Protein AF-A0A7F8RLK7-F1 (afdb_monomer)

Radius of gyration: 28.62 Å; Cα contacts (8 Å, |Δi|>4): 784; chains: 1; bounding box: 62×70×110 Å

pLDDT: mean 72.94, std 29.17, range [18.48, 97.62]

Foldseek 3Di:
DDDDDDDDDDDDDDDDDDDDDPPDDDFPAAQKAKWKKDDDDDDDPDDDDDDDDDDDDDDDDDDDDDDDDDDDDPPDDPDDDDDDPPDDDDDPDDDDDDDDPVVVLVVVPDDDDDDDDDDPPDPLQQFFCDPPHVCVVCVQWPPGKIKIWMKGWFWDCVVVVVVVDFTATAIAKGFIWTKTKGWPPWDDDPPQKIKTWIWIATHTDPVRMPDDQQDKGKDFPLLLQLVVVVCPPPDPVVVVVSVVVCVVQVHDRIDIGGNNCQAQFDFGVVLVVCCVPPPPLDPDPGTDHPCNQRHRGTLFMWMAGRCPVPLVRHQWTCDGNNDQFADLWQDRLFRGATAHQPFFHRFQDDQPDWHWHDDSSLPGIFIWHWDDWDDDPNATWTKTWGDLLRQAFCVVPVSCPRQDPGDWGFKGARCSSVSNRSYIDGFHLSASTDVVSNVSYHHRDHDCVQGIWMWIAHNGHRHTDITTD

Nearest PDB structures (foldseek):
  4f7b-assembly3_D  TM=9.558E-01  e=1.594E-36  Homo sapiens
  4f7b-assembly3_C  TM=9.543E-01  e=9.094E-35  Homo sapiens
  4f7b-assembly4_F  TM=9.527E-01  e=1.340E-34  Homo sapiens
  4tw0-assembly2_B  TM=9.479E-01  e=1.074E-34  Homo sapiens
  5lgd-assembly1_A  TM=9.330E-01  e=7.235E-33  Homo sapiens

Mean predicted aligned error: 14.51 Å

InterPro domains:
  IPR002159 CD36 family [PF01130] (125-461)
  IPR002159 CD36 family [PR01609] (141-162)
  IPR002159 CD36 family [PR01609] (166-178)
  IPR002159 CD36 family [PR01609] (193-212)
  IPR002159 CD36 family [PR01609] (334-358)
  IPR002159 CD36 family [PR01609] (406-430)
  IPR002159 CD36 family [PR01609] (453-469)
  IPR002159 CD36 family [PTHR11923] (125-461)

Secondary structure (DSSP, 8-state):
----------------------------B--EEEEEEPPPPP----------------------------------------------PPP---------HHHHGGGS--------TT---SGGGTTSS-TTSSHHHHHHB-SSPEEEEEEEEEES-HHHHHTTPPPBEEEEEEEEEEEEEEEEEEEEETTTEEEEEEEEEEEE-TTT-SS-TT-EEEEE-HHHHHHHHHHTTS-HHHHHHHHHHHHHHT--SEEEEEHHHHHH-EE-HHHHHHHHHSTTSSS-SSEE-TTTTTTTEEEEEEEEE-SSS-GGGTTBEEEETTBSB-SSSSSTTTTB--SBSSSB--SS--TT-EEEEEETTTTEEEEEEEEEEEEETTEEEEEEE--TTTT--TTTSGGGGGG-S--STT-EE-GGGTTT---EE-SGGGTTS-HHHHHTSBT----HHHH--EEEE-TTSSBEEEEE-

Sequence (469 aa):
MGCEQAPPCILSCVLAATGRPCRHQFPVCFWSKFRVCSQRPSRVLGDGRVLRGNLGHREPLGVLTALKALSPPQASCPSFPICQVRCCERPHGRGLASLTFRELSHLWSSGPAAWEAGQAPGDCKNVRIDPSSLSFNMWKEIPVPFYLSIYFFDIVNPDAILLGEKPQVQERGPYVYREFRHKSNITFNDNDTVSFLEYRSFQFQPDKSHGLESDYIVMPNILVLAAAMMMENKPMSLKLIMTLAFSTLGERAFMNRTVGEIMWGYEDPLIHLINKYLPNMFPFKGKFGLFAELNNSDSGLFTVFTGVKDFSRIHLVNKWNGLSKVKFWHSDQCNMINGTSGQMWAPFMTPETSLEFYSPEACRSMTLIYKESGTFEGIPTYRFVAPSTLFANGSVYPPNQGFCPCLESGIQNISTCRFNAPLFLSHPHFYNADPVLAEAVLGLHPNQEEHSLFLDVHPVSPCLLTCGG

Structure (mmCIF, N/CA/C/O backbone):
data_AF-A0A7F8RLK7-F1
#
_entry.id   AF-A0A7F8RLK7-F1
#
loop_
_atom_site.group_PDB
_atom_site.id
_atom_site.type_symbol
_atom_site.label_atom_id
_atom_site.label_alt_id
_atom_site.label_comp_id
_atom_site.label_asym_id
_atom_site.label_entity_id
_atom_site.label_seq_id
_atom_site.pdbx_PDB_ins_code
_atom_site.Cartn_x
_atom_site.Cartn_y
_atom_site.Cartn_z
_atom_site.occupancy
_atom_site.B_iso_or_equiv
_atom_site.auth_seq_id
_atom_site.auth_comp_id
_atom_site.auth_asym_id
_atom_site.auth_atom_id
_atom_site.pdbx_PDB_model_num
ATOM 1 N N . MET A 1 1 ? -30.187 -25.529 50.438 1.00 32.50 1 MET A N 1
ATOM 2 C CA . MET A 1 1 ? -29.965 -24.168 50.973 1.00 32.50 1 MET A CA 1
ATOM 3 C C . MET A 1 1 ? -29.224 -23.405 49.885 1.00 32.50 1 MET A C 1
ATOM 5 O O . MET A 1 1 ? -28.201 -23.916 49.461 1.00 32.50 1 MET A O 1
ATOM 9 N N . GLY A 1 2 ? -29.675 -22.287 49.327 1.00 23.70 2 GLY A N 1
ATOM 10 C CA . GLY A 1 2 ? -30.921 -21.522 49.460 1.00 23.70 2 GLY A CA 1
ATOM 11 C C . GLY A 1 2 ? -30.763 -20.266 48.583 1.00 23.70 2 GLY A C 1
ATOM 12 O O . GLY A 1 2 ? -29.660 -19.734 48.520 1.00 23.70 2 GLY A O 1
ATOM 13 N N . CYS A 1 3 ? -31.793 -19.850 47.846 1.00 19.17 3 CYS A N 1
ATOM 14 C CA . CYS A 1 3 ? -31.725 -18.680 46.957 1.00 19.17 3 CYS A CA 1
ATOM 15 C C . CYS A 1 3 ? -32.055 -17.378 47.701 1.00 19.17 3 CYS A C 1
ATOM 17 O O . CYS A 1 3 ? -32.898 -17.430 48.584 1.00 19.17 3 CYS A O 1
ATOM 19 N N . GLU A 1 4 ? -31.494 -16.246 47.253 1.00 22.25 4 GLU A N 1
ATOM 20 C CA . GLU A 1 4 ? -32.121 -14.904 47.132 1.00 22.25 4 GLU A CA 1
ATOM 21 C C . GLU A 1 4 ? -31.095 -13.969 46.439 1.00 22.25 4 GLU A C 1
ATOM 23 O O . GLU A 1 4 ? -29.925 -13.977 46.803 1.00 22.25 4 GLU A O 1
ATOM 28 N N . GLN A 1 5 ? -31.346 -13.449 45.228 1.00 22.84 5 GLN A N 1
ATOM 29 C CA . GLN A 1 5 ? -32.155 -12.274 44.822 1.00 22.84 5 GLN A CA 1
ATOM 30 C C . GLN A 1 5 ? -31.437 -10.904 44.974 1.00 22.84 5 GLN A C 1
ATOM 32 O O . GLN A 1 5 ? -30.605 -10.708 45.850 1.00 22.84 5 GLN A O 1
ATOM 37 N N . ALA A 1 6 ? -31.712 -9.985 44.037 1.00 20.48 6 ALA A N 1
ATOM 38 C CA . ALA A 1 6 ? -31.019 -8.701 43.783 1.00 20.48 6 ALA A CA 1
ATOM 39 C C . ALA A 1 6 ? -32.050 -7.535 43.740 1.00 20.48 6 ALA A C 1
ATOM 41 O O . ALA A 1 6 ? -33.183 -7.765 44.160 1.00 20.48 6 ALA A O 1
ATOM 42 N N . PRO A 1 7 ? -31.820 -6.389 43.051 1.00 32.03 7 PRO A N 1
ATOM 43 C CA . PRO A 1 7 ? -30.733 -5.385 43.071 1.00 32.03 7 PRO A CA 1
ATOM 44 C C . PRO A 1 7 ? -31.263 -4.112 43.823 1.00 32.03 7 PRO A C 1
ATOM 46 O O . PRO A 1 7 ? -31.965 -4.315 44.811 1.00 32.03 7 PRO A O 1
ATOM 49 N N . PRO A 1 8 ? -31.114 -2.822 43.404 1.00 30.27 8 PRO A N 1
ATOM 50 C CA . PRO A 1 8 ? -30.054 -2.062 42.699 1.00 30.27 8 PRO A CA 1
ATOM 51 C C . PRO A 1 8 ? -29.597 -0.777 43.464 1.00 30.27 8 PRO A C 1
ATOM 53 O O . PRO A 1 8 ? -30.192 -0.430 44.478 1.00 30.27 8 PRO A O 1
ATOM 56 N N . CYS A 1 9 ? -28.629 -0.002 42.929 1.00 19.64 9 CYS A N 1
ATOM 57 C CA . CYS A 1 9 ? -28.726 1.476 42.789 1.00 19.64 9 CYS A CA 1
ATOM 58 C C . CYS A 1 9 ? -27.518 2.154 42.097 1.00 19.64 9 CYS A C 1
ATOM 60 O O . CYS A 1 9 ? -26.362 1.784 42.265 1.00 19.64 9 CYS A O 1
ATOM 62 N N . ILE A 1 10 ? -27.855 3.197 41.343 1.00 20.38 10 ILE A N 1
ATOM 63 C CA . ILE A 1 10 ? -27.045 4.176 40.596 1.00 20.38 10 ILE A CA 1
ATOM 64 C C . ILE A 1 10 ? -26.122 5.019 41.515 1.00 20.38 10 ILE A C 1
ATOM 66 O O . ILE A 1 10 ? -26.608 5.470 42.547 1.00 20.38 10 ILE A O 1
ATOM 70 N N . LEU A 1 11 ? -24.866 5.325 41.118 1.00 19.91 11 LEU A N 1
ATOM 71 C CA . LEU A 1 11 ? -24.355 6.689 40.784 1.00 19.91 11 LEU A CA 1
ATOM 72 C C . LEU A 1 11 ? -22.809 6.756 40.601 1.00 19.91 11 LEU A C 1
ATOM 74 O O . LEU A 1 11 ? -22.039 6.001 41.180 1.00 19.91 11 LEU A O 1
ATOM 78 N N . SER A 1 12 ? -22.402 7.711 39.767 1.00 18.48 12 SER A N 1
ATOM 79 C CA . SER A 1 12 ? -21.086 8.169 39.297 1.00 18.48 12 SER A CA 1
ATOM 80 C C . SER A 1 12 ? -19.863 8.289 40.242 1.00 18.48 12 SER A C 1
ATOM 82 O O . SER A 1 12 ? -19.967 8.720 41.383 1.00 18.48 12 SER A O 1
ATOM 84 N N . CYS A 1 13 ? -18.689 8.203 39.590 1.00 18.78 13 CYS A N 1
ATOM 85 C CA . CYS A 1 13 ? -17.477 9.037 39.765 1.00 18.78 13 CYS A CA 1
ATOM 86 C C . CYS A 1 13 ? -16.408 8.768 40.863 1.00 18.78 13 CYS A C 1
ATOM 88 O O . CYS A 1 13 ? -16.568 9.133 42.019 1.00 18.78 13 CYS A O 1
ATOM 90 N N . VAL A 1 14 ? -15.198 8.463 40.348 1.00 20.30 14 VAL A N 1
ATOM 91 C CA . VAL A 1 14 ? -13.908 9.169 40.599 1.00 20.30 14 VAL A CA 1
ATOM 92 C C . VAL A 1 14 ? -12.961 8.685 41.728 1.00 20.30 14 VAL A C 1
ATOM 94 O O . VAL A 1 14 ? -13.313 8.639 42.897 1.00 20.30 14 VAL A O 1
ATOM 97 N N . LEU A 1 15 ? -11.689 8.500 41.306 1.00 21.03 15 LEU A N 1
ATOM 98 C CA . LEU A 1 15 ? -10.418 8.162 42.001 1.00 21.03 15 LEU A CA 1
ATOM 99 C C . LEU A 1 15 ? -10.110 6.650 42.114 1.00 21.03 15 LEU A C 1
ATOM 101 O O . LEU A 1 15 ? -10.823 5.923 42.785 1.00 21.03 15 LEU A O 1
ATOM 105 N N . ALA A 1 16 ? -9.155 6.064 41.374 1.00 21.86 16 ALA A N 1
ATOM 106 C CA . ALA A 1 16 ? -7.710 6.332 41.177 1.00 21.86 16 ALA A CA 1
ATOM 107 C C . ALA A 1 16 ? -6.809 5.461 42.084 1.00 21.86 16 ALA A C 1
ATOM 109 O O . ALA A 1 16 ? -7.244 4.956 43.108 1.00 21.86 16 ALA A O 1
ATOM 110 N N . ALA A 1 17 ? -5.538 5.317 41.683 1.00 22.84 17 ALA A N 1
ATOM 111 C CA . ALA A 1 17 ? -4.466 4.589 42.377 1.00 22.84 17 ALA A CA 1
ATOM 112 C C . ALA A 1 17 ? -4.529 3.041 42.393 1.00 22.84 17 ALA A C 1
ATOM 114 O O . ALA A 1 17 ? -4.592 2.411 43.443 1.00 22.84 17 ALA A O 1
ATOM 115 N N . THR A 1 18 ? -4.261 2.416 41.239 1.00 22.33 18 THR A N 1
ATOM 116 C CA . THR A 1 18 ? -3.278 1.311 41.216 1.00 22.33 18 THR A CA 1
ATOM 117 C C . THR A 1 18 ? -2.192 1.605 40.181 1.00 22.33 18 THR A C 1
ATOM 119 O O . THR A 1 18 ? -2.406 1.561 38.974 1.00 22.33 18 THR A O 1
ATOM 122 N N . GLY A 1 19 ? -1.001 1.973 40.659 1.00 23.19 19 GLY A N 1
ATOM 123 C CA . GLY A 1 19 ? 0.140 2.301 39.806 1.00 23.19 19 GLY A CA 1
ATOM 124 C C . GLY A 1 19 ? 0.827 1.050 39.265 1.00 23.19 19 GLY A C 1
ATOM 125 O O . GLY A 1 19 ? 1.808 0.593 39.847 1.00 23.19 19 GLY A O 1
ATOM 126 N N . ARG A 1 20 ? 0.338 0.503 38.148 1.00 20.48 20 ARG A N 1
ATOM 127 C CA . ARG A 1 20 ? 1.068 -0.483 37.334 1.00 20.48 20 ARG A CA 1
ATOM 128 C C . ARG A 1 20 ? 1.033 -0.065 35.861 1.00 20.48 20 ARG A C 1
ATOM 130 O O . ARG A 1 20 ? -0.050 0.214 35.355 1.00 20.48 20 ARG A O 1
ATOM 137 N N . PRO A 1 21 ? 2.177 -0.018 35.156 1.00 20.06 21 PRO A N 1
ATOM 138 C CA . PRO A 1 21 ? 2.177 0.246 33.725 1.00 20.06 21 PRO A CA 1
ATOM 139 C C . PRO A 1 21 ? 1.663 -0.990 32.977 1.00 20.06 21 PRO A C 1
ATOM 141 O O . PRO A 1 21 ? 2.331 -2.025 32.956 1.00 20.06 21 PRO A O 1
ATOM 144 N N . CYS A 1 22 ? 0.500 -0.883 32.329 1.00 20.98 22 CYS A N 1
ATOM 145 C CA . CYS A 1 22 ? 0.052 -1.870 31.346 1.00 20.98 22 CYS A CA 1
ATOM 146 C C . CYS A 1 22 ? 0.960 -1.791 30.112 1.00 20.98 22 CYS A C 1
ATOM 148 O O . CYS A 1 22 ? 0.716 -1.033 29.179 1.00 20.98 22 CYS A O 1
ATOM 150 N N . ARG A 1 23 ? 2.059 -2.551 30.136 1.00 21.06 23 ARG A N 1
ATOM 151 C CA . ARG A 1 23 ? 3.127 -2.520 29.126 1.00 21.06 23 ARG A CA 1
ATOM 152 C C . ARG A 1 23 ? 2.844 -3.467 27.950 1.00 21.06 23 ARG A C 1
ATOM 154 O O . ARG A 1 23 ? 3.720 -4.226 27.545 1.00 21.06 23 ARG A O 1
ATOM 161 N N . HIS A 1 24 ? 1.618 -3.439 27.432 1.00 22.53 24 HIS A N 1
ATOM 162 C CA . HIS A 1 24 ? 1.183 -4.193 26.251 1.00 22.53 24 HIS A CA 1
ATOM 163 C C . HIS A 1 24 ? 0.496 -3.230 25.273 1.00 22.53 24 HIS A C 1
ATOM 165 O O . HIS A 1 24 ? -0.725 -3.089 25.264 1.00 22.53 24 HIS A O 1
ATOM 171 N N . GLN A 1 25 ? 1.304 -2.527 24.476 1.00 22.81 25 GLN A N 1
ATOM 172 C CA . GLN A 1 25 ? 0.820 -1.792 23.309 1.00 22.81 25 GLN A CA 1
ATOM 173 C C . GLN A 1 25 ? 0.626 -2.799 22.170 1.00 22.81 25 GLN A C 1
ATOM 175 O O . GLN A 1 25 ? 1.603 -3.268 21.591 1.00 22.81 25 GLN A O 1
ATOM 180 N N . PHE A 1 26 ? -0.624 -3.130 21.849 1.00 23.19 26 PHE A N 1
ATOM 181 C CA . PHE A 1 26 ? -0.939 -3.864 20.625 1.00 23.19 26 PHE A CA 1
ATOM 182 C C . PHE A 1 26 ? -0.918 -2.884 19.441 1.00 23.19 26 PHE A C 1
ATOM 184 O O . PHE A 1 26 ? -1.699 -1.927 19.448 1.00 23.19 26 PHE A O 1
ATOM 191 N N . PRO A 1 27 ? -0.054 -3.073 18.425 1.00 21.36 27 PRO A N 1
ATOM 192 C CA . PRO A 1 27 ? -0.120 -2.275 17.211 1.00 21.36 27 PRO A CA 1
ATOM 193 C C . PRO A 1 27 ? -1.385 -2.658 16.442 1.00 21.36 27 PRO A C 1
ATOM 195 O O . PRO A 1 27 ? -1.609 -3.834 16.147 1.00 21.36 27 PRO A O 1
ATOM 198 N N . VAL A 1 28 ? -2.206 -1.673 16.074 1.00 25.94 28 VAL A N 1
ATOM 199 C CA . VAL A 1 28 ? -3.332 -1.932 15.172 1.00 25.94 28 VAL A CA 1
ATOM 200 C C . VAL A 1 28 ? -2.790 -2.084 13.762 1.00 25.94 28 VAL A C 1
ATOM 202 O O . VAL A 1 28 ? -2.635 -1.129 13.002 1.00 25.94 28 VAL A O 1
ATOM 205 N N . CYS A 1 29 ? -2.461 -3.326 13.435 1.00 23.25 29 CYS A N 1
ATOM 206 C CA . CYS A 1 29 ? -2.100 -3.710 12.088 1.00 23.25 29 CYS A CA 1
ATOM 207 C C . CYS A 1 29 ? -3.299 -3.528 11.163 1.00 23.25 29 CYS A C 1
ATOM 209 O O . CYS A 1 29 ? -4.452 -3.649 11.581 1.00 23.25 29 CYS A O 1
ATOM 211 N N . PHE A 1 30 ? -3.034 -3.190 9.904 1.00 25.84 30 PHE A N 1
ATOM 212 C CA . PHE A 1 30 ? -4.113 -2.978 8.954 1.00 25.84 30 PHE A CA 1
ATOM 213 C C . PHE A 1 30 ? -4.600 -4.319 8.415 1.00 25.84 30 PHE A C 1
ATOM 215 O O . PHE A 1 30 ? -3.938 -4.974 7.611 1.00 25.84 30 PHE A O 1
ATOM 222 N N . TRP A 1 31 ? -5.760 -4.737 8.912 1.00 30.17 31 TRP A N 1
ATOM 223 C CA . TRP A 1 31 ? -6.370 -6.028 8.628 1.00 30.17 31 TRP A CA 1
ATOM 224 C C . TRP A 1 31 ? -7.085 -6.025 7.272 1.00 30.17 31 TRP A C 1
ATOM 226 O O . TRP A 1 31 ? -8.312 -6.076 7.183 1.00 30.17 31 TRP A O 1
ATOM 236 N N . SER A 1 32 ? -6.296 -5.943 6.205 1.00 24.47 32 SER A N 1
ATOM 237 C CA . SER A 1 32 ? -6.774 -5.969 4.824 1.00 24.47 32 SER A CA 1
ATOM 238 C C . SER A 1 32 ? -5.756 -6.667 3.920 1.00 24.47 32 SER A C 1
ATOM 240 O O . SER A 1 32 ? -4.641 -6.180 3.737 1.00 24.47 32 SER A O 1
ATOM 242 N N . LYS A 1 33 ? -6.143 -7.817 3.362 1.00 27.86 33 LYS A N 1
ATOM 243 C CA . LYS A 1 33 ? -5.339 -8.637 2.436 1.00 27.86 33 LYS A CA 1
ATOM 244 C C . LYS A 1 33 ? -5.490 -8.083 1.021 1.00 27.86 33 LYS A C 1
ATOM 246 O O . LYS A 1 33 ? -6.618 -7.953 0.547 1.00 27.86 33 LYS A O 1
ATOM 251 N N . PHE A 1 34 ? -4.376 -7.766 0.360 1.00 27.33 34 PHE A N 1
ATOM 252 C CA . PHE A 1 34 ? -4.351 -7.170 -0.980 1.00 27.33 34 PHE A CA 1
ATOM 253 C C . PHE A 1 34 ? -3.722 -8.114 -1.994 1.00 27.33 34 PHE A C 1
ATOM 255 O O . PHE A 1 34 ? -2.528 -8.051 -2.280 1.00 27.33 34 PHE A O 1
ATOM 262 N N . ARG A 1 35 ? -4.560 -8.961 -2.585 1.00 26.47 35 ARG A N 1
ATOM 263 C CA . ARG A 1 35 ? -4.136 -9.902 -3.612 1.00 26.47 35 ARG A CA 1
ATOM 264 C C . ARG A 1 35 ? -4.330 -9.279 -4.991 1.00 26.47 35 ARG A C 1
ATOM 266 O O . ARG A 1 35 ? -5.447 -9.258 -5.506 1.00 26.47 35 ARG A O 1
ATOM 273 N N . VAL A 1 36 ? -3.255 -8.794 -5.609 1.00 26.05 36 VAL A N 1
ATOM 274 C CA . VAL A 1 36 ? -3.267 -8.474 -7.046 1.00 26.05 36 VAL A CA 1
ATOM 275 C C . VAL A 1 36 ? -2.999 -9.765 -7.818 1.00 26.05 36 VAL A C 1
ATOM 277 O O . VAL A 1 36 ? -1.936 -10.352 -7.650 1.00 26.05 36 VAL A O 1
ATOM 280 N N . CYS A 1 37 ? -3.946 -10.216 -8.645 1.00 26.59 37 CYS A N 1
ATOM 281 C CA . CYS A 1 37 ? -3.808 -11.432 -9.454 1.00 26.59 37 CYS A CA 1
ATOM 282 C C . CYS A 1 37 ? -4.321 -11.254 -10.889 1.00 26.59 37 CYS A C 1
ATOM 284 O O . CYS A 1 37 ? -5.334 -10.603 -11.136 1.00 26.59 37 CYS A O 1
ATOM 286 N N . SER A 1 38 ? -3.684 -11.976 -11.813 1.00 25.91 38 SER A N 1
ATOM 287 C CA . SER A 1 38 ? -4.308 -12.483 -13.039 1.00 25.91 38 SER A CA 1
ATOM 288 C C . SER A 1 38 ? -4.619 -13.968 -12.807 1.00 25.91 38 SER A C 1
ATOM 290 O O . SER A 1 38 ? -3.702 -14.747 -12.527 1.00 25.91 38 SER A O 1
ATOM 292 N N . GLN A 1 39 ? -5.899 -14.359 -12.819 1.00 32.16 39 GLN A N 1
ATOM 293 C CA . GLN A 1 39 ? -6.326 -15.701 -12.393 1.00 32.16 39 GLN A CA 1
ATOM 294 C C . GLN A 1 39 ? -6.381 -16.737 -13.526 1.00 32.16 39 GLN A C 1
ATOM 296 O O . GLN A 1 39 ? -6.907 -16.482 -14.608 1.00 32.16 39 GLN A O 1
ATOM 301 N N . ARG A 1 40 ? -5.938 -17.958 -13.196 1.00 24.30 40 ARG A N 1
ATOM 302 C CA . ARG A 1 40 ? -6.255 -19.195 -13.929 1.00 24.30 40 ARG A CA 1
ATOM 303 C C . ARG A 1 40 ? -7.749 -19.5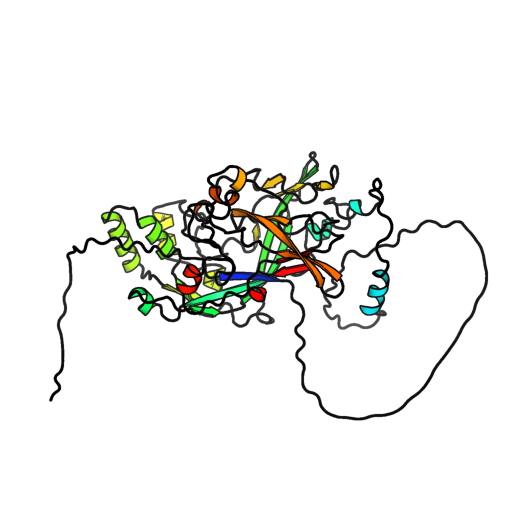39 -13.781 1.00 24.30 40 ARG A C 1
ATOM 305 O O . ARG A 1 40 ? -8.300 -19.327 -12.701 1.00 24.30 40 ARG A O 1
ATOM 312 N N . PRO A 1 41 ? -8.399 -20.150 -14.786 1.00 24.30 41 PRO A N 1
ATOM 313 C CA . PRO A 1 41 ? -9.766 -20.646 -14.651 1.00 24.30 41 PRO A CA 1
ATOM 314 C C . PRO A 1 41 ? -9.823 -21.977 -13.879 1.00 24.30 41 PRO A C 1
ATOM 316 O O . PRO A 1 41 ? -9.299 -23.000 -14.324 1.00 24.30 41 PRO A O 1
ATOM 319 N N . SER A 1 42 ? -10.533 -21.993 -12.750 1.00 23.66 42 SER A N 1
ATOM 320 C CA . SER A 1 42 ? -10.863 -23.220 -12.014 1.00 23.66 42 SER A CA 1
ATOM 321 C C . SER A 1 42 ? -11.788 -24.123 -12.838 1.00 23.66 42 SER A C 1
ATOM 323 O O . SER A 1 42 ? -12.906 -23.736 -13.178 1.00 23.66 42 SER A O 1
ATOM 325 N N . ARG A 1 43 ? -11.362 -25.357 -13.142 1.00 23.09 43 ARG A N 1
ATOM 326 C CA . ARG A 1 43 ? -12.244 -26.360 -13.763 1.00 23.09 43 ARG A CA 1
ATOM 327 C C . ARG A 1 43 ? -13.187 -26.961 -12.726 1.00 23.09 43 ARG A C 1
ATOM 329 O O . ARG A 1 43 ? -12.780 -27.807 -11.936 1.00 23.09 43 ARG A O 1
ATOM 336 N N . VAL A 1 44 ? -14.464 -26.597 -12.807 1.00 23.12 44 VAL A N 1
ATOM 337 C CA . VAL A 1 44 ? -15.546 -27.371 -12.187 1.00 23.12 44 VAL A CA 1
ATOM 338 C C . VAL A 1 44 ? -15.694 -28.685 -12.960 1.00 23.12 44 VAL A C 1
ATOM 340 O O . VAL A 1 44 ? -16.088 -28.690 -14.126 1.00 23.12 44 VAL A O 1
ATOM 343 N N . LEU A 1 45 ? -15.363 -29.805 -12.317 1.00 23.12 45 LEU A N 1
ATOM 344 C CA . LEU A 1 45 ? -15.650 -31.148 -12.823 1.00 23.12 45 LEU A CA 1
ATOM 345 C C . LEU A 1 45 ? -17.130 -31.464 -12.567 1.00 23.12 45 LEU A C 1
ATOM 347 O O . LEU A 1 45 ? -17.499 -31.972 -11.513 1.00 23.12 45 LEU A O 1
ATOM 351 N N . GLY A 1 46 ? -17.979 -31.112 -13.534 1.00 24.97 46 GLY A N 1
ATOM 352 C CA . GLY A 1 46 ? -19.386 -31.509 -13.544 1.00 24.97 46 GLY A CA 1
ATOM 353 C C . GLY A 1 46 ? -19.536 -32.995 -13.875 1.00 24.97 46 GLY A C 1
ATOM 354 O O . GLY A 1 46 ? -19.022 -33.454 -14.896 1.00 24.97 46 GLY A O 1
ATOM 355 N N . ASP A 1 47 ? -20.240 -33.729 -13.013 1.00 25.00 47 ASP A N 1
ATOM 356 C CA . ASP A 1 47 ? -20.592 -35.137 -13.224 1.00 25.00 47 ASP A CA 1
ATOM 357 C C . ASP A 1 47 ? -21.515 -35.287 -14.452 1.00 25.00 47 ASP A C 1
ATOM 359 O O . ASP A 1 47 ? -22.399 -34.462 -14.693 1.00 25.00 47 ASP A O 1
ATOM 363 N N . GLY A 1 48 ? -21.291 -36.324 -15.260 1.00 24.75 48 GLY A N 1
ATOM 364 C CA . GLY A 1 48 ? -21.882 -36.452 -16.595 1.00 24.75 48 GLY A CA 1
ATOM 365 C C . GLY A 1 48 ? -21.809 -37.882 -17.118 1.00 24.75 48 GLY A C 1
ATOM 366 O O . GLY A 1 48 ? -20.826 -38.291 -17.734 1.00 24.75 48 GLY A O 1
ATOM 367 N N . ARG A 1 49 ? -22.863 -38.661 -16.860 1.00 22.00 49 ARG A N 1
ATOM 368 C CA . ARG A 1 49 ? -22.924 -40.103 -17.139 1.00 22.00 49 ARG A CA 1
ATOM 369 C C . ARG A 1 49 ? -23.776 -40.398 -18.391 1.00 22.00 49 ARG A C 1
ATOM 371 O O . ARG A 1 49 ? -24.850 -39.827 -18.529 1.00 22.00 49 ARG A O 1
ATOM 378 N N . VAL A 1 50 ? -23.361 -41.408 -19.181 1.00 23.14 50 VAL A N 1
ATOM 379 C CA . VAL A 1 50 ? -24.090 -42.069 -20.310 1.00 23.14 50 VAL A CA 1
ATOM 380 C C . VAL A 1 50 ? -24.254 -41.160 -21.569 1.00 23.14 50 VAL A C 1
ATOM 382 O O . VAL A 1 50 ? -24.595 -39.997 -21.441 1.00 23.14 50 VAL A O 1
ATOM 385 N N . LEU A 1 51 ? -23.960 -41.544 -22.828 1.00 24.05 51 LEU A N 1
ATOM 386 C CA . LEU A 1 51 ? -24.283 -42.766 -23.599 1.00 24.05 51 LEU A CA 1
ATOM 387 C C . LEU A 1 51 ? -23.217 -43.185 -24.644 1.00 24.05 51 LEU A C 1
ATOM 389 O O . LEU A 1 51 ? -22.365 -42.404 -25.054 1.00 24.05 51 LEU A O 1
ATOM 393 N N . ARG A 1 52 ? -23.308 -44.450 -25.093 1.00 22.17 52 ARG A N 1
ATOM 394 C CA . ARG A 1 52 ? -22.480 -45.079 -26.149 1.00 22.17 52 ARG A CA 1
ATOM 395 C C . ARG A 1 52 ? -22.915 -44.671 -27.569 1.00 22.17 52 ARG A C 1
ATOM 397 O O . ARG A 1 52 ? -24.109 -44.576 -27.829 1.00 22.17 52 ARG A O 1
ATOM 404 N N . GLY A 1 53 ? -21.962 -44.636 -28.506 1.00 23.84 53 GLY A N 1
ATOM 405 C CA . GLY A 1 53 ? -22.184 -44.649 -29.963 1.00 23.84 53 GLY A CA 1
ATOM 406 C C . GLY A 1 53 ? -20.897 -45.044 -30.709 1.00 23.84 53 GLY A C 1
ATOM 407 O O . GLY A 1 53 ? -19.827 -44.569 -30.347 1.00 23.84 53 GLY A O 1
ATOM 408 N N . ASN A 1 54 ? -20.984 -45.951 -31.690 1.00 21.80 54 ASN A N 1
ATOM 409 C CA . ASN A 1 54 ? -19.845 -46.577 -32.395 1.00 21.80 54 ASN A CA 1
ATOM 410 C C . ASN A 1 54 ? -19.701 -46.081 -33.857 1.00 21.80 54 ASN A C 1
ATOM 412 O O . ASN A 1 54 ? -20.661 -45.541 -34.398 1.00 21.80 54 ASN A O 1
ATOM 416 N N . LEU A 1 55 ? -18.569 -46.441 -34.502 1.00 26.78 55 LEU A N 1
ATOM 417 C CA . LEU A 1 55 ? -18.216 -46.314 -35.946 1.00 26.78 55 LEU A CA 1
ATOM 418 C C . LEU A 1 55 ? -17.740 -44.905 -36.399 1.00 26.78 55 LEU A C 1
ATOM 420 O O . LEU A 1 55 ? -18.293 -43.907 -35.964 1.00 26.78 55 LEU A O 1
ATOM 424 N N . GLY A 1 56 ? -16.744 -44.733 -37.290 1.00 22.91 56 GLY A N 1
ATOM 425 C CA . GLY A 1 56 ? -15.782 -45.691 -37.869 1.00 22.91 56 GLY A CA 1
ATOM 426 C C . GLY A 1 56 ? -14.956 -45.139 -39.067 1.00 22.91 56 GLY A C 1
ATOM 427 O O . GLY A 1 56 ? -15.523 -44.526 -39.956 1.00 22.91 56 GLY A O 1
ATOM 428 N N . HIS A 1 57 ? -13.643 -45.439 -39.092 1.00 23.59 57 HIS A N 1
ATOM 429 C CA . HIS A 1 57 ? -12.682 -45.537 -40.232 1.00 23.59 57 HIS A CA 1
ATOM 430 C C . HIS A 1 57 ? -12.320 -44.388 -41.234 1.00 23.59 57 HIS A C 1
ATOM 432 O O . HIS A 1 57 ? -13.166 -43.910 -41.973 1.00 23.59 57 HIS A O 1
ATOM 438 N N . ARG A 1 58 ? -10.979 -44.191 -41.379 1.00 22.73 58 ARG A N 1
ATOM 439 C CA . ARG A 1 58 ? -10.108 -44.039 -42.602 1.00 22.73 58 ARG A CA 1
ATOM 440 C C . ARG A 1 58 ? -10.337 -42.853 -43.581 1.00 22.73 58 ARG A C 1
ATOM 442 O O . ARG A 1 58 ? -11.440 -42.674 -44.063 1.00 22.73 58 ARG A O 1
ATOM 449 N N . GLU A 1 59 ? -9.367 -41.943 -43.819 1.00 22.39 59 GLU A N 1
ATOM 450 C CA . GLU A 1 59 ? -8.092 -42.029 -44.616 1.00 22.39 59 GLU A CA 1
ATOM 451 C C . GLU A 1 59 ? -8.279 -41.924 -46.165 1.00 22.39 59 GLU A C 1
ATOM 453 O O . GLU A 1 59 ? -9.336 -42.325 -46.639 1.00 22.39 59 GLU A O 1
ATOM 458 N N . PRO A 1 60 ? -7.263 -41.561 -47.002 1.00 38.44 60 PRO A N 1
ATOM 459 C CA . PRO A 1 60 ? -6.226 -40.505 -46.883 1.00 38.44 60 PRO A CA 1
ATOM 460 C C . PRO A 1 60 ? -5.812 -39.835 -48.251 1.00 38.44 60 PRO A C 1
ATOM 462 O O . PRO A 1 60 ? -6.374 -40.128 -49.299 1.00 38.44 60 PRO A O 1
ATOM 465 N N . LEU A 1 61 ? -4.706 -39.059 -48.233 1.00 23.77 61 LEU A N 1
ATOM 466 C CA . LEU A 1 61 ? -3.701 -38.838 -49.315 1.00 23.77 61 LEU A CA 1
ATOM 467 C C . LEU A 1 61 ? -3.956 -37.889 -50.520 1.00 23.77 61 LEU A C 1
ATOM 469 O O . LEU A 1 61 ? -5.008 -37.869 -51.145 1.00 23.77 61 LEU A O 1
ATOM 473 N N . GLY A 1 62 ? -2.886 -37.169 -50.905 1.00 23.14 62 GLY A N 1
ATOM 474 C CA . GLY A 1 62 ? -2.782 -36.352 -52.127 1.00 23.14 62 GLY A CA 1
ATOM 475 C C . GLY A 1 62 ? -1.463 -35.560 -52.211 1.00 23.14 62 GLY A C 1
ATOM 476 O O . GLY A 1 62 ? -1.381 -34.445 -51.707 1.00 23.14 62 GLY A O 1
ATOM 477 N N . VAL A 1 63 ? -0.423 -36.137 -52.825 1.00 21.52 63 VAL A N 1
ATOM 478 C CA . VAL A 1 63 ? 0.920 -35.532 -53.000 1.00 21.52 63 VAL A CA 1
ATOM 479 C C . VAL A 1 63 ? 1.084 -34.989 -54.421 1.00 21.52 63 VAL A C 1
ATOM 481 O O . VAL A 1 63 ? 0.687 -35.666 -55.368 1.00 21.52 63 VAL A O 1
ATOM 484 N N . LEU A 1 64 ? 1.758 -33.845 -54.597 1.00 23.62 64 LEU A N 1
ATOM 485 C CA . LEU A 1 64 ? 2.385 -33.509 -55.881 1.00 23.62 64 LEU A CA 1
ATOM 486 C C . LEU A 1 64 ? 3.625 -32.617 -55.711 1.00 23.62 64 LEU A C 1
ATOM 488 O O . LEU A 1 64 ? 3.623 -31.673 -54.925 1.00 23.62 64 LEU A O 1
ATOM 492 N N . THR A 1 65 ? 4.680 -32.930 -56.465 1.00 21.77 65 THR A N 1
ATOM 493 C CA . THR A 1 65 ? 6.019 -32.329 -56.350 1.00 21.77 65 THR A CA 1
ATOM 494 C C . THR A 1 65 ? 6.465 -31.795 -57.708 1.00 21.77 65 THR A C 1
ATOM 496 O O . THR A 1 65 ? 6.438 -32.548 -58.680 1.00 21.77 65 THR A O 1
ATOM 499 N N . ALA A 1 66 ? 6.954 -30.551 -57.784 1.00 24.00 66 ALA A N 1
ATOM 500 C CA . ALA A 1 66 ? 7.688 -30.059 -58.954 1.00 24.00 66 ALA A CA 1
ATOM 501 C C . ALA A 1 66 ? 8.756 -28.999 -58.602 1.00 24.00 66 ALA A C 1
ATOM 503 O O . ALA A 1 66 ? 8.487 -27.969 -57.994 1.00 24.00 66 ALA A O 1
ATOM 504 N N . LEU A 1 67 ? 9.980 -29.316 -59.023 1.00 21.86 67 LEU A N 1
ATOM 505 C CA . LEU A 1 67 ? 11.227 -28.533 -59.097 1.00 21.86 67 LEU A CA 1
ATOM 506 C C . LEU A 1 67 ? 11.068 -27.239 -59.947 1.00 21.86 67 LEU A C 1
ATOM 508 O O . LEU A 1 67 ? 10.169 -27.193 -60.776 1.00 21.86 67 LEU A O 1
ATOM 512 N N . LYS A 1 68 ? 11.930 -26.201 -59.944 1.00 22.64 68 LYS A N 1
ATOM 513 C CA . LYS A 1 68 ? 13.103 -25.775 -59.133 1.00 22.64 68 LYS A CA 1
ATOM 514 C C . LYS A 1 68 ? 13.638 -24.452 -59.726 1.00 22.64 68 LYS A C 1
ATOM 516 O O . LYS A 1 68 ? 13.864 -24.405 -60.930 1.00 22.64 68 LYS A O 1
ATOM 521 N N . ALA A 1 69 ? 13.948 -23.439 -58.915 1.00 22.77 69 ALA A N 1
ATOM 522 C CA . ALA A 1 69 ? 14.837 -22.327 -59.293 1.00 22.77 69 ALA A CA 1
ATOM 523 C C . ALA A 1 69 ? 15.451 -21.697 -58.029 1.00 22.77 69 ALA A C 1
ATOM 525 O O . ALA A 1 69 ? 14.756 -21.537 -57.031 1.00 22.77 69 ALA A O 1
ATOM 526 N N . LEU A 1 70 ? 16.752 -21.391 -58.055 1.00 24.50 70 LEU A N 1
ATOM 527 C CA . LEU A 1 70 ? 17.512 -20.887 -56.904 1.00 24.50 70 LEU A CA 1
ATOM 528 C C . LEU A 1 70 ? 17.827 -19.395 -57.058 1.00 24.50 70 LEU A C 1
ATOM 530 O O . LEU A 1 70 ? 18.383 -18.978 -58.071 1.00 24.50 70 LEU A O 1
ATOM 534 N N . SER A 1 71 ? 17.561 -18.631 -56.005 1.00 22.78 71 SER A N 1
ATOM 535 C CA . SER A 1 71 ? 18.077 -17.282 -55.753 1.00 22.78 71 SER A CA 1
ATOM 536 C C . SER A 1 71 ? 18.430 -17.173 -54.256 1.00 22.78 71 SER A C 1
ATOM 538 O O . SER A 1 71 ? 17.893 -17.943 -53.453 1.00 22.78 71 SER A O 1
ATOM 540 N N . PRO A 1 72 ? 19.406 -16.330 -53.862 1.00 24.77 72 PRO A N 1
ATOM 541 C CA . PRO A 1 72 ? 20.007 -16.397 -52.528 1.00 24.77 72 PRO A CA 1
ATOM 542 C C . PRO A 1 72 ? 19.025 -15.980 -51.420 1.00 24.77 72 PRO A C 1
ATOM 544 O O . PRO A 1 72 ? 18.164 -15.129 -51.658 1.00 24.77 72 PRO A O 1
ATOM 547 N N . PRO A 1 73 ? 19.151 -16.541 -50.202 1.00 24.42 73 PRO A N 1
ATOM 548 C CA . PRO A 1 73 ? 18.204 -16.280 -49.130 1.00 24.42 73 PRO A CA 1
ATOM 549 C C . PRO A 1 73 ? 18.326 -14.836 -48.637 1.00 24.42 73 PRO A C 1
ATOM 551 O O . PRO A 1 73 ? 19.297 -14.463 -47.978 1.00 24.42 73 PRO A O 1
ATOM 554 N N . GLN A 1 74 ? 17.290 -14.037 -48.888 1.00 23.56 74 GLN A N 1
ATOM 555 C CA . GLN A 1 74 ? 16.975 -12.931 -47.993 1.00 23.56 74 GLN A CA 1
ATOM 556 C C . GLN A 1 74 ? 16.672 -13.542 -46.623 1.00 23.56 74 GLN A C 1
ATOM 558 O O . GLN A 1 74 ? 15.723 -14.314 -46.485 1.00 23.56 74 GLN A O 1
ATOM 563 N N . ALA A 1 75 ? 17.488 -13.223 -45.619 1.00 23.03 75 ALA A N 1
ATOM 564 C CA . ALA A 1 75 ? 17.239 -13.631 -44.244 1.00 23.03 75 ALA A CA 1
ATOM 565 C C . ALA A 1 75 ? 16.032 -12.855 -43.694 1.00 23.03 75 ALA A C 1
ATOM 567 O O . ALA A 1 75 ? 16.170 -11.804 -43.071 1.00 23.03 75 ALA A O 1
ATOM 568 N N . SER A 1 76 ? 14.831 -13.366 -43.956 1.00 22.84 76 SER A N 1
ATOM 569 C CA . SER A 1 76 ? 13.615 -12.941 -43.276 1.00 22.84 76 SER A CA 1
ATOM 570 C C . SER A 1 76 ? 13.713 -13.351 -41.807 1.00 22.84 76 SER A C 1
ATOM 572 O O . SER A 1 76 ? 13.598 -14.539 -41.495 1.00 22.84 76 SER A O 1
ATOM 574 N N . CYS A 1 77 ? 13.923 -12.392 -40.904 1.00 22.14 77 CYS A N 1
ATOM 575 C CA . CYS A 1 77 ? 13.803 -12.658 -39.474 1.00 22.14 77 CYS A CA 1
ATOM 576 C C . CYS A 1 77 ? 12.390 -13.194 -39.181 1.00 22.14 77 CYS A C 1
ATOM 578 O O . CYS A 1 77 ? 11.419 -12.541 -39.581 1.00 22.14 77 CYS A O 1
ATOM 580 N N . PRO A 1 78 ? 12.237 -14.342 -38.496 1.00 23.02 78 PRO A N 1
ATOM 581 C CA . PRO A 1 78 ? 10.929 -14.774 -38.036 1.00 23.02 78 PRO A CA 1
ATOM 582 C C . PRO A 1 78 ? 10.405 -13.750 -37.026 1.00 23.02 78 PRO A C 1
ATOM 584 O O . PRO A 1 78 ? 11.072 -13.411 -36.048 1.00 23.02 78 PRO A O 1
ATOM 587 N N . SER A 1 79 ? 9.205 -13.235 -37.271 1.00 25.30 79 SER A N 1
ATOM 588 C CA . SER A 1 79 ? 8.516 -12.340 -36.350 1.00 25.30 79 SER A CA 1
ATOM 589 C C . SER A 1 79 ? 8.039 -13.129 -35.131 1.00 25.30 79 SER A C 1
ATOM 591 O O . SER A 1 79 ? 6.993 -13.774 -35.167 1.00 25.30 79 SER A O 1
ATOM 593 N N . PHE A 1 80 ? 8.801 -13.071 -34.037 1.00 27.11 80 PHE A N 1
ATOM 594 C CA . PHE A 1 80 ? 8.371 -13.617 -32.752 1.00 27.11 80 PHE A CA 1
ATOM 595 C C . PHE A 1 80 ? 7.212 -12.780 -32.183 1.00 27.11 80 PHE A C 1
ATOM 597 O O . PHE A 1 80 ? 7.383 -11.579 -31.949 1.00 27.11 80 PHE A O 1
ATOM 604 N N . PRO A 1 81 ? 6.025 -13.368 -31.945 1.00 25.00 81 PRO A N 1
ATOM 605 C CA . PRO A 1 81 ? 4.924 -12.645 -31.331 1.00 25.00 81 PRO A CA 1
ATOM 606 C C . PRO A 1 81 ? 5.193 -12.463 -29.833 1.00 25.00 81 PRO A C 1
ATOM 608 O O . PRO A 1 81 ? 5.096 -13.411 -29.055 1.00 25.00 81 PRO A O 1
ATOM 611 N N . ILE A 1 82 ? 5.475 -11.225 -29.413 1.00 31.81 82 ILE A N 1
ATOM 612 C CA . ILE A 1 82 ? 5.358 -10.838 -27.999 1.00 31.81 82 ILE A CA 1
ATOM 613 C C . ILE A 1 82 ? 3.913 -11.117 -27.558 1.00 31.81 82 ILE A C 1
ATOM 615 O O . ILE A 1 82 ? 2.979 -10.800 -28.295 1.00 31.81 82 ILE A O 1
ATOM 619 N N . CYS A 1 83 ? 3.744 -11.737 -26.384 1.00 25.98 83 CYS A N 1
ATOM 620 C CA . CYS A 1 83 ? 2.501 -12.336 -25.888 1.00 25.98 83 CYS A CA 1
ATOM 621 C C . CYS A 1 83 ? 1.221 -11.518 -26.161 1.00 25.98 83 CYS A C 1
ATOM 623 O O . CYS A 1 83 ? 0.799 -10.703 -25.339 1.00 25.98 83 CYS A O 1
ATOM 625 N N . GLN A 1 84 ? 0.533 -11.812 -27.270 1.00 22.73 84 GLN A N 1
ATOM 626 C CA . GLN A 1 84 ? -0.851 -11.391 -27.472 1.00 22.73 84 GLN A CA 1
ATOM 627 C C . GLN A 1 84 ? -1.784 -12.309 -26.683 1.00 22.73 84 GLN A C 1
ATOM 629 O O . GLN A 1 84 ? -2.282 -13.310 -27.201 1.00 22.73 84 GLN A O 1
ATOM 634 N N . VAL A 1 85 ? -2.093 -11.930 -25.443 1.00 24.00 85 VAL A N 1
ATOM 635 C CA . VAL A 1 85 ? -3.281 -12.453 -24.759 1.00 24.00 85 VAL A CA 1
ATOM 636 C C . VAL A 1 85 ? -4.508 -11.788 -25.389 1.00 24.00 85 VAL A C 1
ATOM 638 O O . VAL A 1 85 ? -5.004 -10.770 -24.914 1.00 24.00 85 VAL A O 1
ATOM 641 N N . ARG A 1 86 ? -4.996 -12.344 -26.505 1.00 20.83 86 ARG A N 1
ATOM 642 C CA . ARG A 1 86 ? -6.306 -11.969 -27.055 1.00 20.83 86 ARG A CA 1
ATOM 643 C C . ARG A 1 86 ? -7.390 -12.408 -26.072 1.00 20.83 86 ARG A C 1
ATOM 645 O O . ARG A 1 86 ? -7.746 -13.584 -26.030 1.00 20.83 86 ARG A O 1
ATOM 652 N N . CYS A 1 87 ? -7.963 -11.464 -25.331 1.00 21.56 87 CYS A N 1
ATOM 653 C CA . CYS A 1 87 ? -9.248 -11.690 -24.679 1.00 21.56 87 CYS A CA 1
ATOM 654 C C . CYS A 1 87 ? -10.308 -11.973 -25.755 1.00 21.56 87 CYS A C 1
ATOM 656 O O . CYS A 1 87 ? -10.578 -11.133 -26.613 1.00 21.56 87 CYS A O 1
ATOM 658 N N . CYS A 1 88 ? -10.903 -13.165 -25.723 1.00 21.55 88 CYS A N 1
ATOM 659 C CA . CYS A 1 88 ? -12.014 -13.518 -26.599 1.00 21.55 88 CYS A CA 1
ATOM 660 C C . CYS A 1 88 ? -13.317 -12.866 -26.116 1.00 21.55 88 CYS A C 1
ATOM 662 O O . CYS A 1 88 ? -14.115 -13.503 -25.429 1.00 21.55 88 CYS A O 1
ATOM 664 N N . GLU A 1 89 ? -13.578 -11.631 -26.536 1.00 23.41 89 GLU A N 1
ATOM 665 C CA . GLU A 1 89 ? -14.965 -11.187 -26.692 1.00 23.41 89 GLU A CA 1
ATOM 666 C C . GLU A 1 89 ? -15.592 -11.941 -27.873 1.00 23.41 89 GLU A C 1
ATOM 668 O O . GLU A 1 89 ? -14.944 -12.143 -28.901 1.00 23.41 89 GLU A O 1
ATOM 673 N N . ARG A 1 90 ? -16.840 -12.407 -27.727 1.00 21.59 90 ARG A N 1
ATOM 674 C CA . ARG A 1 90 ? -17.562 -13.125 -28.790 1.00 21.59 90 ARG A CA 1
ATOM 675 C C . ARG A 1 90 ? -18.148 -12.130 -29.801 1.00 21.59 90 ARG A C 1
ATOM 677 O O . ARG A 1 90 ? -19.089 -11.427 -29.435 1.00 21.59 90 ARG A O 1
ATOM 684 N N . PRO A 1 91 ? -17.751 -12.142 -31.085 1.00 22.97 91 PRO A N 1
ATOM 685 C CA . PRO A 1 91 ? -18.528 -11.501 -32.133 1.00 22.97 91 PRO A CA 1
ATOM 686 C C . PRO A 1 91 ? -19.579 -12.498 -32.638 1.00 22.97 91 PRO A C 1
ATOM 688 O O . PRO A 1 91 ? -19.245 -13.581 -33.125 1.00 22.97 91 PRO A O 1
ATOM 691 N N . HIS A 1 92 ? -20.859 -12.133 -32.585 1.00 28.22 92 HIS A N 1
ATOM 692 C CA . HIS A 1 92 ? -21.870 -12.803 -33.404 1.00 28.22 92 HIS A CA 1
ATOM 693 C C . HIS A 1 92 ? -21.644 -12.422 -34.880 1.00 28.22 92 HIS A C 1
ATOM 695 O O . HIS A 1 92 ? -22.140 -11.399 -35.340 1.00 28.22 92 HIS A O 1
ATOM 701 N N . GLY A 1 93 ? -20.893 -13.228 -35.636 1.00 23.48 93 GLY A N 1
ATOM 702 C CA . GLY A 1 93 ? -20.644 -12.972 -37.060 1.00 23.48 93 GLY A CA 1
ATOM 703 C C . GLY A 1 93 ? -19.713 -14.003 -37.698 1.00 23.48 93 GLY A C 1
ATOM 704 O O . GLY A 1 93 ? -18.700 -14.375 -37.117 1.00 23.48 93 GLY A O 1
ATOM 705 N N . ARG A 1 94 ? -20.076 -14.516 -38.879 1.00 25.88 94 ARG A N 1
ATOM 706 C CA . ARG A 1 94 ? -19.390 -15.646 -39.534 1.00 25.88 94 ARG A CA 1
ATOM 707 C C . ARG A 1 94 ? -18.066 -15.233 -40.192 1.00 25.88 94 ARG A C 1
ATOM 709 O O . ARG A 1 94 ? -18.044 -14.261 -40.934 1.00 25.88 94 ARG A O 1
ATOM 716 N N . GLY A 1 95 ? -17.069 -16.116 -40.099 1.00 28.41 95 GLY A N 1
ATOM 717 C CA . GLY A 1 95 ? -16.218 -16.452 -41.249 1.00 28.41 95 GLY A CA 1
ATOM 718 C C . GLY A 1 95 ? -14.822 -15.829 -41.315 1.00 28.41 95 GLY A C 1
ATOM 719 O O . GLY A 1 95 ? -14.607 -14.899 -42.079 1.00 28.41 95 GLY A O 1
ATOM 720 N N . LEU A 1 96 ? -13.855 -16.443 -40.626 1.00 23.55 96 LEU A N 1
ATOM 721 C CA . LEU A 1 96 ? -12.437 -16.517 -41.015 1.00 23.55 96 LEU A CA 1
ATOM 722 C C . LEU A 1 96 ? -11.787 -17.679 -40.240 1.00 23.55 96 LEU A C 1
ATOM 724 O O . LEU A 1 96 ? -12.179 -17.955 -39.107 1.00 23.55 96 LEU A O 1
ATOM 728 N N . ALA A 1 97 ? -10.862 -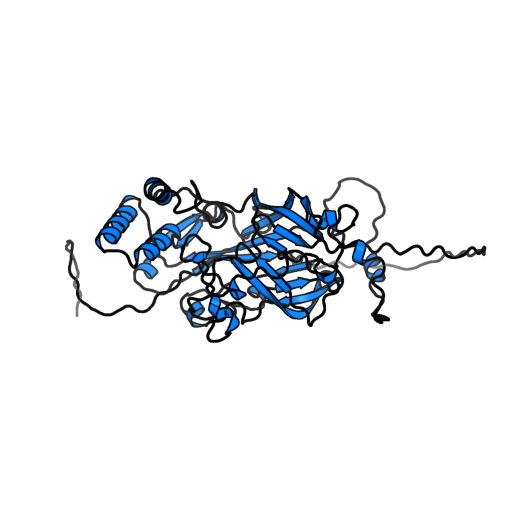18.411 -40.867 1.00 25.56 97 ALA A N 1
ATOM 729 C CA . ALA A 1 97 ? -10.346 -19.668 -40.321 1.00 25.56 97 ALA A CA 1
ATOM 730 C C . ALA A 1 97 ? -9.513 -19.458 -39.042 1.00 25.56 97 ALA A C 1
ATOM 732 O O . ALA A 1 97 ? -8.579 -18.657 -39.017 1.00 25.56 97 ALA A O 1
ATOM 733 N N . SER A 1 98 ? -9.844 -20.200 -37.984 1.00 24.33 98 SER A N 1
ATOM 734 C CA . SER A 1 98 ? -9.161 -20.158 -36.690 1.00 24.33 98 SER A CA 1
ATOM 735 C C . SER A 1 98 ? -8.057 -21.213 -36.599 1.00 24.33 98 SER A C 1
ATOM 737 O O . SER A 1 98 ? -8.362 -22.405 -36.556 1.00 24.33 98 SER A O 1
ATOM 739 N N . LEU A 1 99 ? -6.802 -20.779 -36.476 1.00 24.52 99 LEU A N 1
ATOM 740 C CA . LEU A 1 99 ? -5.738 -21.615 -35.909 1.00 24.52 99 LEU A CA 1
ATOM 741 C C . LEU A 1 99 ? -5.938 -21.728 -34.393 1.00 24.52 99 LEU A C 1
ATOM 743 O O . LEU A 1 99 ? -6.385 -20.781 -33.739 1.00 24.52 99 LEU A O 1
ATOM 747 N N . THR A 1 100 ? -5.634 -22.892 -33.832 1.00 27.66 100 THR A N 1
ATOM 748 C CA . THR A 1 100 ? -5.865 -23.200 -32.418 1.00 27.66 100 THR A CA 1
ATOM 749 C C . THR A 1 100 ? -4.623 -22.942 -31.564 1.00 27.66 100 THR A C 1
ATOM 751 O O . THR A 1 100 ? -3.488 -23.016 -32.029 1.00 27.66 100 THR A O 1
ATOM 754 N N . PHE A 1 101 ? -4.825 -22.698 -30.264 1.00 32.78 101 PHE A N 1
ATOM 755 C CA . PHE A 1 101 ? -3.753 -22.439 -29.284 1.00 32.78 101 PHE A CA 1
ATOM 756 C C . PHE A 1 101 ? -2.672 -23.545 -29.241 1.00 32.78 101 PHE A C 1
ATOM 758 O O . PHE A 1 101 ? -1.540 -23.304 -28.834 1.00 32.78 101 PHE A O 1
ATOM 765 N N . ARG A 1 102 ? -3.010 -24.755 -29.707 1.00 29.44 102 ARG A N 1
ATOM 766 C CA . ARG A 1 102 ? -2.137 -25.937 -29.757 1.00 29.44 102 ARG A CA 1
ATOM 767 C C . ARG A 1 102 ? -1.147 -25.940 -30.929 1.00 29.44 102 ARG A C 1
ATOM 769 O O . ARG A 1 102 ? -0.184 -26.697 -30.902 1.00 29.44 102 ARG A O 1
ATOM 776 N N . GLU A 1 103 ? -1.377 -25.122 -31.953 1.00 27.62 103 GLU A N 1
ATOM 777 C CA . GLU A 1 103 ? -0.502 -25.036 -33.132 1.00 27.62 103 GLU A CA 1
ATOM 778 C C . GLU A 1 103 ? 0.632 -24.016 -32.922 1.00 27.62 103 GLU A C 1
ATOM 780 O O . GLU A 1 103 ? 1.719 -24.179 -33.469 1.00 27.62 103 GLU A O 1
ATOM 785 N N . LEU A 1 104 ? 0.433 -23.021 -32.047 1.00 32.44 104 LEU A N 1
ATOM 786 C CA . LEU A 1 104 ? 1.457 -22.029 -31.690 1.00 32.44 104 LEU A CA 1
ATOM 787 C C . LEU A 1 104 ? 2.533 -22.571 -30.731 1.00 32.44 104 LEU A C 1
ATOM 789 O O . LEU A 1 104 ? 3.666 -22.090 -30.757 1.00 32.44 104 LEU A O 1
ATOM 793 N N . SER A 1 105 ? 2.233 -23.595 -29.924 1.00 30.22 105 SER A N 1
ATOM 794 C CA . SER A 1 105 ? 3.198 -24.169 -28.968 1.00 30.22 105 SER A CA 1
ATOM 795 C C . SER A 1 105 ? 4.381 -24.889 -29.629 1.00 30.22 105 SER A C 1
ATOM 797 O O . SER A 1 105 ? 5.431 -25.032 -29.008 1.00 30.22 105 SER A O 1
ATOM 799 N N . HIS A 1 106 ? 4.259 -25.308 -30.893 1.00 28.12 106 HIS A N 1
ATOM 800 C CA . HIS A 1 106 ? 5.350 -25.967 -31.623 1.00 28.12 106 HIS A CA 1
ATOM 801 C C . HIS A 1 106 ? 6.477 -25.015 -32.068 1.00 28.12 106 HIS A C 1
ATOM 803 O O . HIS A 1 106 ? 7.545 -25.485 -32.447 1.00 28.12 106 HIS A O 1
ATOM 809 N N . LEU A 1 107 ? 6.284 -23.693 -31.979 1.00 29.69 107 LEU A N 1
ATOM 810 C CA . LEU A 1 107 ? 7.328 -22.693 -32.255 1.00 29.69 107 LEU A CA 1
ATOM 811 C C . LEU A 1 107 ? 8.240 -22.397 -31.048 1.00 29.69 107 LEU A C 1
ATOM 813 O O . LEU A 1 107 ? 9.204 -21.654 -31.190 1.00 29.69 107 LEU A O 1
ATOM 817 N N . TRP A 1 108 ? 7.955 -22.972 -29.874 1.00 30.39 108 TRP A N 1
ATOM 818 C CA . TRP A 1 108 ? 8.660 -22.687 -28.614 1.00 30.39 108 TRP A CA 1
ATOM 819 C C . TRP A 1 108 ? 9.612 -23.813 -28.160 1.00 30.39 108 TRP A C 1
ATOM 821 O O . TRP A 1 108 ? 10.189 -23.733 -27.080 1.00 30.39 108 TRP A O 1
ATOM 831 N N . SER A 1 109 ? 9.784 -24.878 -28.953 1.00 23.27 109 SER A N 1
ATOM 832 C CA . SER A 1 109 ? 10.484 -26.106 -28.529 1.00 23.27 109 SER A CA 1
ATOM 833 C C . SER A 1 109 ? 11.964 -26.219 -28.936 1.00 23.27 109 SER A C 1
ATOM 835 O O . SER A 1 109 ? 12.546 -27.293 -28.792 1.00 23.27 109 SER A O 1
ATOM 837 N N . SER A 1 110 ? 12.596 -25.161 -29.453 1.00 26.36 110 SER A N 1
ATOM 838 C CA . SER A 1 110 ? 14.047 -25.143 -29.706 1.00 26.36 110 SER A CA 1
ATOM 839 C C . SER A 1 110 ? 14.809 -24.751 -28.435 1.00 26.36 110 SER A C 1
ATOM 841 O O . SER A 1 110 ? 14.765 -23.596 -28.017 1.00 26.36 110 SER A O 1
ATOM 843 N N . GLY A 1 111 ? 15.481 -25.728 -27.817 1.00 27.45 111 GLY A N 1
ATOM 844 C CA . GLY A 1 111 ? 16.221 -25.565 -26.561 1.00 27.45 111 GLY A CA 1
ATOM 845 C C . GLY A 1 111 ? 17.516 -24.733 -26.657 1.00 27.45 111 GLY A C 1
ATOM 846 O O . GLY A 1 111 ? 17.888 -24.271 -27.735 1.00 27.45 111 GLY A O 1
ATOM 847 N N . PRO A 1 112 ? 18.215 -24.544 -25.521 1.00 33.09 112 PRO A N 1
ATOM 848 C CA . PRO A 1 112 ? 19.311 -23.588 -25.397 1.00 33.09 112 PRO A CA 1
ATOM 849 C C . PRO A 1 112 ? 20.615 -24.105 -26.020 1.00 33.09 112 PRO A C 1
ATOM 851 O O . PRO A 1 112 ? 21.226 -25.049 -25.521 1.00 33.09 112 PRO A O 1
ATOM 854 N N . ALA A 1 113 ? 21.079 -23.437 -27.074 1.00 27.69 113 ALA A N 1
ATOM 855 C CA . ALA A 1 113 ? 22.428 -23.592 -27.607 1.00 27.69 113 ALA A CA 1
ATOM 856 C C . ALA A 1 113 ? 22.937 -22.253 -28.167 1.00 27.69 113 ALA A C 1
ATOM 858 O O . ALA A 1 113 ? 22.214 -21.575 -28.890 1.00 27.69 113 ALA A O 1
ATOM 859 N N . ALA A 1 114 ? 24.201 -21.940 -27.859 1.00 25.50 114 ALA A N 1
ATOM 860 C CA . ALA A 1 114 ? 24.969 -20.757 -28.269 1.00 25.50 114 ALA A CA 1
ATOM 861 C C . ALA A 1 114 ? 24.560 -19.394 -27.659 1.00 25.50 114 ALA A C 1
ATOM 863 O O . ALA A 1 114 ? 23.836 -18.609 -28.264 1.00 25.50 114 ALA A O 1
ATOM 864 N N . TRP A 1 115 ? 25.193 -19.056 -26.527 1.00 33.09 115 TRP A N 1
ATOM 865 C CA . TRP A 1 115 ? 25.447 -17.669 -26.112 1.00 33.09 115 TRP A CA 1
ATOM 866 C C . TRP A 1 115 ? 26.904 -17.518 -25.653 1.00 33.09 115 TRP A C 1
ATOM 868 O O . TRP A 1 115 ? 27.204 -17.568 -24.462 1.00 33.09 115 TRP A O 1
ATOM 878 N N . GLU A 1 116 ? 27.823 -17.345 -26.605 1.00 24.12 116 GLU A N 1
ATOM 879 C CA . GLU A 1 116 ? 29.128 -16.744 -26.306 1.00 24.12 116 GLU A CA 1
ATOM 880 C C . GLU A 1 116 ? 28.996 -15.214 -26.251 1.00 24.12 116 GLU A C 1
ATOM 882 O O . GLU A 1 116 ? 28.142 -14.611 -26.908 1.00 24.12 116 GLU A O 1
ATOM 887 N N . ALA A 1 117 ? 29.830 -14.575 -25.432 1.00 30.36 117 ALA A N 1
ATOM 888 C CA . ALA A 1 117 ? 29.745 -13.144 -25.171 1.00 30.36 117 ALA A CA 1
ATOM 889 C C . ALA A 1 117 ? 30.088 -12.297 -26.413 1.00 30.36 117 ALA A C 1
ATOM 891 O O . ALA A 1 117 ? 31.127 -12.498 -27.037 1.00 30.36 117 ALA A O 1
ATOM 892 N N . GLY A 1 118 ? 29.269 -11.278 -26.711 1.00 31.25 118 GLY A N 1
ATOM 893 C CA . GLY A 1 118 ? 29.671 -10.187 -27.614 1.00 31.25 118 GLY A CA 1
ATOM 894 C C . GLY A 1 118 ? 28.635 -9.669 -28.614 1.00 31.25 118 GLY A C 1
ATOM 895 O O . GLY A 1 118 ? 28.916 -8.683 -29.291 1.00 31.25 118 GLY A O 1
ATOM 896 N N . GLN A 1 119 ? 27.446 -10.270 -28.724 1.00 31.11 119 GLN A N 1
ATOM 897 C CA . GLN A 1 119 ? 26.402 -9.803 -29.648 1.00 31.11 119 GLN A CA 1
ATOM 898 C C . GLN A 1 119 ? 25.080 -9.554 -28.916 1.00 31.11 119 GLN A C 1
ATOM 900 O O . GLN A 1 119 ? 24.507 -10.468 -28.337 1.00 31.11 119 GLN A O 1
ATOM 905 N N . ALA A 1 120 ? 24.583 -8.315 -28.981 1.00 41.97 120 ALA A N 1
ATOM 906 C CA . ALA A 1 120 ? 23.214 -7.942 -28.620 1.00 41.97 120 ALA A CA 1
ATOM 907 C C . ALA A 1 120 ? 22.428 -7.684 -29.926 1.00 41.97 120 ALA A C 1
ATOM 909 O O . ALA A 1 120 ? 22.477 -6.566 -30.452 1.00 41.97 120 ALA A O 1
ATOM 910 N N . PRO A 1 121 ? 21.766 -8.697 -30.519 1.00 39.50 121 PRO A N 1
ATOM 911 C CA . PRO A 1 121 ? 21.339 -8.643 -31.910 1.00 39.50 121 PRO A CA 1
ATOM 912 C C . PRO A 1 121 ? 19.828 -8.407 -32.016 1.00 39.50 121 PRO A C 1
ATOM 914 O O . PRO A 1 121 ? 19.032 -9.303 -31.774 1.00 39.50 121 PRO A O 1
ATOM 917 N N . GLY A 1 122 ? 19.420 -7.200 -32.418 1.00 43.06 122 GLY A N 1
ATOM 918 C CA . GLY A 1 122 ? 18.037 -6.900 -32.828 1.00 43.06 122 GLY A CA 1
ATOM 919 C C . GLY A 1 122 ? 17.001 -6.796 -31.699 1.00 43.06 122 GLY A C 1
ATOM 920 O O . GLY A 1 122 ? 16.422 -5.724 -31.516 1.00 43.06 122 GLY A O 1
ATOM 921 N N . ASP A 1 123 ? 16.782 -7.867 -30.935 1.00 52.19 123 ASP A N 1
ATOM 922 C CA . ASP A 1 123 ? 15.632 -8.035 -30.030 1.00 52.19 123 ASP A CA 1
ATOM 923 C C . ASP A 1 123 ? 15.554 -6.978 -28.923 1.00 52.19 123 ASP A C 1
ATOM 925 O O . ASP A 1 123 ? 14.477 -6.458 -28.618 1.00 52.19 123 ASP A O 1
ATOM 929 N N . CYS A 1 124 ? 16.705 -6.549 -28.395 1.00 59.66 124 CYS A N 1
ATOM 930 C CA . CYS A 1 124 ? 16.783 -5.499 -27.379 1.00 59.66 124 CYS A CA 1
ATOM 931 C C . CYS A 1 124 ? 16.251 -4.133 -27.853 1.00 59.66 124 CYS A C 1
ATOM 933 O O . CYS A 1 124 ? 16.091 -3.238 -27.027 1.00 59.66 124 CYS A O 1
ATOM 935 N N . LYS A 1 125 ? 15.986 -3.918 -29.152 1.00 66.81 125 LYS A N 1
ATOM 936 C CA . LYS A 1 125 ? 15.314 -2.696 -29.634 1.00 66.81 125 LYS A CA 1
ATOM 937 C C . LYS A 1 125 ? 13.805 -2.724 -29.393 1.00 66.81 125 LYS A C 1
ATOM 939 O O . LYS A 1 125 ? 13.232 -1.688 -29.074 1.00 66.81 125 LYS A O 1
ATOM 944 N N . ASN A 1 126 ? 13.179 -3.896 -29.492 1.00 77.81 126 ASN A N 1
ATOM 945 C CA . ASN A 1 126 ? 11.722 -4.048 -29.438 1.00 77.81 126 ASN A CA 1
ATOM 946 C C . ASN A 1 126 ? 11.139 -3.890 -28.029 1.00 77.81 126 ASN A C 1
ATOM 948 O O . ASN A 1 126 ? 9.936 -3.683 -27.902 1.00 77.81 126 ASN A O 1
ATOM 952 N N . VAL A 1 127 ? 11.983 -3.988 -26.995 1.00 80.69 127 VAL A N 1
ATOM 953 C CA . VAL A 1 127 ? 11.589 -3.931 -25.577 1.00 80.69 127 VAL A CA 1
ATOM 954 C C . VAL A 1 127 ? 11.885 -2.589 -24.891 1.00 80.69 127 VAL A C 1
ATOM 956 O O . VAL A 1 127 ? 11.349 -2.346 -23.814 1.00 80.69 127 VAL A O 1
ATOM 959 N N . ARG A 1 128 ? 12.670 -1.698 -25.519 1.00 87.19 128 ARG A N 1
ATOM 960 C CA . ARG A 1 128 ? 12.982 -0.340 -25.019 1.00 87.19 128 ARG A CA 1
ATOM 961 C C . ARG A 1 128 ? 11.729 0.503 -24.825 1.00 87.19 128 ARG A C 1
ATOM 963 O O . ARG A 1 128 ? 10.774 0.370 -25.588 1.00 87.19 128 ARG A O 1
ATOM 970 N N . ILE A 1 129 ? 11.780 1.454 -23.894 1.00 88.75 129 ILE A N 1
ATOM 971 C CA . ILE A 1 129 ? 10.759 2.503 -23.815 1.00 88.75 129 ILE A CA 1
ATOM 972 C C . ILE A 1 129 ? 11.094 3.574 -24.862 1.00 88.75 129 ILE A C 1
ATOM 974 O O . ILE A 1 129 ? 11.767 4.556 -24.566 1.00 88.75 129 ILE A O 1
ATOM 978 N N . ASP A 1 130 ? 10.656 3.356 -26.100 1.00 88.81 130 ASP A N 1
ATOM 979 C CA . ASP A 1 130 ? 10.850 4.259 -27.239 1.00 88.81 130 ASP A CA 1
ATOM 980 C C . ASP A 1 130 ? 9.580 4.245 -28.110 1.00 88.81 130 ASP A C 1
ATOM 982 O O . ASP A 1 130 ? 9.084 3.155 -28.381 1.00 88.81 130 ASP A O 1
ATOM 986 N N . PRO A 1 131 ? 9.034 5.382 -28.585 1.00 88.50 131 PRO A N 1
ATOM 987 C CA . PRO A 1 131 ? 7.780 5.400 -29.350 1.00 88.50 131 PRO A CA 1
ATOM 988 C C . PRO A 1 131 ? 7.773 4.566 -30.644 1.00 88.50 131 PRO A C 1
ATOM 990 O O . PRO A 1 131 ? 6.699 4.276 -31.165 1.00 88.50 131 PRO A O 1
ATOM 993 N N . SER A 1 132 ? 8.946 4.197 -31.172 1.00 85.81 132 SER A N 1
ATOM 994 C CA . SER A 1 132 ? 9.100 3.306 -32.331 1.00 85.81 132 SER A CA 1
ATOM 995 C C . SER A 1 132 ? 9.205 1.815 -31.973 1.00 85.81 132 SER A C 1
ATOM 997 O O . SER A 1 132 ? 9.190 0.973 -32.873 1.00 85.81 132 SER A O 1
ATOM 999 N N . SER A 1 133 ? 9.310 1.467 -30.685 1.00 84.12 133 SER A N 1
ATOM 1000 C CA . SER A 1 133 ? 9.412 0.082 -30.218 1.00 84.12 133 SER A CA 1
ATOM 1001 C C . SER A 1 133 ? 8.051 -0.616 -30.148 1.00 84.12 133 SER A C 1
ATOM 1003 O O . SER A 1 133 ? 6.997 0.004 -29.991 1.00 84.12 133 SER A O 1
ATOM 1005 N N . LEU A 1 134 ? 8.072 -1.950 -30.213 1.00 78.06 134 LEU A N 1
ATOM 1006 C CA . LEU A 1 134 ? 6.861 -2.763 -30.095 1.00 78.06 134 LEU A CA 1
ATOM 1007 C C . LEU A 1 134 ? 6.291 -2.750 -28.662 1.00 78.06 134 LEU A C 1
ATOM 1009 O O . LEU A 1 134 ? 5.073 -2.769 -28.485 1.00 78.06 134 LEU A O 1
ATOM 1013 N N . SER A 1 135 ? 7.153 -2.694 -27.639 1.00 81.19 135 SER A N 1
ATOM 1014 C CA . SER A 1 135 ? 6.742 -2.707 -26.230 1.00 81.19 135 SER A CA 1
ATOM 1015 C C . SER A 1 135 ? 6.157 -1.386 -25.734 1.00 81.19 135 SER A C 1
ATOM 1017 O O . SER A 1 135 ? 5.427 -1.404 -24.745 1.00 81.19 135 SER A O 1
ATOM 1019 N N . PHE A 1 136 ? 6.427 -0.247 -26.384 1.00 87.94 136 PHE A N 1
ATOM 1020 C CA . PHE A 1 136 ? 6.025 1.067 -25.868 1.00 87.94 136 PHE A CA 1
ATOM 1021 C C . PHE A 1 136 ? 4.517 1.197 -25.635 1.00 87.94 136 PHE A C 1
ATOM 1023 O O . PHE A 1 136 ? 4.101 1.716 -24.600 1.00 87.94 136 PHE A O 1
ATOM 1030 N N . ASN A 1 137 ? 3.694 0.663 -26.542 1.00 86.69 137 ASN A N 1
ATOM 1031 C CA . ASN A 1 137 ? 2.242 0.660 -26.358 1.00 86.69 137 ASN A CA 1
ATOM 1032 C C . ASN A 1 137 ? 1.822 -0.192 -25.150 1.00 86.69 137 ASN A C 1
ATOM 1034 O O . ASN A 1 137 ? 1.001 0.262 -24.363 1.00 86.69 137 ASN A O 1
ATOM 1038 N N . MET A 1 138 ? 2.443 -1.362 -24.946 1.00 83.62 138 MET A N 1
ATOM 1039 C CA . MET A 1 138 ? 2.183 -2.235 -23.787 1.00 83.62 138 MET A CA 1
ATOM 1040 C C . MET A 1 138 ? 2.688 -1.642 -22.462 1.00 83.62 138 MET A C 1
ATOM 1042 O O . MET A 1 138 ? 2.146 -1.933 -21.400 1.00 83.62 138 MET A O 1
ATOM 1046 N N . TRP A 1 139 ? 3.753 -0.839 -22.510 1.00 87.44 139 TRP A N 1
ATOM 1047 C CA . TRP A 1 139 ? 4.282 -0.108 -21.359 1.00 87.44 139 TRP A CA 1
ATOM 1048 C C . TRP A 1 139 ? 3.374 1.067 -20.981 1.00 87.44 139 TRP A C 1
ATOM 1050 O O . TRP A 1 139 ? 3.099 1.283 -19.797 1.00 87.44 139 TRP A O 1
ATOM 1060 N N . LYS A 1 140 ? 2.888 1.803 -21.989 1.00 90.56 140 LYS A N 1
ATOM 1061 C CA . LYS A 1 140 ? 1.968 2.933 -21.836 1.00 90.56 140 LYS A CA 1
ATOM 1062 C C . LYS A 1 140 ? 0.601 2.493 -21.311 1.00 90.56 140 LYS A C 1
ATOM 1064 O O . LYS A 1 140 ? 0.069 3.140 -20.413 1.00 90.56 140 LYS A O 1
ATOM 1069 N N . GLU A 1 141 ? 0.046 1.420 -21.859 1.00 86.50 141 GLU A N 1
ATOM 1070 C CA . GLU A 1 141 ? -1.259 0.871 -21.494 1.00 86.50 141 GLU A CA 1
ATOM 1071 C C . GLU A 1 141 ? -1.161 -0.656 -21.477 1.00 86.50 141 GLU A C 1
ATOM 1073 O O . GLU A 1 141 ? -0.879 -1.291 -22.495 1.00 86.50 141 GLU A O 1
ATOM 1078 N N . ILE A 1 142 ? -1.328 -1.253 -20.297 1.00 80.38 142 ILE A N 1
ATOM 1079 C CA . ILE A 1 142 ? -1.026 -2.674 -20.116 1.00 80.38 142 ILE A CA 1
ATOM 1080 C C . ILE A 1 142 ? -2.195 -3.508 -20.673 1.00 80.38 142 ILE A C 1
ATOM 1082 O O . ILE A 1 142 ? -3.314 -3.378 -20.178 1.00 80.38 142 ILE A O 1
ATOM 1086 N N . PRO A 1 143 ? -1.973 -4.396 -21.665 1.00 73.75 143 PRO A N 1
ATOM 1087 C CA . PRO A 1 143 ? -3.060 -5.082 -22.370 1.00 73.75 143 PRO A CA 1
ATOM 1088 C C . PRO A 1 143 ? -3.693 -6.240 -21.582 1.00 73.75 143 PRO A C 1
ATOM 1090 O O . PRO A 1 143 ? -4.648 -6.850 -22.060 1.00 73.75 143 PRO A O 1
ATOM 1093 N N . VAL A 1 144 ? -3.161 -6.578 -20.402 1.00 77.88 144 VAL A N 1
ATOM 1094 C CA . VAL A 1 144 ? -3.682 -7.647 -19.536 1.00 77.88 144 VAL A CA 1
ATOM 1095 C C . VAL A 1 144 ? -4.469 -7.062 -18.356 1.00 77.88 144 VAL A C 1
ATOM 1097 O O . VAL A 1 144 ? -4.035 -6.072 -17.767 1.00 77.88 144 VAL A O 1
ATOM 1100 N N . PRO A 1 145 ? -5.622 -7.650 -17.982 1.00 82.69 145 PRO A N 1
ATOM 1101 C CA . PRO A 1 145 ? -6.413 -7.162 -16.861 1.00 82.69 145 PRO A CA 1
ATOM 1102 C C . PRO A 1 145 ? -5.744 -7.513 -15.526 1.00 82.69 145 PRO A C 1
ATOM 1104 O O . PRO A 1 145 ? -5.503 -8.685 -15.234 1.00 82.69 145 PRO A O 1
ATOM 1107 N N . PHE A 1 146 ? -5.514 -6.503 -14.690 1.00 87.75 146 PHE A N 1
ATOM 1108 C CA . PHE A 1 146 ? -5.187 -6.703 -13.280 1.00 87.75 146 PHE A CA 1
ATOM 1109 C C . PHE A 1 146 ? -6.476 -6.792 -12.465 1.00 87.75 146 PHE A C 1
ATOM 1111 O O . PHE A 1 146 ? -7.442 -6.079 -12.744 1.00 87.75 146 PHE A O 1
ATOM 1118 N N . TYR A 1 147 ? -6.484 -7.636 -11.434 1.00 91.25 147 TYR A N 1
ATOM 1119 C CA . TYR A 1 147 ? -7.558 -7.674 -10.447 1.00 91.25 147 TYR A CA 1
ATOM 1120 C C . TYR A 1 147 ? -6.985 -7.507 -9.046 1.00 91.25 147 TYR A C 1
ATOM 1122 O O . TYR A 1 147 ? -6.138 -8.295 -8.633 1.00 91.25 147 TYR A O 1
ATOM 1130 N N . LEU A 1 148 ? -7.479 -6.514 -8.313 1.00 92.75 148 LEU A N 1
ATOM 1131 C CA . LEU A 1 148 ? -7.248 -6.337 -6.886 1.00 92.75 148 LEU A CA 1
ATOM 1132 C C . LEU A 1 148 ? -8.359 -7.069 -6.125 1.00 92.75 148 LEU A C 1
ATOM 1134 O O . LEU A 1 148 ? -9.517 -6.663 -6.170 1.00 92.75 148 LEU A O 1
ATOM 1138 N N . SER A 1 149 ? -8.008 -8.157 -5.446 1.00 94.50 149 SER A N 1
ATOM 1139 C CA . SER A 1 149 ? -8.905 -8.927 -4.580 1.00 94.50 149 SER A CA 1
ATOM 1140 C C . SER A 1 149 ? -8.635 -8.560 -3.126 1.00 94.50 149 SER A C 1
ATOM 1142 O O . SER A 1 149 ? -7.501 -8.679 -2.655 1.00 94.50 149 SER A O 1
ATOM 1144 N N . ILE A 1 150 ? -9.672 -8.105 -2.431 1.00 94.94 150 ILE A N 1
ATOM 1145 C CA . ILE A 1 150 ? -9.581 -7.532 -1.088 1.00 94.94 150 ILE A CA 1
ATOM 1146 C C . ILE A 1 150 ? -10.333 -8.417 -0.107 1.00 94.94 150 ILE A C 1
ATOM 1148 O O . ILE A 1 150 ? -11.454 -8.842 -0.384 1.00 94.94 150 ILE A O 1
ATOM 1152 N N . TYR A 1 151 ? -9.720 -8.680 1.043 1.00 95.69 151 TYR A N 1
ATOM 1153 C CA . TYR A 1 151 ? -10.353 -9.405 2.138 1.00 95.69 151 TYR A CA 1
ATOM 1154 C C . TYR A 1 151 ? -10.251 -8.562 3.403 1.00 95.69 151 TYR A C 1
ATOM 1156 O O . TYR A 1 151 ? -9.167 -8.071 3.731 1.00 95.69 151 TYR A O 1
ATOM 1164 N N . PHE A 1 152 ? -11.376 -8.403 4.091 1.00 96.19 152 PHE A N 1
ATOM 1165 C CA . PHE A 1 152 ? -11.484 -7.705 5.367 1.00 96.19 152 PHE A CA 1
ATOM 1166 C C . PHE A 1 152 ? -11.525 -8.708 6.513 1.00 96.19 152 PHE A C 1
ATOM 1168 O O . PHE A 1 152 ? -11.962 -9.842 6.331 1.00 96.19 152 PHE A O 1
ATOM 1175 N N . PHE A 1 153 ? -11.120 -8.278 7.701 1.00 96.69 153 PHE A N 1
ATOM 1176 C CA . PHE A 1 153 ? -11.319 -9.038 8.930 1.00 96.69 153 PHE A CA 1
ATOM 1177 C C . PHE A 1 153 ? -12.449 -8.394 9.731 1.00 96.69 153 PHE A C 1
ATOM 1179 O O . PHE A 1 153 ? -12.265 -7.350 10.355 1.00 96.69 153 PHE A O 1
ATOM 1186 N N . ASP A 1 154 ? -13.622 -9.014 9.656 1.00 96.81 154 ASP A N 1
ATOM 1187 C CA . ASP A 1 154 ? -14.842 -8.596 10.341 1.00 96.81 154 ASP A CA 1
ATOM 1188 C C . ASP A 1 154 ? -14.779 -8.995 11.820 1.00 96.81 154 ASP A C 1
ATOM 1190 O O . ASP A 1 154 ? -14.469 -10.145 12.140 1.00 96.81 154 ASP A O 1
ATOM 1194 N N . ILE A 1 155 ? -15.014 -8.045 12.726 1.00 97.62 155 ILE A N 1
ATOM 1195 C CA . ILE A 1 155 ? -14.867 -8.241 14.172 1.00 97.62 155 ILE A CA 1
ATOM 1196 C C . ILE A 1 155 ? -16.139 -8.849 14.760 1.00 97.62 155 ILE A C 1
ATOM 1198 O O . ILE A 1 155 ? -17.198 -8.226 14.793 1.00 97.62 155 ILE A O 1
ATOM 1202 N N . VAL A 1 156 ? -15.994 -10.053 15.314 1.00 97.62 156 VAL A N 1
ATOM 1203 C CA . VAL A 1 156 ? -17.103 -10.865 15.833 1.00 97.62 156 VAL A CA 1
ATOM 1204 C C . VAL A 1 156 ? -17.504 -10.458 17.257 1.00 97.62 156 VAL A C 1
ATOM 1206 O O . VAL A 1 156 ? -18.672 -10.570 17.623 1.00 97.62 156 VAL A O 1
ATOM 1209 N N . ASN A 1 157 ? -16.556 -9.984 18.075 1.00 97.06 157 ASN A N 1
ATOM 1210 C CA . ASN A 1 157 ? -16.748 -9.745 19.512 1.00 97.06 157 ASN A CA 1
ATOM 1211 C C . ASN A 1 157 ? -16.392 -8.308 19.979 1.00 97.06 157 ASN A C 1
ATOM 1213 O O . ASN A 1 157 ? -15.667 -8.155 20.965 1.00 97.06 157 ASN A O 1
ATOM 1217 N N . PRO A 1 158 ? -16.895 -7.235 19.328 1.00 96.38 158 PRO A N 1
ATOM 1218 C CA . PRO A 1 158 ? -16.457 -5.860 19.598 1.00 96.38 158 PRO A CA 1
ATOM 1219 C C . PRO A 1 158 ? -16.632 -5.439 21.067 1.00 96.38 158 PRO A C 1
ATOM 1221 O O . PRO A 1 158 ? -15.706 -4.884 21.656 1.00 96.38 158 PRO A O 1
ATOM 1224 N N . ASP A 1 159 ? -17.767 -5.757 21.694 1.00 96.62 159 ASP A N 1
ATOM 1225 C CA . ASP A 1 159 ? -18.023 -5.406 23.099 1.00 96.62 159 ASP A CA 1
ATOM 1226 C C . ASP A 1 159 ? -17.090 -6.144 24.073 1.00 96.62 159 ASP A C 1
ATOM 1228 O O . ASP A 1 159 ? -16.633 -5.564 25.056 1.00 96.62 159 ASP A O 1
ATOM 1232 N N . ALA A 1 160 ? -16.740 -7.400 23.777 1.00 96.94 160 ALA A N 1
ATOM 1233 C CA . ALA A 1 160 ? -15.822 -8.193 24.593 1.00 96.94 160 ALA A CA 1
ATOM 1234 C C . ALA A 1 160 ? -14.382 -7.651 24.531 1.00 96.94 160 ALA A C 1
ATOM 1236 O O . ALA A 1 160 ? -13.687 -7.608 25.547 1.00 96.94 160 ALA A O 1
ATOM 1237 N N . ILE A 1 161 ? -13.951 -7.142 23.369 1.00 96.00 161 ILE A N 1
ATOM 1238 C CA . ILE A 1 161 ? -12.647 -6.473 23.225 1.00 96.00 161 ILE A CA 1
ATOM 1239 C C . ILE A 1 161 ? -12.578 -5.219 24.111 1.00 96.00 161 ILE A C 1
ATOM 1241 O O . ILE A 1 161 ? -11.545 -4.959 24.727 1.00 96.00 161 ILE A O 1
ATOM 1245 N N . LEU A 1 162 ? -13.677 -4.462 24.247 1.00 93.94 162 LEU A N 1
ATOM 1246 C CA . LEU A 1 162 ? -13.737 -3.303 25.156 1.00 93.94 162 LEU A CA 1
ATOM 1247 C C . LEU A 1 162 ? -13.635 -3.693 26.640 1.00 93.94 162 LEU A C 1
ATOM 1249 O O . LEU A 1 162 ? -13.222 -2.869 27.456 1.00 93.94 162 LEU A O 1
ATOM 1253 N N . LEU A 1 163 ? -13.976 -4.938 26.984 1.00 96.56 163 LEU A N 1
ATOM 1254 C CA . LEU A 1 163 ? -13.796 -5.520 28.318 1.00 96.56 163 LEU A CA 1
ATOM 1255 C C . LEU A 1 163 ? -12.401 -6.147 28.520 1.00 96.56 163 LEU A C 1
ATOM 1257 O O . LEU A 1 163 ? -12.073 -6.550 29.635 1.00 96.56 163 LEU A O 1
ATOM 1261 N N . GLY A 1 164 ? -11.563 -6.184 27.477 1.00 93.94 164 GLY A N 1
ATOM 1262 C CA . GLY A 1 164 ? -10.194 -6.705 27.515 1.00 93.94 164 GLY A CA 1
ATOM 1263 C C . GLY A 1 164 ? -10.031 -8.154 27.045 1.00 93.94 164 GLY A C 1
ATOM 1264 O O . GLY A 1 164 ? -8.958 -8.727 27.241 1.00 93.94 164 GLY A O 1
ATOM 1265 N N . GLU A 1 165 ? -11.051 -8.762 26.433 1.00 96.56 165 GLU A N 1
ATOM 1266 C CA . GLU A 1 165 ? -10.912 -10.076 25.793 1.00 96.56 165 GLU A CA 1
ATOM 1267 C C . GLU A 1 165 ? -10.105 -10.004 24.484 1.00 96.56 165 GLU A C 1
ATOM 1269 O O . GLU A 1 165 ? -9.940 -8.941 23.877 1.00 96.56 165 GLU A O 1
ATOM 1274 N N . LYS A 1 166 ? -9.595 -11.156 24.021 1.00 95.56 166 LYS A N 1
ATOM 1275 C CA . LYS A 1 166 ? -8.878 -11.233 22.739 1.00 95.56 166 LYS A CA 1
ATOM 1276 C C . LYS A 1 166 ? -9.820 -10.904 21.569 1.00 95.56 166 LYS A C 1
ATOM 1278 O O . LYS A 1 166 ? -10.930 -11.443 21.530 1.00 95.56 166 LYS A O 1
ATOM 1283 N N . PRO A 1 167 ? -9.383 -10.109 20.575 1.00 97.06 167 PRO A N 1
ATOM 1284 C CA . PRO A 1 167 ? -10.139 -9.926 19.345 1.00 97.06 167 PRO A CA 1
ATOM 1285 C C . PRO A 1 167 ? -10.361 -11.246 18.612 1.00 97.06 167 PRO A C 1
ATOM 1287 O O . PRO A 1 167 ? -9.426 -12.027 18.432 1.00 97.06 167 PRO A O 1
ATOM 1290 N N . GLN A 1 168 ? -11.593 -11.468 18.166 1.00 97.56 168 GLN A N 1
ATOM 1291 C CA . GLN A 1 168 ? -11.973 -12.549 17.269 1.00 97.56 168 GLN A CA 1
ATOM 1292 C C . GLN A 1 168 ? -12.455 -11.956 15.947 1.00 97.56 168 GLN A C 1
ATOM 1294 O O . GLN A 1 168 ? -13.328 -11.086 15.927 1.00 97.56 168 GLN A O 1
ATOM 1299 N N . VAL A 1 169 ? -11.895 -12.452 14.845 1.00 97.56 169 VAL A N 1
ATOM 1300 C CA . VAL A 1 169 ? -12.188 -11.980 13.491 1.00 97.56 169 VAL A CA 1
ATOM 1301 C C . VAL A 1 169 ? -12.643 -13.105 12.566 1.00 97.56 169 VAL A C 1
ATOM 1303 O O . VAL A 1 169 ? -12.298 -14.271 12.758 1.00 97.56 169 VAL A O 1
ATOM 1306 N N . GLN A 1 170 ? -13.392 -12.741 11.528 1.00 97.12 170 GLN A N 1
ATOM 1307 C CA . GLN A 1 170 ? -13.728 -13.595 10.391 1.00 97.12 170 GLN A CA 1
ATOM 1308 C C . GLN A 1 170 ? -13.217 -12.948 9.096 1.00 97.12 170 GLN A C 1
ATOM 1310 O O . GLN A 1 170 ? -13.500 -11.779 8.838 1.00 97.12 170 GLN A O 1
ATOM 1315 N N . GLU A 1 171 ? -12.483 -13.692 8.258 1.00 96.06 171 GLU A N 1
ATOM 1316 C CA . GLU A 1 171 ? -12.103 -13.194 6.927 1.00 96.06 171 GLU A CA 1
ATOM 1317 C C . GLU A 1 171 ? -13.356 -13.094 6.033 1.00 96.06 171 GLU A C 1
ATOM 1319 O O . GLU A 1 171 ? -14.129 -14.045 5.894 1.00 96.06 171 GLU A O 1
ATOM 1324 N N . ARG A 1 172 ? -13.563 -11.924 5.425 1.00 96.44 172 ARG A N 1
ATOM 1325 C CA . ARG A 1 172 ? -14.671 -11.592 4.526 1.00 96.44 172 ARG A CA 1
ATOM 1326 C C . ARG A 1 172 ? -14.110 -11.155 3.179 1.00 96.44 172 ARG A C 1
ATOM 1328 O O . ARG A 1 172 ? -13.507 -10.088 3.068 1.00 96.44 172 ARG A O 1
ATOM 1335 N N . GLY A 1 173 ? -14.317 -11.971 2.151 1.00 94.69 173 GLY A N 1
ATOM 1336 C CA . GLY A 1 173 ? -13.879 -11.682 0.789 1.00 94.69 173 GLY A CA 1
ATOM 1337 C C . GLY A 1 173 ? -13.891 -12.923 -0.114 1.00 94.69 173 GLY A C 1
ATOM 1338 O O . GLY A 1 173 ? -14.424 -13.959 0.286 1.00 94.69 173 GLY A O 1
ATOM 1339 N N . PRO A 1 174 ? -13.308 -12.834 -1.322 1.00 96.88 174 PRO A N 1
ATOM 1340 C CA . PRO A 1 174 ? -12.747 -11.615 -1.898 1.00 96.88 174 PRO A CA 1
ATOM 1341 C C . PRO A 1 174 ? -13.835 -10.625 -2.342 1.00 96.88 174 PRO A C 1
ATOM 1343 O O . PRO A 1 174 ? -14.882 -11.022 -2.853 1.00 96.88 174 PRO A O 1
ATOM 1346 N N . TYR A 1 175 ? -13.540 -9.336 -2.213 1.00 97.25 175 TYR A N 1
ATOM 1347 C CA . TYR A 1 175 ? -14.174 -8.251 -2.959 1.00 97.25 175 TYR A CA 1
ATOM 1348 C C . TYR A 1 175 ? -13.205 -7.856 -4.075 1.00 97.25 175 TYR A C 1
ATOM 1350 O O . TYR A 1 175 ? -12.080 -7.435 -3.806 1.00 97.25 175 TYR A O 1
ATOM 1358 N N . VAL A 1 176 ? -13.590 -8.094 -5.328 1.00 97.06 176 VAL A N 1
ATOM 1359 C CA . VAL A 1 176 ? -12.688 -8.040 -6.483 1.00 97.06 176 VAL A CA 1
ATOM 1360 C C . VAL A 1 176 ? -12.951 -6.793 -7.310 1.00 97.06 176 VAL A C 1
ATOM 1362 O O . VAL A 1 176 ? -14.073 -6.536 -7.738 1.00 97.06 176 VAL A O 1
ATOM 1365 N N . TYR A 1 177 ? -11.887 -6.059 -7.610 1.00 95.69 177 TYR A N 1
ATOM 1366 C CA . TYR A 1 177 ? -11.894 -4.897 -8.485 1.00 95.69 177 TYR A CA 1
ATOM 1367 C C . TYR A 1 177 ? -10.979 -5.152 -9.673 1.00 95.69 177 TYR A C 1
ATOM 1369 O O . TYR A 1 177 ? -9.811 -5.493 -9.496 1.00 95.69 177 TYR A O 1
ATOM 1377 N N . ARG A 1 178 ? -11.478 -4.957 -10.893 1.00 94.69 178 ARG A N 1
ATOM 1378 C CA . ARG A 1 178 ? -10.628 -4.845 -12.076 1.00 94.69 178 ARG A CA 1
ATOM 1379 C C . ARG A 1 178 ? -9.904 -3.507 -12.007 1.00 94.69 178 ARG A C 1
ATOM 1381 O O . ARG A 1 178 ? -10.541 -2.466 -11.861 1.00 94.69 178 ARG A O 1
ATOM 1388 N N . GLU A 1 179 ? -8.587 -3.552 -12.111 1.00 91.88 179 GLU A N 1
ATOM 1389 C CA . GLU A 1 179 ? -7.726 -2.381 -12.119 1.00 91.88 179 GLU A CA 1
ATOM 1390 C C . GLU A 1 179 ? -7.310 -2.058 -13.559 1.00 91.88 179 GLU A C 1
ATOM 1392 O O . GLU A 1 179 ? -6.792 -2.913 -14.285 1.00 91.88 179 GLU A O 1
ATOM 1397 N N . PHE A 1 180 ? -7.525 -0.810 -13.966 1.00 90.44 180 PHE A N 1
ATOM 1398 C CA . PHE A 1 180 ? -7.036 -0.255 -15.222 1.00 90.44 180 PHE A CA 1
ATOM 1399 C C . PHE A 1 180 ? -5.845 0.657 -14.928 1.00 90.44 180 PHE A C 1
ATOM 1401 O O . PHE A 1 180 ? -5.900 1.473 -14.007 1.00 90.44 180 PHE A O 1
ATOM 1408 N N . ARG A 1 181 ? -4.772 0.528 -15.716 1.00 89.38 181 ARG A N 1
ATOM 1409 C CA . ARG A 1 181 ? -3.553 1.339 -15.586 1.00 89.38 181 ARG A CA 1
ATOM 1410 C C . ARG A 1 181 ? -3.167 1.935 -16.928 1.00 89.38 181 ARG A C 1
ATOM 1412 O O . ARG A 1 181 ? -3.005 1.196 -17.899 1.00 89.38 181 ARG A O 1
ATOM 1419 N N . HIS A 1 182 ? -2.972 3.248 -16.964 1.00 91.12 182 HIS A N 1
ATOM 1420 C CA . HIS A 1 182 ? -2.480 3.943 -18.149 1.00 91.12 182 HIS A CA 1
ATOM 1421 C C . HIS A 1 182 ? -1.495 5.053 -17.775 1.00 91.12 182 HIS A C 1
ATOM 1423 O O . HIS A 1 182 ? -1.648 5.730 -16.758 1.00 91.12 182 HIS A O 1
ATOM 1429 N N . LYS A 1 183 ? -0.475 5.249 -18.611 1.00 93.94 183 LYS A N 1
ATOM 1430 C CA . LYS A 1 183 ? 0.542 6.289 -18.435 1.00 93.94 183 LYS A CA 1
ATOM 1431 C C . LYS A 1 183 ? 0.203 7.513 -19.280 1.00 93.94 183 LYS A C 1
ATOM 1433 O O . LYS A 1 183 ? -0.051 7.406 -20.483 1.00 93.94 183 LYS A O 1
ATOM 1438 N N . SER A 1 184 ? 0.225 8.683 -18.654 1.00 93.62 184 SER A N 1
ATOM 1439 C CA . SER A 1 184 ? -0.019 9.982 -19.283 1.00 93.62 184 SER A CA 1
ATOM 1440 C C . SER A 1 184 ? 1.103 10.972 -18.939 1.00 93.62 184 SER A C 1
ATOM 1442 O O . SER A 1 184 ? 2.044 10.634 -18.217 1.00 93.62 184 SER A O 1
ATOM 1444 N N . ASN A 1 185 ? 1.055 12.175 -19.524 1.00 95.00 185 ASN A N 1
ATOM 1445 C CA . ASN A 1 185 ? 2.096 13.206 -19.393 1.00 95.00 185 ASN A CA 1
ATOM 1446 C C . ASN A 1 185 ? 3.520 12.664 -19.648 1.00 95.00 185 ASN A C 1
ATOM 1448 O O . ASN A 1 185 ? 4.465 12.975 -18.925 1.00 95.00 185 ASN A O 1
ATOM 1452 N N . ILE A 1 186 ? 3.641 11.813 -20.676 1.00 96.38 186 ILE A N 1
ATOM 1453 C CA . ILE A 1 186 ? 4.876 11.112 -21.039 1.00 96.38 186 ILE A CA 1
ATOM 1454 C C . ILE A 1 186 ? 5.834 12.096 -21.719 1.00 96.38 186 ILE A C 1
ATOM 1456 O O . ILE A 1 186 ? 5.584 12.532 -22.843 1.00 96.38 186 ILE A O 1
ATOM 1460 N N . THR A 1 187 ? 6.950 12.390 -21.056 1.00 96.75 187 THR A N 1
ATOM 1461 C CA . THR A 1 187 ? 7.995 13.306 -21.529 1.00 96.75 187 THR A CA 1
ATOM 1462 C C . THR A 1 187 ? 9.334 12.582 -21.572 1.00 96.75 187 THR A C 1
ATOM 1464 O O . THR A 1 187 ? 9.826 12.114 -20.545 1.00 96.75 187 THR A O 1
ATOM 1467 N N . PHE A 1 188 ? 9.935 12.493 -22.757 1.00 96.25 188 PHE A N 1
ATOM 1468 C CA . PHE A 1 188 ? 11.280 11.947 -22.941 1.00 96.25 188 PHE A CA 1
ATOM 1469 C C . PHE A 1 188 ? 12.339 13.012 -22.648 1.00 96.25 188 PHE A C 1
ATOM 1471 O O . PHE A 1 188 ? 12.182 14.169 -23.032 1.00 96.25 188 PHE A O 1
ATOM 1478 N N . ASN A 1 189 ? 13.419 12.608 -21.982 1.00 95.31 189 ASN A N 1
ATOM 1479 C CA . ASN A 1 189 ? 14.495 13.483 -21.530 1.00 95.31 189 ASN A CA 1
ATOM 1480 C C . ASN A 1 189 ? 15.827 13.080 -22.190 1.00 95.31 189 ASN A C 1
ATOM 1482 O O . ASN A 1 189 ? 16.124 11.891 -22.341 1.00 95.31 189 ASN A O 1
ATOM 1486 N N . ASP A 1 190 ? 16.697 14.054 -22.474 1.00 91.88 190 ASP A N 1
ATOM 1487 C CA . ASP A 1 190 ? 17.986 13.836 -23.160 1.00 91.88 190 ASP A CA 1
ATOM 1488 C C . ASP A 1 190 ? 18.958 12.893 -22.423 1.00 91.88 190 ASP A C 1
ATOM 1490 O O . ASP A 1 190 ? 19.934 12.406 -23.000 1.00 91.88 190 ASP A O 1
ATOM 1494 N N . ASN A 1 191 ? 18.713 12.610 -21.142 1.00 92.50 191 ASN A N 1
ATOM 1495 C CA . ASN A 1 191 ? 19.554 11.799 -20.260 1.00 92.50 191 ASN A CA 1
ATOM 1496 C C . ASN A 1 191 ? 19.185 10.297 -20.218 1.00 92.50 191 ASN A C 1
ATOM 1498 O O . ASN A 1 191 ? 19.502 9.635 -19.232 1.00 92.50 191 ASN A O 1
ATOM 1502 N N . ASP A 1 192 ? 18.567 9.761 -21.279 1.00 93.50 192 ASP A N 1
ATOM 1503 C CA . ASP A 1 192 ? 18.118 8.353 -21.380 1.00 93.50 192 ASP A CA 1
ATOM 1504 C C . ASP A 1 192 ? 16.987 7.989 -20.399 1.00 93.50 192 ASP A C 1
ATOM 1506 O O . ASP A 1 192 ? 16.870 6.847 -19.953 1.00 93.50 192 ASP A O 1
ATOM 1510 N N . THR A 1 193 ? 16.151 8.970 -20.037 1.00 96.19 193 THR A N 1
ATOM 1511 C CA . THR A 1 193 ? 14.996 8.755 -19.154 1.00 96.19 193 THR A CA 1
ATOM 1512 C C . THR A 1 193 ? 13.693 9.253 -19.759 1.00 96.19 193 THR A C 1
ATOM 1514 O O . THR A 1 193 ? 13.677 10.118 -20.632 1.00 96.19 193 THR A O 1
ATOM 1517 N N . VAL A 1 194 ? 12.586 8.718 -19.256 1.00 96.44 194 VAL A N 1
ATOM 1518 C CA . VAL A 1 194 ? 11.226 9.157 -19.555 1.00 96.44 194 VAL A CA 1
ATOM 1519 C C . VAL A 1 194 ? 10.492 9.427 -18.246 1.00 96.44 194 VAL A C 1
ATOM 1521 O O . VAL A 1 194 ? 10.572 8.636 -17.304 1.00 96.44 194 VAL A O 1
ATOM 1524 N N . SER A 1 195 ? 9.806 10.561 -18.182 1.00 97.25 195 SER A N 1
ATOM 1525 C CA . SER A 1 195 ? 8.942 10.958 -17.071 1.00 97.25 195 SER A CA 1
ATOM 1526 C C . SER A 1 195 ? 7.481 10.704 -17.436 1.00 97.25 195 SER A C 1
ATOM 1528 O O . SER A 1 195 ? 7.093 10.992 -18.564 1.00 97.25 195 SER A O 1
ATOM 1530 N N . PHE A 1 196 ? 6.676 10.178 -16.514 1.00 95.88 196 PHE A N 1
ATOM 1531 C CA . PHE A 1 196 ? 5.246 9.924 -16.722 1.00 95.88 196 PHE A CA 1
ATOM 1532 C C . PHE A 1 196 ? 4.468 9.944 -15.400 1.00 95.88 196 PHE A C 1
ATOM 1534 O O . PHE A 1 196 ? 5.024 9.678 -14.331 1.00 95.88 196 PHE A O 1
ATOM 1541 N N . LEU A 1 197 ? 3.168 10.222 -15.493 1.00 95.25 197 LEU A N 1
ATOM 1542 C CA . LEU A 1 197 ? 2.195 9.937 -14.438 1.00 95.25 197 LEU A CA 1
ATOM 1543 C C . LEU A 1 197 ? 1.489 8.627 -14.782 1.00 95.25 197 LEU A C 1
ATOM 1545 O O . LEU A 1 197 ? 1.172 8.383 -15.948 1.00 95.25 197 LEU A O 1
ATOM 1549 N N . GLU A 1 198 ? 1.247 7.780 -13.788 1.00 92.06 198 GLU A N 1
ATOM 1550 C CA . GLU A 1 198 ? 0.488 6.546 -13.971 1.00 92.06 198 GLU A CA 1
ATOM 1551 C C . GLU A 1 198 ? -0.849 6.628 -13.255 1.00 92.06 198 GLU A C 1
ATOM 1553 O O . GLU A 1 198 ? -0.897 6.611 -12.028 1.00 92.06 198 GLU A O 1
ATOM 1558 N N . TYR A 1 199 ? -1.919 6.663 -14.042 1.00 92.25 199 TYR A N 1
ATOM 1559 C CA . TYR A 1 199 ? -3.281 6.731 -13.548 1.00 92.25 199 TYR A CA 1
ATOM 1560 C C . TYR A 1 199 ? -3.863 5.337 -13.351 1.00 92.25 199 TYR A C 1
ATOM 1562 O O . TYR A 1 199 ? -3.768 4.473 -14.231 1.00 92.25 199 TYR A O 1
ATOM 1570 N N . ARG A 1 200 ? -4.492 5.148 -12.192 1.00 91.19 200 ARG A N 1
ATOM 1571 C CA . ARG A 1 200 ? -5.096 3.891 -11.745 1.00 91.19 200 ARG A CA 1
ATOM 1572 C C . ARG A 1 200 ? -6.591 4.105 -11.539 1.00 91.19 200 ARG A C 1
ATOM 1574 O O . ARG A 1 200 ? -7.001 5.089 -10.928 1.00 91.19 200 ARG A O 1
ATOM 1581 N N . SER A 1 201 ? -7.422 3.198 -12.039 1.00 92.69 201 SER A N 1
ATOM 1582 C CA . SER A 1 201 ? -8.858 3.204 -11.745 1.00 92.69 201 SER A CA 1
ATOM 1583 C C . SER A 1 201 ? -9.378 1.802 -11.469 1.00 92.69 201 SER A C 1
ATOM 1585 O O . SER A 1 201 ? -8.856 0.811 -11.985 1.00 92.69 201 SER A O 1
ATOM 1587 N N . PHE A 1 202 ? -10.393 1.724 -10.611 1.00 93.69 202 PHE A N 1
ATOM 1588 C CA . PHE A 1 202 ? -10.896 0.473 -10.056 1.00 93.69 202 PHE A CA 1
ATOM 1589 C C . PHE A 1 202 ? -12.382 0.308 -10.373 1.00 93.69 202 PHE A C 1
ATOM 1591 O O . PHE A 1 202 ? -13.193 1.189 -10.090 1.00 93.69 202 PHE A O 1
ATOM 1598 N N . GLN A 1 203 ? -12.739 -0.840 -10.948 1.00 95.25 203 GLN A N 1
ATOM 1599 C CA . GLN A 1 203 ? -14.110 -1.207 -11.288 1.00 95.25 203 GLN A CA 1
ATOM 1600 C C . GLN A 1 203 ? -14.483 -2.507 -10.576 1.00 95.25 203 GLN A C 1
ATOM 1602 O O . GLN A 1 203 ? -13.889 -3.551 -10.843 1.00 95.25 203 GLN A O 1
ATOM 1607 N N . PHE A 1 204 ? -15.476 -2.463 -9.689 1.00 96.88 204 PHE A N 1
ATOM 1608 C CA . PHE A 1 204 ? -15.937 -3.645 -8.960 1.00 96.88 204 PHE A CA 1
ATOM 1609 C C . PHE A 1 204 ? -16.401 -4.767 -9.908 1.00 96.88 204 PHE A C 1
ATOM 1611 O O . PHE A 1 204 ? -16.963 -4.506 -10.973 1.00 96.88 204 PHE A O 1
ATOM 1618 N N . GLN A 1 205 ? -16.122 -6.020 -9.547 1.00 97.44 205 GLN A N 1
ATOM 1619 C CA . GLN A 1 205 ? -16.416 -7.228 -10.323 1.00 97.44 205 GLN A CA 1
ATOM 1620 C C . GLN A 1 205 ? -17.313 -8.151 -9.480 1.00 97.44 205 GLN A C 1
ATOM 1622 O O . GLN A 1 205 ? -16.806 -9.027 -8.769 1.00 97.44 205 GLN A O 1
ATOM 1627 N N . PRO A 1 206 ? -18.647 -7.963 -9.511 1.00 95.94 206 PRO A N 1
ATOM 1628 C CA . PRO A 1 206 ? -19.566 -8.757 -8.695 1.00 95.94 206 PRO A CA 1
ATOM 1629 C C . PRO A 1 206 ? -19.565 -10.244 -9.083 1.00 95.94 206 PRO A C 1
ATOM 1631 O O . PRO A 1 206 ? -19.797 -11.087 -8.230 1.00 95.94 206 PRO A O 1
ATOM 1634 N N . ASP A 1 207 ? -19.233 -10.590 -10.334 1.00 96.69 207 ASP A N 1
ATOM 1635 C CA . ASP A 1 207 ? -19.099 -11.976 -10.814 1.00 96.69 207 ASP A CA 1
ATOM 1636 C C . ASP A 1 207 ? -17.884 -12.723 -10.232 1.00 96.69 207 ASP A C 1
ATOM 1638 O O . ASP A 1 207 ? -17.813 -13.949 -10.320 1.00 96.69 207 ASP A O 1
ATOM 1642 N N . LYS A 1 208 ? -16.916 -11.989 -9.667 1.00 95.19 208 LYS A N 1
ATOM 1643 C CA . LYS A 1 208 ? -15.671 -12.519 -9.077 1.00 95.19 208 LYS A CA 1
ATOM 1644 C C . LYS A 1 208 ? -15.616 -12.362 -7.562 1.00 95.19 208 LYS A C 1
ATOM 1646 O O . LYS A 1 208 ? -14.684 -12.861 -6.937 1.00 95.19 208 LYS A O 1
ATOM 1651 N N . SER A 1 209 ? -16.580 -11.649 -6.992 1.00 96.88 209 SER A N 1
ATOM 1652 C CA . SER A 1 209 ? -16.630 -11.319 -5.572 1.00 96.88 209 SER A CA 1
ATOM 1653 C C . SER A 1 209 ? -17.542 -12.287 -4.828 1.00 96.88 209 SER A C 1
ATOM 1655 O O . SER A 1 209 ? -18.533 -12.762 -5.375 1.00 96.88 209 SER A O 1
ATOM 1657 N N . HIS A 1 210 ? -17.226 -12.571 -3.566 1.00 96.00 210 HIS A N 1
ATOM 1658 C CA . HIS A 1 210 ? -18.093 -13.388 -2.710 1.00 96.00 210 HIS A CA 1
ATOM 1659 C C . HIS A 1 210 ? -19.283 -12.591 -2.139 1.00 96.00 210 HIS A C 1
ATOM 1661 O O . HIS A 1 210 ? -20.305 -13.172 -1.785 1.00 96.00 210 HIS A O 1
ATOM 1667 N N . GLY A 1 211 ? -19.155 -11.264 -2.070 1.00 94.38 211 GLY A N 1
ATOM 1668 C CA . GLY A 1 211 ? -20.177 -10.339 -1.578 1.00 94.38 211 GLY A CA 1
ATOM 1669 C C . GLY A 1 211 ? -20.275 -9.077 -2.434 1.00 94.38 211 GLY A C 1
ATOM 1670 O O . GLY A 1 211 ? -19.642 -8.992 -3.488 1.00 94.38 211 GLY A O 1
ATOM 1671 N N . LEU A 1 212 ? -21.051 -8.087 -1.987 1.00 96.69 212 LEU A N 1
ATOM 1672 C CA . LEU A 1 212 ? -21.237 -6.801 -2.672 1.00 96.69 212 LEU A CA 1
ATOM 1673 C C . LEU A 1 212 ? -20.539 -5.652 -1.931 1.00 96.69 212 LEU A C 1
ATOM 1675 O O . LEU A 1 212 ? -20.283 -5.736 -0.735 1.00 96.69 212 LEU A O 1
ATOM 1679 N N . GLU A 1 213 ? -20.302 -4.523 -2.607 1.00 96.19 213 GLU A N 1
ATOM 1680 C CA . GLU A 1 213 ? -19.790 -3.307 -1.942 1.00 96.19 213 GLU A CA 1
ATOM 1681 C C . GLU A 1 213 ? -20.744 -2.752 -0.867 1.00 96.19 213 GLU A C 1
ATOM 1683 O O . GLU A 1 213 ? -20.319 -1.979 -0.013 1.00 96.19 213 GLU A O 1
ATOM 1688 N N . SER A 1 214 ? -22.019 -3.154 -0.890 1.00 97.44 214 SER A N 1
ATOM 1689 C CA . SER A 1 214 ? -23.028 -2.845 0.130 1.00 97.44 214 SER A CA 1
ATOM 1690 C C . SER A 1 214 ? -22.952 -3.728 1.381 1.00 97.44 214 SER A C 1
ATOM 1692 O O . SER A 1 214 ? -23.720 -3.506 2.315 1.00 97.44 214 SER A O 1
ATOM 1694 N N . ASP A 1 215 ? -22.094 -4.751 1.403 1.00 97.50 215 ASP A N 1
ATOM 1695 C CA . ASP A 1 215 ? -21.932 -5.619 2.567 1.00 97.50 215 ASP A CA 1
ATOM 1696 C C . ASP A 1 215 ? -21.336 -4.828 3.733 1.00 97.50 215 ASP A C 1
ATOM 1698 O O . ASP A 1 215 ? -20.339 -4.124 3.572 1.00 97.50 215 ASP A O 1
ATOM 1702 N N . TYR A 1 216 ? -21.933 -4.974 4.913 1.00 97.56 216 TYR A N 1
ATOM 1703 C CA . TYR A 1 216 ? -21.454 -4.356 6.144 1.00 97.56 216 TYR A CA 1
ATOM 1704 C C . TYR A 1 216 ? -20.312 -5.162 6.771 1.00 97.56 216 TYR A C 1
ATOM 1706 O O . TYR A 1 216 ? -20.378 -6.390 6.831 1.00 97.56 216 TYR A O 1
ATOM 1714 N N . ILE A 1 217 ? -19.297 -4.448 7.259 1.00 97.44 217 ILE A N 1
ATOM 1715 C CA . ILE A 1 217 ? -18.135 -4.970 7.979 1.00 97.44 217 ILE A CA 1
ATOM 1716 C C . ILE A 1 217 ? -17.959 -4.160 9.269 1.00 97.44 217 ILE A C 1
ATOM 1718 O O . ILE A 1 217 ? -17.951 -2.923 9.251 1.00 97.44 217 ILE A O 1
ATOM 1722 N N . VAL A 1 218 ? -17.777 -4.860 10.387 1.00 97.38 218 VAL A N 1
ATOM 1723 C CA . VAL A 1 218 ? -17.396 -4.295 11.682 1.00 97.38 218 VAL A CA 1
ATOM 1724 C C . VAL A 1 218 ? -15.876 -4.312 11.794 1.00 97.38 218 VAL A C 1
ATOM 1726 O O . VAL A 1 218 ? -15.246 -5.366 11.768 1.00 97.38 218 VAL A O 1
ATOM 1729 N N . MET A 1 219 ? -15.261 -3.144 11.953 1.00 94.44 219 MET A N 1
ATOM 1730 C CA . MET A 1 219 ? -13.806 -3.016 12.090 1.00 94.44 219 MET A CA 1
ATOM 1731 C C . MET A 1 219 ? -13.436 -1.883 13.064 1.00 94.44 219 MET A C 1
ATOM 1733 O O . MET A 1 219 ? -14.309 -1.098 13.446 1.00 94.44 219 MET A O 1
ATOM 1737 N N . PRO A 1 220 ? -12.170 -1.756 13.507 1.00 93.44 220 PRO A N 1
ATOM 1738 C CA . PRO A 1 220 ? -11.761 -0.646 14.364 1.00 93.44 220 PRO A CA 1
ATOM 1739 C C . PRO A 1 220 ? -12.001 0.687 13.650 1.00 93.44 220 PRO A C 1
ATOM 1741 O O . PRO A 1 220 ? -11.704 0.819 12.463 1.00 93.44 220 PRO A O 1
ATOM 1744 N N . ASN A 1 221 ? -12.521 1.686 14.361 1.00 92.19 221 ASN A N 1
ATOM 1745 C CA . ASN A 1 221 ? -12.672 3.032 13.819 1.00 92.19 221 ASN A CA 1
ATOM 1746 C C . ASN A 1 221 ? -11.284 3.675 13.713 1.00 92.19 221 ASN A C 1
ATOM 1748 O O . ASN A 1 221 ? -10.709 4.136 14.703 1.00 92.19 221 ASN A O 1
ATOM 1752 N N . ILE A 1 222 ? -10.733 3.664 12.499 1.00 87.75 222 ILE A N 1
ATOM 1753 C CA . ILE A 1 222 ? -9.347 4.057 12.224 1.00 87.75 222 ILE A CA 1
ATOM 1754 C C . ILE A 1 222 ? -9.103 5.528 12.588 1.00 87.75 222 ILE A C 1
ATOM 1756 O O . ILE A 1 222 ? -8.031 5.852 13.096 1.00 87.75 222 ILE A O 1
ATOM 1760 N N . LEU A 1 223 ? -10.089 6.408 12.382 1.00 86.81 223 LEU A N 1
ATOM 1761 C CA . LEU A 1 223 ? -9.982 7.835 12.700 1.00 86.81 223 LEU A CA 1
ATOM 1762 C C . LEU A 1 223 ? -9.908 8.070 14.213 1.00 86.81 223 LEU A C 1
ATOM 1764 O O . LEU A 1 223 ? -8.990 8.740 14.691 1.00 86.81 223 LEU A O 1
ATOM 1768 N N . VAL A 1 224 ? -10.837 7.477 14.970 1.00 89.44 224 VAL A N 1
ATOM 1769 C CA . VAL A 1 224 ? -10.877 7.567 16.440 1.00 89.44 224 VAL A CA 1
ATOM 1770 C C . VAL A 1 224 ? -9.613 6.983 17.054 1.00 89.44 224 VAL A C 1
ATOM 1772 O O . VAL A 1 224 ? -9.007 7.599 17.929 1.00 89.44 224 VAL A O 1
ATOM 1775 N N . LEU A 1 225 ? -9.179 5.824 16.564 1.00 88.50 225 LEU A N 1
ATOM 1776 C CA . LEU A 1 225 ? -7.958 5.159 16.998 1.00 88.50 225 LEU A CA 1
ATOM 1777 C C . LEU A 1 225 ? -6.705 5.998 16.709 1.00 88.50 225 LEU A C 1
ATOM 1779 O O . LEU A 1 225 ? -5.880 6.188 17.603 1.00 88.50 225 LEU A O 1
ATOM 1783 N N . ALA A 1 226 ? -6.558 6.516 15.485 1.00 84.88 226 ALA A N 1
ATOM 1784 C CA . ALA A 1 226 ? -5.420 7.350 15.113 1.00 84.88 226 ALA A CA 1
ATOM 1785 C C . ALA A 1 226 ? -5.350 8.601 15.996 1.00 84.88 226 ALA A C 1
ATOM 1787 O O . ALA A 1 226 ? -4.307 8.889 16.586 1.00 84.88 226 ALA A O 1
ATOM 1788 N N . ALA A 1 227 ? -6.482 9.287 16.172 1.00 84.50 227 ALA A N 1
ATOM 1789 C CA . ALA A 1 227 ? -6.588 10.433 17.062 1.00 84.50 227 ALA A CA 1
ATOM 1790 C C . ALA A 1 227 ? -6.280 10.063 18.528 1.00 84.50 227 ALA A C 1
ATOM 1792 O O . ALA A 1 227 ? -5.549 10.792 19.198 1.00 84.50 227 ALA A O 1
ATOM 1793 N N . ALA A 1 228 ? -6.757 8.918 19.029 1.00 87.06 228 ALA A N 1
ATOM 1794 C CA . ALA A 1 228 ? -6.463 8.441 20.382 1.00 87.06 228 ALA A CA 1
ATOM 1795 C C . ALA A 1 228 ? -4.964 8.154 20.597 1.00 87.06 228 ALA A C 1
ATOM 1797 O O . ALA A 1 228 ? -4.409 8.552 21.623 1.00 87.06 228 ALA A O 1
ATOM 1798 N N . MET A 1 229 ? -4.281 7.545 19.622 1.00 84.50 229 MET A N 1
ATOM 1799 C CA . MET A 1 229 ? -2.836 7.289 19.694 1.00 84.50 229 MET A CA 1
ATOM 1800 C C . MET A 1 229 ? -2.012 8.583 19.605 1.00 84.50 229 MET A C 1
ATOM 1802 O O . MET A 1 229 ? -1.098 8.785 20.403 1.00 84.50 229 MET A O 1
ATOM 1806 N N . MET A 1 230 ? -2.385 9.536 18.741 1.00 81.00 230 MET A N 1
ATOM 1807 C CA . MET A 1 230 ? -1.768 10.878 18.717 1.00 81.00 230 MET A CA 1
ATOM 1808 C C . MET A 1 230 ? -1.945 11.640 20.047 1.00 81.00 230 MET A C 1
ATOM 1810 O O . MET A 1 230 ? -1.149 12.526 20.384 1.00 81.00 230 MET A O 1
ATOM 1814 N N . MET A 1 231 ? -2.976 11.279 20.815 1.00 84.31 231 MET A N 1
ATOM 1815 C CA . MET A 1 231 ? -3.307 11.834 22.124 1.00 84.31 231 MET A CA 1
ATOM 1816 C C . MET A 1 231 ? -2.637 11.123 23.311 1.00 84.31 231 MET A C 1
ATOM 1818 O O . MET A 1 231 ? -2.628 11.689 24.406 1.00 84.31 231 MET A O 1
ATOM 1822 N N . GLU A 1 232 ? -2.027 9.945 23.126 1.00 85.62 232 GLU A N 1
ATOM 1823 C CA . GLU A 1 232 ? -1.446 9.112 24.198 1.00 85.62 232 GLU A CA 1
ATOM 1824 C C . GLU A 1 232 ? -0.459 9.893 25.083 1.00 85.62 232 GLU A C 1
ATOM 1826 O O . GLU A 1 232 ? -0.542 9.846 26.312 1.00 85.62 232 GLU A O 1
ATOM 1831 N N . ASN A 1 233 ? 0.398 10.711 24.468 1.00 86.19 233 ASN A N 1
ATOM 1832 C CA . ASN A 1 233 ? 1.437 11.497 25.144 1.00 86.19 233 ASN A CA 1
ATOM 1833 C C . ASN A 1 233 ? 1.052 12.974 25.387 1.00 86.19 233 ASN A C 1
ATOM 1835 O O . ASN A 1 233 ? 1.921 13.819 25.605 1.00 86.19 233 ASN A O 1
ATOM 1839 N N . LYS A 1 234 ? -0.241 13.327 25.318 1.00 88.06 234 LYS A N 1
ATOM 1840 C CA . LYS A 1 234 ? -0.733 14.705 25.529 1.00 88.06 234 LYS A CA 1
ATOM 1841 C C . LYS A 1 234 ? -1.256 14.940 26.960 1.00 88.06 234 LYS A C 1
ATOM 1843 O O . LYS A 1 234 ? -1.618 13.976 27.643 1.00 88.06 234 LYS A O 1
ATOM 1848 N N . PRO A 1 235 ? -1.332 16.207 27.427 1.00 94.38 235 PRO A N 1
ATOM 1849 C CA . PRO A 1 235 ? -1.872 16.541 28.747 1.00 94.38 235 PRO A CA 1
ATOM 1850 C C . PRO A 1 235 ? -3.304 16.037 28.960 1.00 94.38 235 PRO A C 1
ATOM 1852 O O . PRO A 1 235 ? -4.114 16.012 28.031 1.00 94.38 235 PRO A O 1
ATOM 1855 N N . MET A 1 236 ? -3.636 15.693 30.208 1.00 92.75 236 MET A N 1
ATOM 1856 C CA . MET A 1 236 ? -4.934 15.104 30.562 1.00 92.75 236 MET A CA 1
ATOM 1857 C C . MET A 1 236 ? -6.131 16.007 30.220 1.00 92.75 236 MET A C 1
ATOM 1859 O O . MET A 1 236 ? -7.187 15.505 29.849 1.00 92.75 236 MET A O 1
ATOM 1863 N N . SER A 1 237 ? -5.965 17.331 30.276 1.00 91.81 237 SER A N 1
ATOM 1864 C CA . SER A 1 237 ? -6.992 18.295 29.859 1.00 91.81 237 SER A CA 1
ATOM 1865 C C . SER A 1 237 ? -7.368 18.146 28.382 1.00 91.81 237 SER A C 1
ATOM 1867 O O . SER A 1 237 ? -8.550 18.093 28.054 1.00 91.81 237 SER A O 1
ATOM 1869 N N . LEU A 1 238 ? -6.381 18.008 27.491 1.00 88.06 238 LEU A N 1
ATOM 1870 C CA . LEU A 1 238 ? -6.632 17.820 26.062 1.00 88.06 238 LEU A CA 1
ATOM 1871 C C . LEU A 1 238 ? -7.204 16.421 25.776 1.00 88.06 238 LEU A C 1
ATOM 1873 O O . LEU A 1 238 ? -8.093 16.291 24.938 1.00 88.06 238 LEU A O 1
ATOM 1877 N N . LYS A 1 239 ? -6.766 15.388 26.517 1.00 91.00 239 LYS A N 1
ATOM 1878 C CA . LYS A 1 239 ? -7.383 14.048 26.468 1.00 91.00 239 LYS A CA 1
ATOM 1879 C C . LYS A 1 239 ? -8.867 14.106 26.833 1.00 91.00 239 LYS A C 1
ATOM 1881 O O . LYS A 1 239 ? -9.683 13.569 26.098 1.00 91.00 239 LYS A O 1
ATOM 1886 N N . LEU A 1 240 ? -9.222 14.804 27.914 1.00 91.69 240 LEU A N 1
ATOM 1887 C CA . LEU A 1 240 ? -10.611 14.964 28.353 1.00 91.69 240 LEU A CA 1
ATOM 1888 C C . LEU A 1 240 ? -11.470 15.696 27.309 1.00 91.69 240 LEU A C 1
ATOM 1890 O O . LEU A 1 240 ? -12.595 15.274 27.055 1.00 91.69 240 LEU A O 1
ATOM 1894 N N . ILE A 1 241 ? -10.932 16.744 26.671 1.00 89.62 241 ILE A N 1
ATOM 1895 C CA . ILE A 1 241 ? -11.605 17.458 25.572 1.00 89.62 241 ILE A CA 1
ATOM 1896 C C . ILE A 1 241 ? -11.867 16.516 24.388 1.00 89.62 241 ILE A C 1
ATOM 1898 O O . ILE A 1 241 ? -12.981 16.498 23.873 1.00 89.62 241 ILE A O 1
ATOM 1902 N N . MET A 1 242 ? -10.886 15.699 23.989 1.00 87.62 242 MET A N 1
ATOM 1903 C CA . MET A 1 242 ? -11.062 14.720 22.907 1.00 87.62 242 MET A CA 1
ATOM 1904 C C . MET A 1 242 ? -12.063 13.615 23.265 1.00 87.62 242 MET A C 1
ATOM 1906 O O . MET A 1 242 ? -12.915 13.286 22.446 1.00 87.62 242 MET A O 1
ATOM 1910 N N . THR A 1 243 ? -12.033 13.090 24.494 1.00 90.25 243 THR A N 1
ATOM 1911 C CA . THR A 1 243 ? -13.025 12.110 24.970 1.00 90.25 243 THR A CA 1
ATOM 1912 C C . THR A 1 243 ? -14.441 12.687 24.968 1.00 90.25 243 THR A C 1
ATOM 1914 O O . THR A 1 243 ? -15.383 12.002 24.564 1.00 90.25 243 THR A O 1
ATOM 1917 N N . LEU A 1 244 ? -14.605 13.951 25.377 1.00 90.50 244 LEU A N 1
ATOM 1918 C CA . LEU A 1 244 ? -15.889 14.643 25.290 1.00 90.50 244 LEU A CA 1
ATOM 1919 C C . LEU A 1 244 ? -16.319 14.814 23.827 1.00 90.50 244 LEU A C 1
ATOM 1921 O O . LEU A 1 244 ? -17.456 14.486 23.507 1.00 90.50 244 LEU A O 1
ATOM 1925 N N . ALA A 1 245 ? -15.412 15.251 22.945 1.00 88.44 245 ALA A N 1
ATOM 1926 C CA . ALA A 1 245 ? -15.685 15.414 21.519 1.00 88.44 245 ALA A CA 1
ATOM 1927 C C . ALA A 1 245 ? -16.177 14.103 20.883 1.00 88.44 245 ALA A C 1
ATOM 1929 O O . ALA A 1 245 ? -17.267 14.090 20.313 1.00 88.44 245 ALA A O 1
ATOM 1930 N N . PHE A 1 246 ? -15.449 12.994 21.066 1.00 91.38 246 PHE A N 1
ATOM 1931 C CA . PHE A 1 246 ? -15.865 11.672 20.586 1.00 91.38 246 PHE A CA 1
ATOM 1932 C C . PHE A 1 246 ? -17.262 11.293 21.096 1.00 91.38 246 PHE A C 1
ATOM 1934 O O . PHE A 1 246 ? -18.138 10.963 20.303 1.00 91.38 246 PHE A O 1
ATOM 1941 N N . SER A 1 247 ? -17.505 11.430 22.405 1.00 89.19 247 SER A N 1
ATOM 1942 C CA . SER A 1 247 ? -18.808 11.130 23.011 1.00 89.19 247 SER A CA 1
ATOM 1943 C C . SER A 1 247 ? -19.943 11.974 22.410 1.00 89.19 247 SER A C 1
ATOM 1945 O O . SER A 1 247 ? -20.991 11.437 22.054 1.00 89.19 247 SER A O 1
ATOM 1947 N N . THR A 1 248 ? -19.728 13.282 22.221 1.00 89.38 248 THR A N 1
ATOM 1948 C CA . THR A 1 248 ? -20.734 14.193 21.640 1.00 89.38 248 THR A CA 1
ATOM 1949 C C . THR A 1 248 ? -20.993 13.974 20.151 1.00 89.38 248 THR A C 1
ATOM 1951 O O . THR A 1 248 ? -22.100 14.241 19.693 1.00 89.38 248 THR A O 1
ATOM 1954 N N . LEU A 1 249 ? -20.000 13.490 19.401 1.00 89.19 249 LEU A N 1
ATOM 1955 C CA . LEU A 1 249 ? -20.132 13.163 17.978 1.00 89.19 249 LEU A CA 1
ATOM 1956 C C . LEU A 1 249 ? -20.690 11.748 17.742 1.00 89.19 249 LEU A C 1
ATOM 1958 O O . LEU A 1 249 ? -21.022 11.408 16.612 1.00 89.19 249 LEU A O 1
ATOM 1962 N N . GLY A 1 250 ? -20.829 10.936 18.796 1.00 89.88 250 GLY A N 1
ATOM 1963 C CA . GLY A 1 250 ? -21.258 9.540 18.694 1.00 89.88 250 GLY A CA 1
ATOM 1964 C C . GLY A 1 250 ? -20.145 8.574 18.279 1.00 89.88 250 GLY A C 1
ATOM 1965 O O . GLY A 1 250 ? -20.433 7.407 18.016 1.00 89.88 250 GLY A O 1
ATOM 1966 N N . GLU A 1 251 ? -18.892 9.030 18.261 1.00 90.88 251 GLU A N 1
ATOM 1967 C CA . GLU A 1 251 ? -17.730 8.244 17.857 1.00 90.88 251 GLU A CA 1
ATOM 1968 C C . GLU A 1 251 ? -17.475 7.058 18.795 1.00 90.88 251 GLU A C 1
ATOM 1970 O O . GLU A 1 251 ? -17.470 7.181 20.025 1.00 90.88 251 GLU A O 1
ATOM 1975 N N . ARG A 1 252 ? -17.229 5.888 18.199 1.00 92.25 252 ARG A N 1
ATOM 1976 C CA . ARG A 1 252 ? -16.987 4.615 18.894 1.00 92.25 252 ARG A CA 1
ATOM 1977 C C . ARG A 1 252 ? -15.662 4.000 18.453 1.00 92.25 252 ARG A C 1
ATOM 1979 O O . ARG A 1 252 ? -15.172 4.283 17.366 1.00 92.25 252 ARG A O 1
ATOM 1986 N N . ALA A 1 253 ? -15.105 3.125 19.292 1.00 92.06 253 ALA A N 1
ATOM 1987 C CA . ALA A 1 253 ? -13.856 2.410 19.012 1.00 92.06 253 ALA A CA 1
ATOM 1988 C C . ALA A 1 253 ? -13.957 1.444 17.815 1.00 92.06 253 ALA A C 1
ATOM 1990 O O . ALA A 1 253 ? -12.959 1.191 17.143 1.00 92.06 253 ALA A O 1
ATOM 1991 N N . PHE A 1 254 ? -15.161 0.943 17.530 1.00 95.00 254 PHE A N 1
ATOM 1992 C CA . PHE A 1 254 ? -15.482 0.141 16.353 1.00 95.00 254 PHE A CA 1
ATOM 1993 C C . PHE A 1 254 ? -16.495 0.882 15.487 1.00 95.00 254 PHE A C 1
ATOM 1995 O O . PHE A 1 254 ? -17.384 1.559 16.006 1.00 95.00 254 PHE A O 1
ATOM 2002 N N . MET A 1 255 ? -16.363 0.735 14.175 1.00 93.88 255 MET A N 1
ATOM 2003 C CA . MET A 1 255 ? -17.307 1.231 13.183 1.00 93.88 255 MET A CA 1
ATOM 2004 C C . MET A 1 255 ? -17.921 0.056 12.426 1.00 93.88 255 MET A C 1
ATOM 2006 O O . MET A 1 255 ? -17.250 -0.943 12.179 1.00 93.88 255 MET A O 1
ATOM 2010 N N . ASN A 1 256 ? -19.190 0.195 12.050 1.00 95.62 256 ASN A N 1
ATOM 2011 C CA . ASN A 1 256 ? -19.887 -0.732 11.170 1.00 95.62 256 ASN A CA 1
ATOM 2012 C C . ASN A 1 256 ? -20.241 0.028 9.886 1.00 95.62 256 ASN A C 1
ATOM 2014 O O . ASN A 1 256 ? -21.021 0.982 9.937 1.00 95.62 256 ASN A O 1
ATOM 2018 N N . ARG A 1 257 ? -19.602 -0.327 8.770 1.00 95.44 257 ARG A N 1
ATOM 2019 C CA . ARG A 1 257 ? -19.673 0.406 7.496 1.00 95.44 257 ARG A CA 1
ATOM 2020 C C . ARG A 1 257 ? -19.703 -0.563 6.327 1.00 95.44 257 ARG A C 1
ATOM 2022 O O . ARG A 1 257 ? -19.260 -1.701 6.449 1.00 95.44 257 ARG A O 1
ATOM 2029 N N . THR A 1 258 ? -20.219 -0.109 5.193 1.00 97.38 258 THR A N 1
ATOM 2030 C CA . THR A 1 258 ? -20.204 -0.902 3.962 1.00 97.38 258 THR A CA 1
ATOM 2031 C C . THR A 1 258 ? -18.789 -1.014 3.385 1.00 97.38 258 THR A C 1
ATOM 2033 O O . THR A 1 258 ? -17.957 -0.122 3.569 1.00 97.38 258 THR A O 1
ATOM 2036 N N . VAL A 1 259 ? -18.500 -2.088 2.646 1.00 96.50 259 VAL A N 1
ATOM 2037 C CA . VAL A 1 259 ? -17.215 -2.270 1.945 1.00 96.50 259 VAL A CA 1
ATOM 2038 C C . VAL A 1 259 ? -16.883 -1.074 1.045 1.00 96.50 259 VAL A C 1
ATOM 2040 O O . VAL A 1 259 ? -15.751 -0.594 1.066 1.00 96.50 259 VAL A O 1
ATOM 2043 N N . GLY A 1 260 ? -17.864 -0.541 0.310 1.00 95.62 260 GLY A N 1
ATOM 2044 C CA . GLY A 1 260 ? -17.686 0.634 -0.548 1.00 95.62 260 GLY A CA 1
ATOM 2045 C C . GLY A 1 260 ? -17.325 1.907 0.229 1.00 95.62 260 GLY A C 1
ATOM 2046 O O . GLY A 1 260 ? -16.453 2.659 -0.207 1.00 95.62 260 GLY A O 1
ATOM 2047 N N . GLU A 1 261 ? -17.932 2.130 1.401 1.00 95.00 261 GLU A N 1
ATOM 2048 C CA . GLU A 1 261 ? -17.563 3.225 2.311 1.00 95.00 261 GLU A CA 1
ATOM 2049 C C . GLU A 1 261 ? -16.137 3.067 2.848 1.00 95.00 261 GLU A C 1
ATOM 2051 O O . GLU A 1 261 ? -15.369 4.026 2.824 1.00 95.00 261 GLU A O 1
ATOM 2056 N N . ILE A 1 262 ? -15.766 1.869 3.311 1.00 94.06 262 ILE A N 1
ATOM 2057 C CA . ILE A 1 262 ? -14.426 1.595 3.851 1.00 94.06 262 ILE A CA 1
ATOM 2058 C C . ILE A 1 262 ? -13.366 1.814 2.762 1.00 94.06 262 ILE A C 1
ATOM 2060 O O . ILE A 1 262 ? -12.347 2.461 3.004 1.00 94.06 262 ILE A O 1
ATOM 2064 N N . MET A 1 263 ? -13.619 1.318 1.550 1.00 92.25 263 MET A N 1
ATOM 2065 C CA . MET A 1 263 ? -12.721 1.421 0.401 1.00 92.25 263 MET A CA 1
ATOM 2066 C C . MET A 1 263 ? -12.575 2.851 -0.126 1.00 92.25 263 MET A C 1
ATOM 2068 O O . MET A 1 263 ? -11.478 3.413 -0.109 1.00 92.25 263 MET A O 1
ATOM 2072 N N . TRP A 1 264 ? -13.673 3.431 -0.612 1.00 92.00 264 TRP A N 1
ATOM 2073 C CA . TRP A 1 264 ? -13.675 4.649 -1.435 1.00 92.00 264 TRP A CA 1
ATOM 2074 C C . TRP A 1 264 ? -14.046 5.908 -0.655 1.00 92.00 264 TRP A C 1
ATOM 2076 O O . TRP A 1 264 ? -13.830 7.024 -1.124 1.00 92.00 264 TRP A O 1
ATOM 2086 N N . GLY A 1 265 ? -14.542 5.722 0.563 1.00 91.50 265 GLY A N 1
ATOM 2087 C CA . GLY A 1 265 ? -14.609 6.737 1.592 1.00 91.50 265 GLY A CA 1
ATOM 2088 C C . GLY A 1 265 ? -16.019 7.130 2.009 1.00 91.50 265 GLY A C 1
ATOM 2089 O O . GLY A 1 265 ? -16.942 7.239 1.197 1.00 91.50 265 GLY A O 1
ATOM 2090 N N . TYR A 1 266 ? -16.148 7.423 3.299 1.00 91.50 266 TYR A N 1
ATOM 2091 C CA . TYR A 1 266 ? -17.352 7.940 3.939 1.00 91.50 266 TYR A CA 1
ATOM 2092 C C . TYR A 1 266 ? -17.106 9.335 4.527 1.00 91.50 266 TYR A C 1
ATOM 2094 O O . TYR A 1 266 ? -15.965 9.755 4.729 1.00 91.50 266 TYR A O 1
ATOM 2102 N N . GLU A 1 267 ? -18.190 10.071 4.765 1.00 88.62 267 GLU A N 1
ATOM 2103 C CA . GLU A 1 267 ? -18.155 11.353 5.475 1.00 88.62 267 GLU A CA 1
ATOM 2104 C C . GLU A 1 267 ? -18.253 11.113 6.982 1.00 88.62 267 GLU A C 1
ATOM 2106 O O . GLU A 1 267 ? -19.028 10.268 7.442 1.00 88.62 267 GLU A O 1
ATOM 2111 N N . ASP A 1 268 ? -17.451 11.856 7.741 1.00 85.94 268 ASP A N 1
ATOM 2112 C CA . ASP A 1 268 ? -17.261 11.639 9.170 1.00 85.94 268 ASP A CA 1
ATOM 2113 C C . ASP A 1 268 ? -17.204 12.990 9.920 1.00 85.94 268 ASP A C 1
ATOM 2115 O O . ASP A 1 268 ? -16.425 13.878 9.536 1.00 85.94 268 ASP A O 1
ATOM 2119 N N . PRO A 1 269 ? -18.014 13.193 10.980 1.00 85.31 269 PRO A N 1
ATOM 2120 C CA . PRO A 1 269 ? -18.047 14.448 11.733 1.00 85.31 269 PRO A CA 1
ATOM 2121 C C . PRO A 1 269 ? -16.695 14.854 12.338 1.00 85.31 269 PRO A C 1
ATOM 2123 O O . PRO A 1 269 ? -16.403 16.051 12.447 1.00 85.31 269 PRO A O 1
ATOM 2126 N N . LEU A 1 270 ? -15.850 13.885 12.704 1.00 81.50 270 LEU A N 1
ATOM 2127 C CA . LEU A 1 270 ? -14.525 14.128 13.264 1.00 81.50 270 LEU A CA 1
ATOM 2128 C C . LEU A 1 270 ? -13.581 14.741 12.220 1.00 81.50 270 LEU A C 1
ATOM 2130 O O . LEU A 1 270 ? -12.805 15.632 12.566 1.00 81.50 270 LEU A O 1
ATOM 2134 N N . ILE A 1 271 ? -13.685 14.359 10.939 1.00 82.00 271 ILE A N 1
ATOM 2135 C CA . ILE A 1 271 ? -12.902 14.977 9.849 1.00 82.00 271 ILE A CA 1
ATOM 2136 C C . ILE A 1 271 ? -13.260 16.457 9.710 1.00 82.00 271 ILE A C 1
ATOM 2138 O O . ILE A 1 271 ? -12.370 17.302 9.607 1.00 82.00 271 ILE A O 1
ATOM 2142 N N . HIS A 1 272 ? -14.552 16.798 9.746 1.00 78.94 272 HIS A N 1
ATOM 2143 C CA . HIS A 1 272 ? -14.996 18.193 9.684 1.00 78.94 272 HIS A CA 1
ATOM 2144 C C . HIS A 1 272 ? -14.500 19.006 10.887 1.00 78.94 272 HIS A C 1
ATOM 2146 O O . HIS A 1 272 ? -14.094 20.160 10.723 1.00 78.94 272 HIS A O 1
ATOM 2152 N N . LEU A 1 273 ? -14.481 18.408 12.083 1.00 78.19 273 LEU A N 1
ATOM 2153 C CA . LEU A 1 273 ? -13.923 19.034 13.280 1.00 78.19 273 LEU A CA 1
ATOM 2154 C C . LEU A 1 273 ? -12.408 19.266 13.133 1.00 78.19 273 LEU A C 1
ATOM 2156 O O . LEU A 1 273 ? -11.935 20.385 13.333 1.00 78.19 273 LEU A O 1
ATOM 2160 N N . ILE A 1 274 ? -11.652 18.242 12.730 1.00 76.00 274 ILE A N 1
ATOM 2161 C CA . ILE A 1 274 ? -10.196 18.327 12.564 1.00 76.00 274 ILE A CA 1
ATOM 2162 C C . ILE A 1 274 ? -9.836 19.345 11.478 1.00 76.00 274 ILE A C 1
ATOM 2164 O O . ILE A 1 274 ? -9.044 20.241 11.742 1.00 76.00 274 ILE A O 1
ATOM 2168 N N . ASN A 1 275 ? -10.472 19.309 10.305 1.00 76.88 275 ASN A N 1
ATOM 2169 C CA . ASN A 1 275 ? -10.195 20.267 9.229 1.00 76.88 275 ASN A CA 1
ATOM 2170 C C . ASN A 1 275 ? -10.541 21.721 9.606 1.00 76.88 275 ASN A C 1
ATOM 2172 O O . ASN A 1 275 ? -9.922 22.649 9.084 1.00 76.88 275 ASN A O 1
ATOM 2176 N N . LYS A 1 276 ? -11.488 21.937 10.531 1.00 78.19 276 LYS A N 1
ATOM 2177 C CA . LYS A 1 276 ? -11.850 23.268 11.045 1.00 78.19 276 LYS A CA 1
ATOM 2178 C C . LYS A 1 276 ? -10.848 23.822 12.064 1.00 78.19 276 LYS A C 1
ATOM 2180 O O . LYS A 1 276 ? -10.593 25.024 12.053 1.00 78.19 276 LYS A O 1
ATOM 2185 N N . TYR A 1 277 ? -10.317 22.984 12.957 1.00 75.19 277 TYR A N 1
ATOM 2186 C CA . TYR A 1 277 ? -9.458 23.424 14.071 1.00 75.19 277 TYR A CA 1
ATOM 2187 C C . TYR A 1 277 ? -7.958 23.163 13.855 1.00 75.19 277 TYR A C 1
ATOM 2189 O O . TYR A 1 277 ? -7.129 23.827 14.473 1.00 75.19 277 TYR A O 1
ATOM 2197 N N . LEU A 1 278 ? -7.604 22.224 12.977 1.00 73.19 278 LEU A N 1
ATOM 2198 C CA . LEU A 1 278 ? -6.244 21.788 12.648 1.00 73.19 278 LEU A CA 1
ATOM 2199 C C . LEU A 1 278 ? -6.080 21.695 11.113 1.00 73.19 278 LEU A C 1
ATOM 2201 O O . LEU A 1 278 ? -5.854 20.608 10.569 1.00 73.19 278 LEU A O 1
ATOM 2205 N N . PRO A 1 279 ? -6.217 22.823 10.385 1.00 66.31 279 PRO A N 1
ATOM 2206 C CA . PRO A 1 279 ? -6.101 22.835 8.931 1.00 66.31 279 PRO A CA 1
ATOM 2207 C C . PRO A 1 279 ? -4.736 22.297 8.480 1.00 66.31 279 PRO A C 1
ATOM 2209 O O . PRO A 1 279 ? -3.698 22.646 9.043 1.00 66.31 279 PRO A O 1
ATOM 2212 N N . ASN A 1 280 ? -4.749 21.476 7.426 1.00 65.81 280 ASN A N 1
ATOM 2213 C CA . ASN A 1 280 ? -3.595 20.759 6.862 1.00 65.81 280 ASN A CA 1
ATOM 2214 C C . ASN A 1 280 ? -3.031 19.601 7.717 1.00 65.81 280 ASN A C 1
ATOM 2216 O O . ASN A 1 280 ? -1.949 19.110 7.405 1.00 65.81 280 ASN A O 1
ATOM 2220 N N . MET A 1 281 ? -3.735 19.124 8.756 1.00 68.00 281 MET A N 1
ATOM 2221 C CA . MET A 1 281 ? -3.352 17.880 9.453 1.00 68.00 281 MET A CA 1
ATOM 2222 C C . MET A 1 281 ? -3.432 16.647 8.537 1.00 68.00 281 MET A C 1
ATOM 2224 O O . MET A 1 281 ? -2.575 15.769 8.608 1.00 68.00 281 MET A O 1
ATOM 2228 N N . PHE A 1 282 ? -4.434 16.609 7.658 1.00 67.19 282 PHE A N 1
ATOM 2229 C CA . PHE A 1 282 ? -4.625 15.577 6.642 1.00 67.19 282 PHE A CA 1
ATOM 2230 C C . PHE A 1 282 ? -4.771 16.227 5.255 1.00 67.19 282 PHE A C 1
ATOM 2232 O O . PHE A 1 282 ? -5.268 17.355 5.173 1.00 67.19 282 PHE A O 1
ATOM 2239 N N . PRO A 1 283 ? -4.359 15.559 4.159 1.00 60.28 283 PRO A N 1
ATOM 2240 C CA . PRO A 1 283 ? -4.548 16.092 2.809 1.00 60.28 283 PRO A CA 1
ATOM 2241 C C . PRO A 1 283 ? -5.998 15.947 2.318 1.00 60.28 283 PRO A C 1
ATOM 2243 O O . PRO A 1 283 ? -6.449 16.761 1.510 1.00 60.28 283 PRO A O 1
ATOM 2246 N N . PHE A 1 284 ? -6.743 14.967 2.844 1.00 66.88 284 PHE A N 1
ATOM 2247 C CA . PHE A 1 284 ? -8.119 14.668 2.446 1.00 66.88 284 PHE A CA 1
ATOM 2248 C C . PHE A 1 284 ? -9.104 15.721 2.984 1.00 66.88 284 PHE A C 1
ATOM 2250 O O . PHE A 1 284 ? -9.267 15.912 4.192 1.00 66.88 284 PHE A O 1
ATOM 2257 N N . LYS A 1 285 ? -9.816 16.396 2.072 1.00 61.72 285 LYS A N 1
ATOM 2258 C CA . LYS A 1 285 ? -10.728 17.520 2.381 1.00 61.72 285 LYS A CA 1
ATOM 2259 C C . LYS A 1 285 ? -12.210 17.142 2.519 1.00 61.72 285 LYS A C 1
ATOM 2261 O O . LYS A 1 285 ? -13.065 18.020 2.436 1.00 61.72 285 LYS A O 1
ATOM 2266 N N . GLY A 1 286 ? -12.534 15.866 2.722 1.00 74.06 286 GLY A N 1
ATOM 2267 C CA . GLY A 1 286 ? -13.928 15.433 2.855 1.00 74.06 286 GLY A CA 1
ATOM 2268 C C . GLY A 1 286 ? -14.074 14.019 3.395 1.00 74.06 286 GLY A C 1
ATOM 2269 O O . GLY A 1 286 ? -14.382 13.841 4.568 1.00 74.06 286 GLY A O 1
ATOM 2270 N N . LYS A 1 287 ? -13.852 13.021 2.536 1.00 83.88 287 LYS A N 1
ATOM 2271 C CA . LYS A 1 287 ? -14.085 11.612 2.865 1.00 83.88 287 LYS A CA 1
ATOM 2272 C C . LYS A 1 287 ? -12.830 10.924 3.390 1.00 83.88 287 LYS A C 1
ATOM 2274 O O . LYS A 1 287 ? -11.733 11.201 2.908 1.00 83.88 287 LYS A O 1
ATOM 2279 N N . PHE A 1 288 ? -13.008 9.991 4.319 1.00 86.44 288 PHE A N 1
ATOM 2280 C CA . PHE A 1 288 ? -11.972 9.046 4.732 1.00 86.44 288 PHE A CA 1
ATOM 2281 C C . PHE A 1 288 ? -12.327 7.646 4.241 1.00 86.44 288 PHE A C 1
ATOM 2283 O O . PHE A 1 288 ? -13.441 7.180 4.455 1.00 86.44 288 PHE A O 1
ATOM 2290 N N . GLY A 1 289 ? -11.366 6.981 3.607 1.00 87.75 289 GLY A N 1
ATOM 2291 C CA . GLY A 1 289 ? -11.436 5.593 3.161 1.00 87.75 289 GLY A CA 1
ATOM 2292 C C . GLY A 1 289 ? -10.034 5.103 2.815 1.00 87.75 289 GLY A C 1
ATOM 2293 O O . GLY A 1 289 ? -9.143 5.914 2.555 1.00 87.75 289 GLY A O 1
ATOM 2294 N N . LEU A 1 290 ? -9.825 3.787 2.811 1.00 86.88 290 LEU A N 1
ATOM 2295 C CA . LEU A 1 290 ? -8.492 3.183 2.673 1.00 86.88 290 LEU A CA 1
ATOM 2296 C C . LEU A 1 290 ? -7.823 3.535 1.333 1.00 86.88 290 LEU A C 1
ATOM 2298 O O . LEU 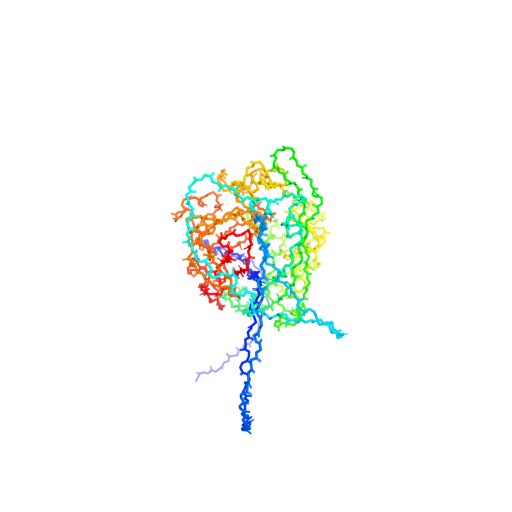A 1 290 ? -6.602 3.663 1.251 1.00 86.88 290 LEU A O 1
ATOM 2302 N N . PHE A 1 291 ? -8.647 3.718 0.300 1.00 87.38 291 PHE A N 1
ATOM 2303 C CA . PHE A 1 291 ? -8.264 3.975 -1.086 1.00 87.38 291 PHE A CA 1
ATOM 2304 C C . PHE A 1 291 ? -9.015 5.166 -1.696 1.00 87.38 291 PHE A C 1
ATOM 2306 O O . PHE A 1 291 ? -9.054 5.307 -2.919 1.00 87.38 291 PHE A O 1
ATOM 2313 N N . ALA A 1 292 ? -9.579 6.043 -0.857 1.00 85.06 292 ALA A N 1
ATOM 2314 C CA . ALA A 1 292 ? -10.377 7.195 -1.286 1.00 85.06 292 ALA A CA 1
ATOM 2315 C C . ALA A 1 292 ? -9.639 8.106 -2.289 1.00 85.06 292 ALA A C 1
ATOM 2317 O O . ALA A 1 292 ? -10.255 8.639 -3.207 1.00 85.06 292 ALA A O 1
ATOM 2318 N N . GLU A 1 293 ? -8.314 8.232 -2.156 1.00 82.56 293 GLU A N 1
ATOM 2319 C CA . GLU A 1 293 ? -7.462 9.023 -3.054 1.00 82.56 293 GLU A CA 1
ATOM 2320 C C . GLU A 1 293 ? -6.736 8.192 -4.133 1.00 82.56 293 GLU A C 1
ATOM 2322 O O . GLU A 1 293 ? -5.907 8.755 -4.839 1.00 82.56 293 GLU A O 1
ATOM 2327 N N . LEU A 1 294 ? -7.008 6.883 -4.294 1.00 85.06 294 LEU A N 1
ATOM 2328 C CA . LEU A 1 294 ? -6.371 6.043 -5.336 1.00 85.06 294 LEU A CA 1
ATOM 2329 C C . LEU A 1 294 ? -7.222 5.820 -6.601 1.00 85.06 294 LEU A C 1
ATOM 2331 O O . LEU A 1 294 ? -6.697 5.324 -7.597 1.00 85.06 294 LEU A O 1
ATOM 2335 N N . ASN A 1 295 ? -8.525 6.118 -6.586 1.00 86.94 295 ASN A N 1
ATOM 2336 C CA . ASN A 1 295 ? -9.384 5.853 -7.745 1.00 86.94 295 ASN A CA 1
ATOM 2337 C C . ASN A 1 295 ? -9.416 7.047 -8.713 1.00 86.94 295 ASN A C 1
ATOM 2339 O O . ASN A 1 295 ? -9.856 8.135 -8.345 1.00 86.94 295 ASN A O 1
ATOM 2343 N N . ASN A 1 296 ? -9.015 6.821 -9.966 1.00 87.56 296 ASN A N 1
ATOM 2344 C CA . ASN A 1 296 ? -8.823 7.839 -11.009 1.00 87.56 296 ASN A CA 1
ATOM 2345 C C . ASN A 1 296 ? -7.747 8.887 -10.662 1.00 87.56 296 ASN A C 1
ATOM 2347 O O . ASN A 1 296 ? -7.833 10.039 -11.086 1.00 87.56 296 ASN A O 1
ATOM 2351 N N . SER A 1 297 ? -6.724 8.479 -9.914 1.00 89.56 297 SER A N 1
ATOM 2352 C CA . SER A 1 297 ? -5.572 9.302 -9.535 1.00 89.56 297 SER A CA 1
ATOM 2353 C C . SER A 1 297 ? -4.257 8.621 -9.920 1.00 89.56 297 SER A C 1
ATOM 2355 O O . SER A 1 297 ? -4.260 7.514 -10.469 1.00 89.56 297 SER A O 1
ATOM 2357 N N . ASP A 1 298 ? -3.137 9.296 -9.655 1.00 91.00 298 ASP A N 1
ATOM 2358 C CA . ASP A 1 298 ? -1.792 8.787 -9.895 1.00 91.00 298 ASP A CA 1
ATOM 2359 C C . ASP A 1 298 ? -0.968 8.639 -8.606 1.00 91.00 298 ASP A C 1
ATOM 2361 O O . ASP A 1 298 ? -1.113 9.407 -7.655 1.00 91.00 298 ASP A O 1
ATOM 2365 N N . SER A 1 299 ? -0.061 7.656 -8.584 1.00 85.62 299 SER A N 1
ATOM 2366 C CA . SER A 1 299 ? 0.879 7.440 -7.470 1.00 85.62 299 SER A CA 1
ATOM 2367 C C . SER A 1 299 ? 2.128 8.348 -7.560 1.00 85.62 299 SER A C 1
ATOM 2369 O O . SER A 1 299 ? 3.185 7.995 -7.029 1.00 85.62 299 SER A O 1
ATOM 2371 N N . GLY A 1 300 ? 2.042 9.508 -8.225 1.00 91.69 300 GLY A N 1
ATOM 2372 C CA . GLY A 1 300 ? 3.125 10.479 -8.405 1.00 91.69 300 GLY A CA 1
ATOM 2373 C C . GLY A 1 300 ? 3.931 10.339 -9.705 1.00 91.69 300 GLY A C 1
ATOM 2374 O O . GLY A 1 300 ? 3.812 9.373 -10.460 1.00 91.69 300 GLY A O 1
ATOM 2375 N N . LEU A 1 301 ? 4.800 11.325 -9.954 1.00 96.12 301 LEU A N 1
ATOM 2376 C CA . LEU A 1 301 ? 5.632 11.419 -11.156 1.00 96.12 301 LEU A CA 1
ATOM 2377 C C . LEU A 1 301 ? 6.836 10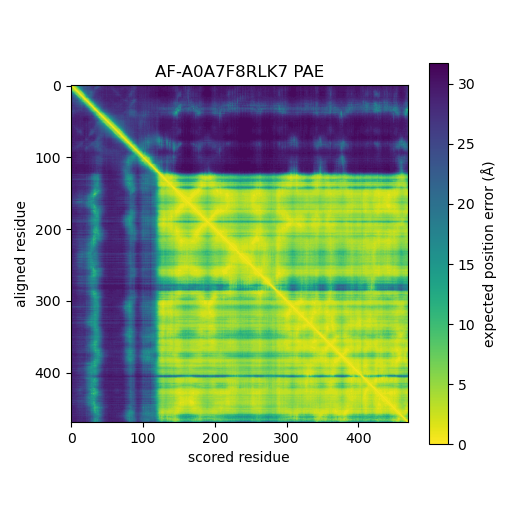.479 -11.077 1.00 96.12 301 LEU A C 1
ATOM 2379 O O . LEU A 1 301 ? 7.796 10.748 -10.350 1.00 96.12 301 LEU A O 1
ATOM 2383 N N . PHE A 1 302 ? 6.826 9.421 -11.882 1.00 97.00 302 PHE A N 1
ATOM 2384 C CA . PHE A 1 302 ? 7.979 8.546 -12.071 1.00 97.00 302 PHE A CA 1
ATOM 2385 C C . PHE A 1 302 ? 8.858 9.055 -13.214 1.00 97.00 302 PHE A C 1
ATOM 2387 O O . PHE A 1 302 ? 8.364 9.384 -14.289 1.00 97.00 302 PHE A O 1
ATOM 2394 N N . THR A 1 303 ? 10.175 9.054 -13.006 1.00 97.12 303 THR A N 1
ATOM 2395 C CA . THR A 1 303 ? 11.186 9.192 -14.061 1.00 97.12 303 THR A CA 1
ATOM 2396 C C . THR A 1 303 ? 12.014 7.911 -14.091 1.00 97.12 303 THR A C 1
ATOM 2398 O O . THR A 1 303 ? 12.730 7.624 -13.130 1.00 97.12 303 THR A O 1
ATOM 2401 N N . VAL A 1 304 ? 11.937 7.147 -15.182 1.00 96.31 304 VAL A N 1
ATOM 2402 C CA . VAL A 1 304 ? 12.610 5.842 -15.347 1.00 96.31 304 VAL A CA 1
ATOM 2403 C C . VAL A 1 304 ? 13.568 5.856 -16.533 1.00 96.31 304 VAL A C 1
ATOM 2405 O O . VAL A 1 304 ? 13.386 6.642 -17.462 1.00 96.31 304 VAL A O 1
ATOM 2408 N N . PHE A 1 305 ? 14.576 4.986 -16.535 1.00 95.69 305 PHE A N 1
ATOM 2409 C CA . PHE A 1 305 ? 15.473 4.822 -17.683 1.00 95.69 305 PHE A CA 1
ATOM 2410 C C . PHE A 1 305 ? 14.792 4.063 -18.834 1.00 95.69 305 PHE A C 1
ATOM 2412 O O . PHE A 1 305 ? 14.109 3.057 -18.625 1.00 95.69 305 PHE A O 1
ATOM 2419 N N . THR A 1 306 ? 14.992 4.538 -20.066 1.00 92.94 306 THR A N 1
ATOM 2420 C CA . THR A 1 306 ? 14.345 3.991 -21.276 1.00 92.94 306 THR A CA 1
ATOM 2421 C C . THR A 1 306 ? 15.036 2.749 -21.837 1.00 92.94 306 THR A C 1
ATOM 2423 O O . THR A 1 306 ? 14.419 1.986 -22.586 1.00 92.94 306 THR A O 1
ATOM 2426 N N . GLY A 1 307 ? 16.314 2.546 -21.497 1.00 90.19 307 GLY A N 1
ATOM 2427 C CA . GLY A 1 307 ? 17.155 1.485 -22.049 1.00 90.19 307 GLY A CA 1
ATOM 2428 C C . GLY A 1 307 ? 17.681 1.765 -23.463 1.00 90.19 307 GLY A C 1
ATOM 2429 O O . GLY A 1 307 ? 18.139 0.836 -24.134 1.00 90.19 307 GLY A O 1
ATOM 2430 N N . VAL A 1 308 ? 17.583 3.007 -23.961 1.00 88.25 308 VAL A N 1
ATOM 2431 C CA . VAL A 1 308 ? 17.965 3.350 -25.342 1.00 88.25 308 VAL A CA 1
ATOM 2432 C C . VAL A 1 308 ? 19.479 3.511 -25.483 1.00 88.25 308 VAL A C 1
ATOM 2434 O O . VAL A 1 308 ? 20.050 2.942 -26.423 1.00 88.25 308 VAL A O 1
ATOM 2437 N N . LYS A 1 309 ? 20.132 4.230 -24.560 1.00 87.62 309 LYS A N 1
ATOM 2438 C CA . LYS A 1 309 ? 21.599 4.348 -24.490 1.00 87.62 309 LYS A CA 1
ATOM 2439 C C . LYS A 1 309 ? 22.210 3.208 -23.684 1.00 87.62 309 LYS A C 1
ATOM 2441 O O . LYS A 1 309 ? 23.196 2.629 -24.128 1.00 87.62 309 LYS A O 1
ATOM 2446 N N . ASP A 1 310 ? 21.624 2.874 -22.536 1.00 85.88 310 ASP A N 1
ATOM 2447 C CA . ASP A 1 310 ? 22.114 1.805 -21.664 1.00 85.88 310 ASP A CA 1
ATOM 2448 C C . ASP A 1 310 ? 20.999 0.831 -21.278 1.00 85.88 310 ASP A C 1
ATOM 2450 O O . ASP A 1 310 ? 20.168 1.088 -20.407 1.00 85.88 310 ASP A O 1
ATOM 2454 N N . PHE A 1 311 ? 21.018 -0.325 -21.935 1.00 85.44 311 PHE A N 1
ATOM 2455 C CA . PHE A 1 311 ? 20.021 -1.371 -21.764 1.00 85.44 311 PHE A CA 1
ATOM 2456 C C . PHE A 1 311 ? 20.024 -1.998 -20.364 1.00 85.44 311 PHE A C 1
ATOM 2458 O O . PHE A 1 311 ? 18.974 -2.440 -19.905 1.00 85.44 311 PHE A O 1
ATOM 2465 N N . SER A 1 312 ? 21.164 -1.998 -19.660 1.00 85.25 312 SER A N 1
ATOM 2466 C CA . SER A 1 312 ? 21.279 -2.613 -18.327 1.00 85.25 312 SER A CA 1
ATOM 2467 C C . SER A 1 312 ? 20.427 -1.915 -17.264 1.00 85.25 312 SER A C 1
ATOM 2469 O O . SER A 1 312 ? 20.095 -2.512 -16.244 1.00 85.25 312 SER A O 1
ATOM 2471 N N . ARG A 1 313 ? 20.036 -0.658 -17.517 1.00 90.25 313 ARG A N 1
ATOM 2472 C CA . ARG A 1 313 ? 19.235 0.162 -16.603 1.00 90.25 313 ARG A CA 1
ATOM 2473 C C . ARG A 1 313 ? 17.761 0.272 -16.989 1.00 90.25 313 ARG A C 1
ATOM 2475 O O . ARG A 1 313 ? 17.036 1.005 -16.325 1.00 90.25 313 ARG A O 1
ATOM 2482 N N . ILE A 1 314 ? 17.297 -0.417 -18.034 1.00 90.94 314 ILE A N 1
ATOM 2483 C CA . ILE A 1 314 ? 15.907 -0.324 -18.509 1.00 90.94 314 ILE A CA 1
ATOM 2484 C C . ILE A 1 314 ? 14.883 -0.527 -17.373 1.00 90.94 314 ILE A C 1
ATOM 2486 O O . ILE A 1 314 ? 15.052 -1.386 -16.511 1.00 90.94 314 ILE A O 1
ATOM 2490 N N . HIS A 1 315 ? 13.822 0.286 -17.365 1.00 91.62 315 HIS A N 1
ATOM 2491 C CA . HIS A 1 315 ? 12.762 0.319 -16.342 1.00 91.62 315 HIS A CA 1
ATOM 2492 C C . HIS A 1 315 ? 13.187 0.734 -14.919 1.00 91.62 315 HIS A C 1
ATOM 2494 O O . HIS A 1 315 ? 12.299 0.959 -14.092 1.00 91.62 315 HIS A O 1
ATOM 2500 N N . LEU A 1 316 ? 14.482 0.888 -14.610 1.00 94.75 316 LEU A N 1
ATOM 2501 C CA . LEU A 1 316 ? 14.918 1.351 -13.289 1.00 94.75 316 LEU A CA 1
ATOM 2502 C C . LEU A 1 316 ? 14.445 2.787 -13.026 1.00 94.75 316 LEU A C 1
ATOM 2504 O O . LEU A 1 316 ? 14.507 3.654 -13.904 1.00 94.75 316 LEU A O 1
ATOM 2508 N N . VAL A 1 317 ? 13.999 3.046 -11.798 1.00 96.62 317 VAL A N 1
ATOM 2509 C CA . VAL A 1 317 ? 13.575 4.372 -11.345 1.00 96.62 317 VAL A CA 1
ATOM 2510 C C . VAL A 1 317 ? 14.809 5.241 -11.110 1.00 96.62 317 VAL A C 1
ATOM 2512 O O . VAL A 1 317 ? 15.662 4.936 -10.286 1.00 96.62 317 VAL A O 1
ATOM 2515 N N . ASN A 1 318 ? 14.892 6.356 -11.831 1.00 96.12 318 ASN A N 1
ATOM 2516 C CA . ASN A 1 318 ? 15.880 7.406 -11.593 1.00 96.12 318 ASN A CA 1
ATOM 2517 C C . ASN A 1 318 ? 15.390 8.370 -10.500 1.00 96.12 318 ASN A C 1
ATOM 2519 O O . ASN A 1 318 ? 16.160 8.799 -9.641 1.00 96.12 318 ASN A O 1
ATOM 2523 N N . LYS A 1 319 ? 14.101 8.741 -10.557 1.00 96.69 319 LYS A N 1
ATOM 2524 C CA . LYS A 1 319 ? 13.443 9.636 -9.595 1.00 96.69 319 LYS A CA 1
ATOM 2525 C C . LYS A 1 319 ? 11.957 9.314 -9.444 1.00 96.69 319 LYS A C 1
ATOM 2527 O O . LYS A 1 319 ? 11.308 8.917 -10.407 1.00 96.69 319 LYS A O 1
ATOM 2532 N N . TRP A 1 320 ? 11.413 9.607 -8.269 1.00 96.50 320 TRP A N 1
ATOM 2533 C CA . TRP A 1 320 ? 9.977 9.690 -7.998 1.00 96.50 320 TRP A CA 1
ATOM 2534 C C . TRP A 1 320 ? 9.673 11.051 -7.362 1.00 96.50 320 TRP A C 1
ATOM 2536 O O . TRP A 1 320 ? 10.365 11.466 -6.432 1.00 96.50 320 TRP A O 1
ATOM 2546 N N . ASN A 1 321 ? 8.700 11.791 -7.897 1.00 95.44 321 ASN A N 1
ATOM 2547 C CA . ASN A 1 321 ? 8.383 13.172 -7.499 1.00 95.44 321 ASN A CA 1
ATOM 2548 C C . ASN A 1 321 ? 9.625 14.094 -7.432 1.00 95.44 321 ASN A C 1
ATOM 2550 O O . ASN A 1 321 ? 9.767 14.936 -6.548 1.00 95.44 321 ASN A O 1
ATOM 2554 N N . GLY A 1 322 ? 10.566 13.905 -8.366 1.00 94.94 322 GLY A N 1
ATOM 2555 C CA . GLY A 1 322 ? 11.829 14.654 -8.438 1.00 94.94 322 GLY A CA 1
ATOM 2556 C C . GLY A 1 322 ? 12.922 14.217 -7.447 1.00 94.94 322 GLY A C 1
ATOM 2557 O O . GLY A 1 322 ? 14.054 14.701 -7.551 1.00 94.94 322 GLY A O 1
ATOM 2558 N N . LEU A 1 323 ? 12.627 13.284 -6.538 1.00 95.50 323 LEU A N 1
ATOM 2559 C CA . LEU A 1 323 ? 13.538 12.755 -5.521 1.00 95.50 323 LEU A CA 1
ATOM 2560 C C . LEU A 1 323 ? 14.167 11.426 -5.967 1.00 95.50 323 LEU A C 1
ATOM 2562 O O . LEU A 1 323 ? 13.485 10.581 -6.535 1.00 95.50 323 LEU A O 1
ATOM 2566 N N . SER A 1 324 ? 15.453 11.218 -5.669 1.00 93.56 324 SER A N 1
ATOM 2567 C CA . SER A 1 324 ? 16.139 9.915 -5.806 1.00 93.56 324 SER A CA 1
ATOM 2568 C C . SER A 1 324 ? 16.183 9.110 -4.498 1.00 93.56 324 SER A C 1
ATOM 2570 O O . SER A 1 324 ? 16.468 7.916 -4.509 1.00 93.56 324 SER A O 1
ATOM 2572 N N . LYS A 1 325 ? 15.893 9.758 -3.364 1.00 95.00 325 LYS A N 1
ATOM 2573 C CA . LYS A 1 325 ? 15.678 9.124 -2.060 1.00 95.00 325 LYS A CA 1
ATOM 2574 C C . LYS A 1 325 ? 14.534 9.814 -1.322 1.00 95.00 325 LYS A C 1
ATOM 2576 O O . LYS A 1 325 ? 14.394 11.038 -1.414 1.00 95.00 325 LYS A O 1
ATOM 2581 N N . VAL A 1 326 ? 13.722 9.041 -0.605 1.00 94.44 326 VAL A N 1
ATOM 2582 C CA . VAL A 1 326 ? 12.670 9.565 0.278 1.00 94.44 326 VAL A CA 1
ATOM 2583 C C . VAL A 1 326 ? 13.273 10.123 1.577 1.00 94.44 326 VAL A C 1
ATOM 2585 O O . VAL A 1 326 ? 14.491 10.252 1.711 1.00 94.44 326 VAL A O 1
ATOM 2588 N N . LYS A 1 327 ? 12.422 10.552 2.515 1.00 94.06 327 LYS A N 1
ATOM 2589 C CA . LYS A 1 327 ? 12.831 11.109 3.820 1.00 94.06 327 LYS A CA 1
ATOM 2590 C C . LYS A 1 327 ? 11.975 10.558 4.970 1.00 94.06 327 LYS A C 1
ATOM 2592 O O . LYS A 1 327 ? 11.736 11.253 5.951 1.00 94.06 327 LYS A O 1
ATOM 2597 N N . PHE A 1 328 ? 11.456 9.341 4.806 1.00 91.81 328 PHE A N 1
ATOM 2598 C CA . PHE A 1 328 ? 10.523 8.701 5.741 1.00 91.81 328 PHE A CA 1
ATOM 2599 C C . PHE A 1 328 ? 11.228 7.858 6.813 1.00 91.81 328 PHE A C 1
ATOM 2601 O O . PHE A 1 328 ? 10.614 7.531 7.826 1.00 91.81 328 PHE A O 1
ATOM 2608 N N . TRP A 1 329 ? 12.496 7.502 6.583 1.00 94.06 329 TRP A N 1
ATOM 2609 C CA . TRP A 1 329 ? 13.227 6.482 7.339 1.00 94.06 329 TRP A CA 1
ATOM 2610 C C . TRP A 1 329 ? 14.493 7.033 8.002 1.00 94.06 329 TRP A C 1
ATOM 2612 O O . TRP A 1 329 ? 14.999 8.091 7.625 1.00 94.06 329 TRP A O 1
ATOM 2622 N N . HIS A 1 330 ? 15.033 6.306 8.981 1.00 92.88 330 HIS A N 1
ATOM 2623 C CA . HIS A 1 330 ? 16.134 6.777 9.829 1.00 92.88 330 HIS A CA 1
ATOM 2624 C C . HIS A 1 330 ? 17.542 6.556 9.253 1.00 92.88 330 HIS A C 1
ATOM 2626 O O . HIS A 1 330 ? 18.509 7.062 9.817 1.00 92.88 330 HIS A O 1
ATOM 2632 N N . SER A 1 331 ? 17.681 5.823 8.144 1.00 92.94 331 SER A N 1
ATOM 2633 C CA . SER A 1 331 ? 18.961 5.629 7.450 1.00 92.94 331 SER A CA 1
ATOM 2634 C C . SER A 1 331 ? 18.861 6.027 5.979 1.00 92.94 331 SER A C 1
ATOM 2636 O O . SER A 1 331 ? 17.796 5.930 5.364 1.00 92.94 331 SER A O 1
ATOM 2638 N N . ASP A 1 332 ? 19.977 6.450 5.386 1.00 94.00 332 ASP A N 1
ATOM 2639 C CA . ASP A 1 332 ? 20.015 6.770 3.956 1.00 94.00 332 ASP A CA 1
ATOM 2640 C C . ASP A 1 332 ? 19.695 5.550 3.082 1.00 94.00 332 ASP A C 1
ATOM 2642 O O . ASP A 1 332 ? 18.953 5.690 2.115 1.00 94.00 332 ASP A O 1
ATOM 2646 N N . GLN A 1 333 ? 20.159 4.354 3.466 1.00 93.88 333 GLN A N 1
ATOM 2647 C CA . GLN A 1 333 ? 19.864 3.097 2.767 1.00 93.88 333 GLN A CA 1
ATOM 2648 C C . GLN A 1 333 ? 18.356 2.815 2.703 1.00 93.88 333 GLN A C 1
ATOM 2650 O O . GLN A 1 333 ? 17.833 2.529 1.630 1.00 93.88 333 GLN A O 1
ATOM 2655 N N . CYS A 1 334 ? 17.644 2.932 3.827 1.00 94.00 334 CYS A N 1
ATOM 2656 C CA . CYS A 1 334 ? 16.199 2.693 3.886 1.00 94.00 334 CYS A CA 1
ATOM 2657 C C . CYS A 1 334 ? 15.396 3.727 3.081 1.00 94.00 334 CYS A C 1
ATOM 2659 O O . CYS A 1 334 ? 14.300 3.434 2.611 1.00 94.00 334 CYS A O 1
ATOM 2661 N N . ASN A 1 335 ? 15.950 4.928 2.893 1.00 95.88 335 ASN A N 1
ATOM 2662 C CA . ASN A 1 335 ? 15.362 5.980 2.071 1.00 95.88 335 ASN A CA 1
ATOM 2663 C C . ASN A 1 335 ? 15.638 5.829 0.560 1.00 95.88 335 ASN A C 1
ATOM 2665 O O . ASN A 1 335 ? 15.065 6.590 -0.220 1.00 95.88 335 ASN A O 1
ATOM 2669 N N . MET A 1 336 ? 16.488 4.897 0.117 1.00 96.62 336 MET A N 1
ATOM 2670 C CA . MET A 1 336 ? 16.799 4.734 -1.308 1.00 96.62 336 MET A CA 1
ATOM 2671 C C . MET A 1 336 ? 15.592 4.247 -2.120 1.00 96.62 336 MET A C 1
ATOM 2673 O O . MET A 1 336 ? 14.863 3.340 -1.709 1.00 96.62 336 MET A O 1
ATOM 2677 N N . ILE A 1 337 ? 15.416 4.837 -3.304 1.00 96.38 337 ILE A N 1
ATOM 2678 C CA . ILE A 1 337 ? 14.444 4.412 -4.315 1.00 96.38 337 ILE A CA 1
ATOM 2679 C C . ILE A 1 337 ? 15.190 3.499 -5.292 1.00 96.38 337 ILE A C 1
ATOM 2681 O O . ILE A 1 337 ? 15.955 3.978 -6.126 1.00 96.38 337 ILE A O 1
ATOM 2685 N N . ASN A 1 338 ? 14.995 2.190 -5.146 1.00 94.62 338 ASN A N 1
ATOM 2686 C CA . ASN A 1 338 ? 15.709 1.155 -5.887 1.00 94.62 338 ASN A CA 1
ATOM 2687 C C . ASN A 1 338 ? 14.779 0.394 -6.838 1.00 94.62 338 ASN A C 1
ATOM 2689 O O . ASN A 1 338 ? 13.568 0.306 -6.623 1.00 94.62 338 ASN A O 1
ATOM 2693 N N . GLY A 1 339 ? 15.378 -0.231 -7.853 1.00 94.19 339 GLY A N 1
ATOM 2694 C CA . GLY A 1 339 ? 14.667 -1.116 -8.766 1.00 94.19 339 GLY A CA 1
ATOM 2695 C C . GLY A 1 339 ? 13.719 -0.386 -9.713 1.00 94.19 339 GLY A C 1
ATOM 2696 O O . GLY A 1 339 ? 13.978 0.747 -10.123 1.00 94.19 339 GLY A O 1
ATOM 2697 N N . THR A 1 340 ? 12.635 -1.055 -10.103 1.00 93.31 340 THR A N 1
ATOM 2698 C CA . THR A 1 340 ? 11.643 -0.531 -11.059 1.00 93.31 340 THR A CA 1
ATOM 2699 C C . THR A 1 340 ? 10.397 0.019 -10.355 1.00 93.31 340 THR A C 1
ATOM 2701 O O . THR A 1 340 ? 10.297 0.013 -9.128 1.00 93.31 340 THR A O 1
ATOM 2704 N N . SER A 1 341 ? 9.405 0.487 -11.118 1.00 89.50 341 SER A N 1
ATOM 2705 C CA . SER A 1 341 ? 8.081 0.854 -10.589 1.00 89.50 341 SER A CA 1
ATOM 2706 C C . SER A 1 341 ? 7.160 -0.356 -10.327 1.00 89.50 341 SER A C 1
ATOM 2708 O O . SER A 1 341 ? 5.948 -0.191 -10.220 1.00 89.50 341 SER A O 1
ATOM 2710 N N . GLY A 1 342 ? 7.698 -1.584 -10.276 1.00 85.81 342 GLY A N 1
ATOM 2711 C CA . GLY A 1 342 ? 6.950 -2.788 -9.881 1.00 85.81 342 GLY A CA 1
ATOM 2712 C C . GLY A 1 342 ? 6.012 -3.367 -10.949 1.00 85.81 342 GLY A C 1
ATOM 2713 O O . GLY A 1 342 ? 5.040 -4.037 -10.607 1.00 85.81 342 GLY A O 1
ATOM 2714 N N . GLN A 1 343 ? 6.267 -3.096 -12.234 1.00 79.75 343 GLN A N 1
ATOM 2715 C CA . GLN A 1 343 ? 5.409 -3.548 -13.346 1.00 79.75 343 GLN A CA 1
ATOM 2716 C C . GLN A 1 343 ? 6.137 -4.328 -14.437 1.00 79.75 343 GLN A C 1
ATOM 2718 O O . GLN A 1 343 ? 5.598 -5.279 -14.997 1.00 79.75 343 GLN A O 1
ATOM 2723 N N . MET A 1 344 ? 7.337 -3.869 -14.773 1.00 83.62 344 MET A N 1
ATOM 2724 C CA . MET A 1 344 ? 8.218 -4.436 -15.782 1.00 83.62 344 MET A CA 1
ATOM 2725 C C . MET A 1 344 ? 9.624 -4.439 -15.198 1.00 83.62 344 MET A C 1
ATOM 2727 O O . MET A 1 344 ? 9.979 -3.547 -14.421 1.00 83.62 344 MET A O 1
ATOM 2731 N N . TRP A 1 345 ? 10.406 -5.441 -15.574 1.00 85.38 345 TRP A N 1
ATOM 2732 C CA . TRP A 1 345 ? 11.807 -5.599 -15.190 1.00 85.38 345 TRP A CA 1
ATOM 2733 C C . TRP A 1 345 ? 12.667 -5.725 -16.443 1.00 85.38 345 TRP A C 1
ATOM 2735 O O . TRP A 1 345 ? 12.139 -5.838 -17.550 1.00 85.38 345 TRP A O 1
ATOM 2745 N N . ALA A 1 346 ? 13.987 -5.667 -16.286 1.00 85.62 346 ALA A N 1
ATOM 2746 C CA . ALA A 1 346 ? 14.881 -5.952 -17.397 1.00 85.62 346 ALA A CA 1
ATOM 2747 C C . ALA A 1 346 ? 14.600 -7.367 -17.958 1.00 85.62 346 ALA A C 1
ATOM 2749 O O . ALA A 1 346 ? 14.288 -8.277 -17.191 1.00 85.62 346 ALA A O 1
ATOM 2750 N N . PRO A 1 347 ? 14.663 -7.571 -19.283 1.00 82.75 347 PRO A N 1
ATOM 2751 C CA . PRO A 1 347 ? 14.623 -8.907 -19.871 1.00 82.75 347 PRO A CA 1
ATOM 2752 C C . PRO A 1 347 ? 15.936 -9.662 -19.622 1.00 82.75 347 PRO A C 1
ATOM 2754 O O . PRO A 1 347 ? 16.942 -9.059 -19.252 1.00 82.75 347 PRO A O 1
ATOM 2757 N N . PHE A 1 348 ? 15.938 -10.965 -19.919 1.00 83.56 348 PHE A N 1
ATOM 2758 C CA . PHE A 1 348 ? 17.080 -11.872 -19.717 1.00 83.56 348 PHE A CA 1
ATOM 2759 C C . PHE A 1 348 ? 17.457 -12.037 -18.234 1.00 83.56 348 PHE A C 1
ATOM 2761 O O . PHE A 1 348 ? 18.628 -12.016 -17.858 1.00 83.56 348 PHE A O 1
ATOM 2768 N N . MET A 1 349 ? 16.437 -12.204 -17.392 1.00 84.94 349 MET A N 1
ATOM 2769 C CA . MET A 1 349 ? 16.587 -12.460 -15.962 1.00 84.94 349 MET A CA 1
ATOM 2770 C C . MET A 1 349 ? 17.175 -13.849 -15.718 1.00 84.94 349 MET A C 1
ATOM 2772 O O . MET A 1 349 ? 16.865 -14.799 -16.438 1.00 84.94 349 MET A O 1
ATOM 2776 N N . THR A 1 350 ? 17.978 -13.979 -14.664 1.00 88.25 350 THR A N 1
ATOM 2777 C CA . THR A 1 350 ? 18.578 -15.250 -14.230 1.00 88.25 350 THR A CA 1
ATOM 2778 C C . THR A 1 350 ? 18.237 -15.533 -12.759 1.00 88.25 350 THR A C 1
ATOM 2780 O O . THR A 1 350 ? 17.862 -14.600 -12.040 1.00 88.25 350 THR A O 1
ATOM 2783 N N . PRO A 1 351 ? 18.350 -16.781 -12.266 1.00 89.75 351 PRO A N 1
ATOM 2784 C CA . PRO A 1 351 ? 18.079 -17.117 -10.862 1.00 89.75 351 PRO A CA 1
ATOM 2785 C C . PRO A 1 351 ? 18.913 -16.338 -9.829 1.00 89.75 351 PRO A C 1
ATOM 2787 O O . PRO A 1 351 ? 18.515 -16.235 -8.672 1.00 89.75 351 PRO A O 1
ATOM 2790 N N . GLU A 1 352 ? 20.056 -15.780 -10.234 1.00 89.62 352 GLU A N 1
ATOM 2791 C CA . GLU A 1 352 ? 20.943 -14.962 -9.398 1.00 89.62 352 GLU A CA 1
ATOM 2792 C C . GLU A 1 352 ? 20.484 -13.498 -9.289 1.00 89.62 352 GLU A C 1
ATOM 2794 O O . GLU A 1 352 ? 20.950 -12.768 -8.414 1.00 89.62 352 GLU A O 1
ATOM 2799 N N . THR A 1 353 ? 19.585 -13.048 -10.172 1.00 87.50 353 THR A N 1
ATOM 2800 C CA . THR A 1 353 ? 19.007 -11.698 -10.106 1.00 87.50 353 THR A CA 1
ATOM 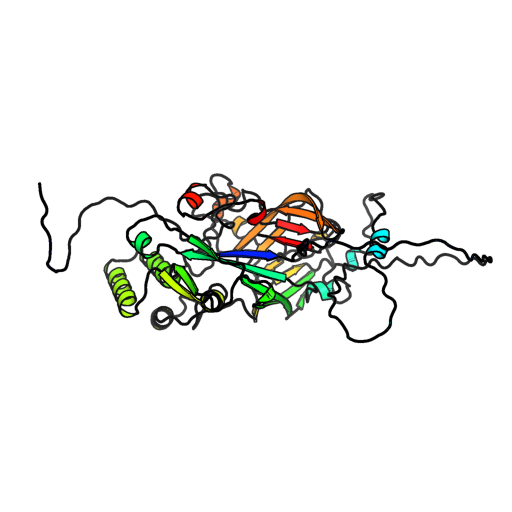2801 C C . THR A 1 353 ? 17.973 -11.587 -8.982 1.00 87.50 353 THR A C 1
ATOM 2803 O O . THR A 1 353 ? 17.322 -12.561 -8.610 1.00 87.50 353 THR A O 1
ATOM 2806 N N . SER A 1 354 ? 17.789 -10.382 -8.443 1.00 91.88 354 SER A N 1
ATOM 2807 C CA . SER A 1 354 ? 16.695 -10.051 -7.525 1.00 91.88 354 SER A CA 1
ATOM 2808 C C . SER A 1 354 ? 15.707 -9.090 -8.191 1.00 91.88 354 SER A C 1
ATOM 2810 O O . SER A 1 354 ? 16.088 -8.266 -9.027 1.00 91.88 354 SER A O 1
ATOM 2812 N N . LEU A 1 355 ? 14.423 -9.171 -7.825 1.00 92.44 355 LEU A N 1
ATOM 2813 C CA . LEU A 1 355 ? 13.428 -8.187 -8.263 1.00 92.44 355 LEU A CA 1
ATOM 2814 C C . LEU A 1 355 ? 13.344 -7.064 -7.239 1.00 92.44 355 LEU A C 1
ATOM 2816 O O . LEU A 1 355 ? 12.651 -7.191 -6.231 1.00 92.44 355 LEU A O 1
ATOM 2820 N N . GLU A 1 356 ? 14.025 -5.958 -7.513 1.00 94.44 356 GLU A N 1
ATOM 2821 C CA . GLU A 1 356 ? 13.856 -4.727 -6.743 1.00 94.44 356 GLU A CA 1
ATOM 2822 C C . GLU A 1 356 ? 12.762 -3.854 -7.363 1.00 94.44 356 GLU A C 1
ATOM 2824 O O . GLU A 1 356 ? 12.669 -3.722 -8.591 1.00 94.44 356 GLU A O 1
ATOM 2829 N N . PHE A 1 357 ? 11.938 -3.240 -6.518 1.00 95.25 357 PHE A N 1
ATOM 2830 C CA . PHE A 1 357 ? 10.977 -2.220 -6.928 1.00 95.25 357 PHE A CA 1
ATOM 2831 C C . PHE A 1 357 ? 10.617 -1.268 -5.787 1.00 95.25 357 PHE A C 1
ATOM 2833 O O . PHE A 1 357 ? 10.616 -1.643 -4.613 1.00 95.25 357 PHE A O 1
ATOM 2840 N N . TYR A 1 358 ? 10.258 -0.035 -6.139 1.00 95.44 358 TYR A N 1
ATOM 2841 C CA . TYR A 1 358 ? 9.745 0.962 -5.204 1.00 95.44 358 TYR A CA 1
ATOM 2842 C C . TYR A 1 358 ? 8.215 1.027 -5.266 1.00 95.44 358 TYR A C 1
ATOM 2844 O O . TYR A 1 358 ? 7.649 1.273 -6.331 1.00 95.44 358 TYR A O 1
ATOM 2852 N N . SER A 1 359 ? 7.547 0.854 -4.119 1.00 93.31 359 SER A N 1
ATOM 2853 C CA . SER A 1 359 ? 6.108 1.113 -3.980 1.00 93.31 359 SER A CA 1
ATOM 2854 C C . SER A 1 359 ? 5.888 2.383 -3.148 1.00 93.31 359 SER A C 1
ATOM 2856 O O . SER A 1 359 ? 6.229 2.396 -1.960 1.00 93.31 359 SER A O 1
ATOM 2858 N N . PRO A 1 360 ? 5.279 3.436 -3.728 1.00 91.31 360 PRO A N 1
ATOM 2859 C CA . PRO A 1 360 ? 4.818 4.603 -2.980 1.00 91.31 360 PRO A CA 1
ATOM 2860 C C . PRO A 1 360 ? 3.856 4.233 -1.846 1.00 91.31 360 PRO A C 1
ATOM 2862 O O . PRO A 1 360 ? 3.909 4.823 -0.771 1.00 91.31 360 PRO A O 1
ATOM 2865 N N . GLU A 1 361 ? 2.999 3.231 -2.057 1.00 86.69 361 GLU A N 1
ATOM 2866 C CA . GLU A 1 361 ? 1.977 2.809 -1.101 1.00 86.69 361 GLU A CA 1
ATOM 2867 C C . GLU A 1 361 ? 2.577 2.105 0.125 1.00 86.69 361 GLU A C 1
ATOM 2869 O O . GLU A 1 361 ? 2.082 2.316 1.237 1.00 86.69 361 GLU A O 1
ATOM 2874 N N . ALA A 1 362 ? 3.646 1.322 -0.076 1.00 90.12 362 ALA A N 1
ATOM 2875 C CA . ALA A 1 362 ? 4.442 0.700 0.985 1.00 90.12 362 ALA A CA 1
ATOM 2876 C C . ALA A 1 362 ? 5.539 1.622 1.558 1.00 90.12 362 ALA A C 1
ATOM 2878 O O . ALA A 1 362 ? 6.195 1.274 2.539 1.00 90.12 362 ALA A O 1
ATOM 2879 N N . CYS A 1 363 ? 5.743 2.794 0.949 1.00 91.38 363 CYS A N 1
ATOM 2880 C CA . CYS A 1 363 ? 6.697 3.835 1.342 1.00 91.38 363 CYS A CA 1
ATOM 2881 C C . CYS A 1 363 ? 8.182 3.429 1.356 1.00 91.38 363 CYS A C 1
ATOM 2883 O O . CYS A 1 363 ? 9.018 4.154 1.904 1.00 91.38 363 CYS A O 1
ATOM 2885 N N . ARG A 1 364 ? 8.537 2.289 0.757 1.00 93.88 364 ARG A N 1
ATOM 2886 C CA . ARG A 1 364 ? 9.914 1.783 0.680 1.00 93.88 364 ARG A CA 1
ATOM 2887 C C . ARG A 1 364 ? 10.158 0.985 -0.594 1.00 93.88 364 ARG A C 1
ATOM 2889 O O . ARG A 1 364 ? 9.230 0.514 -1.251 1.00 93.88 364 ARG A O 1
ATOM 2896 N N . SER A 1 365 ? 11.438 0.799 -0.890 1.00 95.62 365 SER A N 1
ATOM 2897 C CA . SER A 1 365 ? 11.890 -0.215 -1.838 1.00 95.62 365 SER A CA 1
ATOM 2898 C C . SER A 1 365 ? 11.773 -1.610 -1.213 1.00 95.62 365 SER A C 1
ATOM 2900 O O . SER A 1 365 ? 12.007 -1.793 -0.009 1.00 95.62 365 SER A O 1
ATOM 2902 N N . MET A 1 366 ? 11.390 -2.587 -2.031 1.00 94.75 366 MET A N 1
ATOM 2903 C CA . MET A 1 366 ? 11.254 -3.997 -1.674 1.00 94.75 366 MET A CA 1
ATOM 2904 C C . MET A 1 366 ? 12.034 -4.860 -2.668 1.00 94.75 366 MET A C 1
ATOM 2906 O O . MET A 1 366 ? 12.105 -4.535 -3.852 1.00 94.75 366 MET A O 1
ATOM 2910 N N . THR A 1 367 ? 12.594 -5.963 -2.172 1.00 95.19 367 THR A N 1
ATOM 2911 C CA . THR A 1 367 ? 13.422 -6.895 -2.945 1.00 95.19 367 THR A CA 1
ATOM 2912 C C . THR A 1 367 ? 12.839 -8.298 -2.814 1.00 95.19 367 THR A C 1
ATOM 2914 O O . THR A 1 367 ? 12.696 -8.802 -1.699 1.00 95.19 367 THR A O 1
ATOM 2917 N N . LEU A 1 368 ? 12.506 -8.930 -3.941 1.00 95.06 368 LEU A N 1
ATOM 2918 C CA . LEU A 1 368 ? 12.096 -10.336 -4.003 1.00 95.06 368 LEU A CA 1
ATOM 2919 C C . LEU A 1 368 ? 13.247 -11.195 -4.531 1.00 95.06 368 LEU A C 1
ATOM 2921 O O . LEU A 1 368 ? 14.021 -10.760 -5.386 1.00 95.06 368 LEU A O 1
ATOM 2925 N N . ILE A 1 369 ? 13.336 -12.426 -4.037 1.00 95.81 369 ILE A N 1
ATOM 2926 C CA . ILE A 1 369 ? 14.394 -13.385 -4.379 1.00 95.81 369 ILE A CA 1
ATOM 2927 C C . ILE A 1 369 ? 13.831 -14.549 -5.190 1.00 95.81 369 ILE A C 1
ATOM 2929 O O . ILE A 1 369 ? 12.681 -14.940 -4.990 1.00 95.81 369 ILE A O 1
ATOM 2933 N N . TYR A 1 370 ? 14.629 -15.109 -6.098 1.00 95.69 370 TYR A N 1
ATOM 2934 C CA . TYR A 1 370 ? 14.248 -16.305 -6.846 1.00 95.69 370 TYR A CA 1
ATOM 2935 C C . TYR A 1 370 ? 13.958 -17.476 -5.892 1.00 95.69 370 TYR A C 1
ATOM 2937 O O . TYR A 1 370 ? 14.697 -17.711 -4.934 1.00 95.69 370 TYR A O 1
ATOM 2945 N N . LYS A 1 371 ? 12.884 -18.221 -6.172 1.00 94.81 371 LYS A N 1
ATOM 2946 C CA . LYS A 1 371 ? 12.507 -19.449 -5.459 1.00 94.81 371 LYS A CA 1
ATOM 2947 C C . LYS A 1 371 ? 12.588 -20.673 -6.366 1.00 94.81 371 LYS A C 1
ATOM 2949 O O . LYS A 1 371 ? 13.228 -21.657 -6.011 1.00 94.81 371 LYS A O 1
ATOM 2954 N N . GLU A 1 372 ? 11.893 -20.637 -7.499 1.00 94.88 372 GLU A N 1
ATOM 2955 C CA . GLU A 1 372 ? 11.677 -21.813 -8.346 1.00 94.88 372 GLU A CA 1
ATOM 2956 C C . GLU A 1 372 ? 11.378 -21.431 -9.801 1.00 94.88 372 GLU A C 1
ATOM 2958 O O . GLU A 1 372 ? 10.902 -20.334 -10.097 1.00 94.88 372 GLU A O 1
ATOM 2963 N N . SER A 1 373 ? 11.643 -22.361 -10.718 1.00 95.12 373 SER A N 1
ATOM 2964 C CA . SER A 1 373 ? 11.195 -22.277 -12.110 1.00 95.12 373 SER A CA 1
ATOM 2965 C C . SER A 1 373 ? 9.832 -22.948 -12.243 1.00 95.12 373 SER A C 1
ATOM 2967 O O . SER A 1 373 ? 9.599 -24.002 -11.652 1.00 95.12 373 SER A O 1
ATOM 2969 N N . GLY A 1 374 ? 8.937 -22.364 -13.033 1.00 92.44 374 GLY A N 1
ATOM 2970 C CA . GLY A 1 374 ? 7.564 -22.829 -13.191 1.00 92.44 374 GLY A CA 1
ATOM 2971 C C . GLY A 1 374 ? 7.033 -22.676 -14.612 1.00 92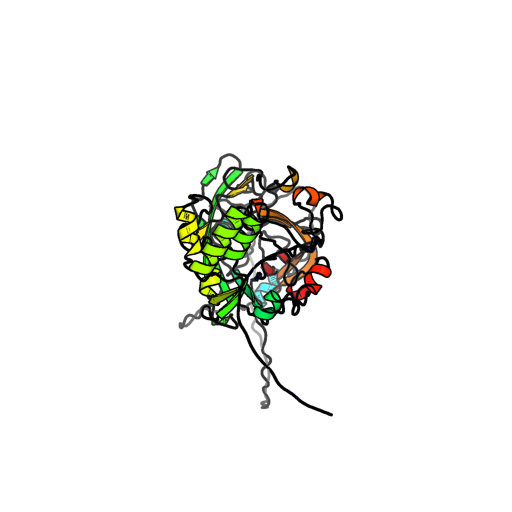.44 374 GLY A C 1
ATOM 2972 O O . GLY A 1 374 ? 7.764 -22.372 -15.556 1.00 92.44 374 GLY A O 1
ATOM 2973 N N . THR A 1 375 ? 5.730 -22.909 -14.763 1.00 91.38 375 THR A N 1
ATOM 2974 C CA . THR A 1 375 ? 4.993 -22.613 -15.996 1.00 91.38 375 THR A CA 1
ATOM 2975 C C . THR A 1 375 ? 3.630 -21.995 -15.687 1.00 91.38 375 THR A C 1
ATOM 2977 O O . THR A 1 375 ? 2.957 -22.347 -14.710 1.00 91.38 375 THR A O 1
ATOM 2980 N N . PHE A 1 376 ? 3.198 -21.075 -16.546 1.00 85.69 376 PHE A N 1
ATOM 2981 C CA . PHE A 1 376 ? 1.891 -20.429 -16.492 1.00 85.69 376 PHE A CA 1
ATOM 2982 C C . PHE A 1 376 ? 1.276 -20.434 -17.894 1.00 85.69 376 PHE A C 1
ATOM 2984 O O . PHE A 1 376 ? 1.869 -19.896 -18.822 1.00 85.69 376 PHE A O 1
ATOM 2991 N N . GLU A 1 377 ? 0.128 -21.098 -18.072 1.00 86.75 377 GLU A N 1
ATOM 2992 C CA . GLU A 1 377 ? -0.528 -21.283 -19.385 1.00 86.75 377 GLU A CA 1
ATOM 2993 C C . GLU A 1 377 ? 0.416 -21.816 -20.494 1.00 86.75 377 GLU A C 1
ATOM 2995 O O . GLU A 1 377 ? 0.303 -21.470 -21.667 1.00 86.75 377 GLU A O 1
ATOM 3000 N N . GLY A 1 378 ? 1.376 -22.671 -20.112 1.00 86.25 378 GLY A N 1
ATOM 3001 C CA . GLY A 1 378 ? 2.394 -23.245 -21.006 1.00 86.25 378 GLY A CA 1
ATOM 3002 C C . GLY A 1 378 ? 3.637 -22.37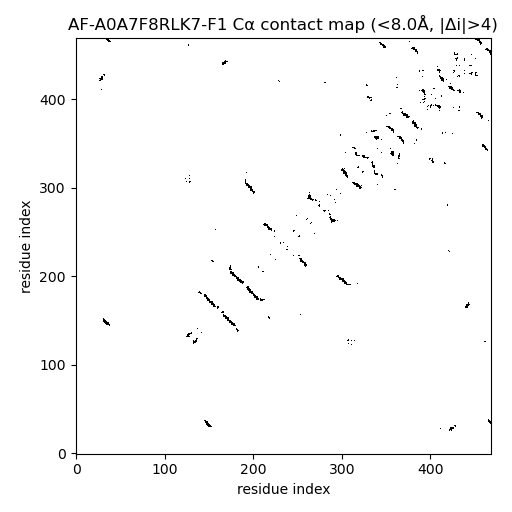4 -21.235 1.00 86.25 378 GLY A C 1
ATOM 3003 O O . GLY A 1 378 ? 4.598 -22.847 -21.835 1.00 86.25 378 GLY A O 1
ATOM 3004 N N . ILE A 1 379 ? 3.653 -21.139 -20.731 1.00 86.56 379 ILE A N 1
ATOM 3005 C CA . ILE A 1 379 ? 4.783 -20.205 -20.820 1.00 86.56 379 ILE A CA 1
ATOM 3006 C C . ILE A 1 379 ? 5.743 -20.459 -19.639 1.00 86.56 379 ILE A C 1
ATOM 3008 O O . ILE A 1 379 ? 5.261 -20.582 -18.507 1.00 86.56 379 ILE A O 1
ATOM 3012 N N . PRO A 1 380 ? 7.073 -20.549 -19.845 1.00 90.56 380 PRO A N 1
ATOM 3013 C CA . PRO A 1 380 ? 8.040 -20.736 -18.760 1.00 90.56 380 PRO A CA 1
ATOM 3014 C C . PRO A 1 380 ? 8.133 -19.496 -17.862 1.00 90.56 380 PRO A C 1
ATOM 3016 O O . PRO A 1 380 ? 8.128 -18.367 -18.348 1.00 90.56 380 PRO A O 1
ATOM 3019 N N . THR A 1 381 ? 8.248 -19.696 -16.550 1.00 92.88 381 THR A N 1
ATOM 3020 C CA . THR A 1 381 ? 8.318 -18.608 -15.563 1.00 92.88 381 THR A CA 1
ATOM 3021 C C . THR A 1 381 ? 9.452 -18.816 -14.566 1.00 92.88 381 THR A C 1
ATOM 3023 O O . THR A 1 381 ? 9.806 -19.948 -14.235 1.00 92.88 381 THR A O 1
ATOM 3026 N N . TYR A 1 382 ? 9.990 -17.718 -14.041 1.00 94.38 382 TYR A N 1
ATOM 3027 C CA . TYR A 1 382 ? 10.751 -17.705 -12.796 1.00 94.38 382 TYR A CA 1
ATOM 3028 C C . TYR A 1 382 ? 9.901 -17.060 -11.710 1.00 94.38 382 TYR A C 1
ATOM 3030 O O . TYR A 1 382 ? 9.397 -15.948 -11.885 1.00 94.38 382 TYR A O 1
ATOM 3038 N N . ARG A 1 383 ? 9.738 -17.775 -10.597 1.00 93.88 383 ARG A N 1
ATOM 3039 C CA . ARG A 1 383 ? 9.020 -17.300 -9.423 1.00 93.88 383 ARG A CA 1
ATOM 3040 C C . ARG A 1 383 ? 9.977 -16.615 -8.470 1.00 93.88 383 ARG A C 1
ATOM 3042 O O . ARG A 1 383 ? 10.900 -17.242 -7.947 1.00 93.88 383 ARG A O 1
ATOM 3049 N N . PHE A 1 384 ? 9.680 -15.361 -8.180 1.00 94.50 384 PHE A N 1
ATOM 3050 C CA . PHE A 1 384 ? 10.335 -14.570 -7.153 1.00 94.50 384 PHE A CA 1
ATOM 3051 C C . PHE A 1 384 ? 9.386 -14.381 -5.975 1.00 94.50 384 PHE A C 1
ATOM 3053 O O . PHE A 1 384 ? 8.196 -14.157 -6.182 1.00 94.50 384 PHE A O 1
ATOM 3060 N N . VAL A 1 385 ? 9.893 -14.467 -4.748 1.00 95.38 385 VAL A N 1
ATOM 3061 C CA . VAL A 1 385 ? 9.097 -14.365 -3.515 1.00 95.38 385 VAL A CA 1
ATOM 3062 C C . VAL A 1 385 ? 9.676 -13.340 -2.550 1.00 95.38 385 VAL A C 1
ATOM 3064 O O . VAL A 1 385 ? 10.882 -13.083 -2.546 1.00 95.38 385 VAL A O 1
ATOM 3067 N N . ALA A 1 386 ? 8.823 -12.781 -1.695 1.00 94.88 386 ALA A N 1
ATOM 3068 C CA . ALA A 1 386 ? 9.274 -11.988 -0.561 1.00 94.88 386 ALA A CA 1
ATOM 3069 C C . ALA A 1 386 ? 10.070 -12.874 0.417 1.00 94.88 386 ALA A C 1
ATOM 3071 O O . ALA A 1 386 ? 9.532 -13.873 0.908 1.00 94.88 386 ALA A O 1
ATOM 3072 N N . PRO A 1 387 ? 11.337 -12.542 0.728 1.00 94.44 387 PRO A N 1
ATOM 3073 C CA . PRO A 1 387 ? 12.080 -13.252 1.758 1.00 94.44 387 PRO A CA 1
ATOM 3074 C C . PRO A 1 387 ? 11.488 -12.953 3.141 1.00 94.44 387 PRO A C 1
ATOM 3076 O O . PRO A 1 387 ? 10.946 -11.872 3.381 1.00 94.44 387 PRO A O 1
ATOM 3079 N N . SER A 1 388 ? 11.664 -13.867 4.098 1.00 92.19 388 SER A N 1
ATOM 3080 C CA . SER A 1 388 ? 11.276 -13.640 5.502 1.00 92.19 388 SER A CA 1
ATOM 3081 C C . SER A 1 388 ? 11.975 -12.425 6.132 1.00 92.19 388 SER A C 1
ATOM 3083 O O . SER A 1 388 ? 11.456 -11.828 7.070 1.00 92.19 388 SER A O 1
ATOM 3085 N N . THR A 1 389 ? 13.115 -11.996 5.580 1.00 93.38 389 THR A N 1
ATOM 3086 C CA . THR A 1 389 ? 13.831 -10.783 5.994 1.00 93.38 389 THR A CA 1
ATOM 3087 C C . THR A 1 389 ? 13.148 -9.473 5.586 1.00 93.38 389 THR A C 1
ATOM 3089 O O . THR A 1 389 ? 13.514 -8.433 6.128 1.00 93.38 389 THR A O 1
ATOM 3092 N N . LEU A 1 390 ? 12.150 -9.474 4.688 1.00 93.25 390 LEU A N 1
ATOM 3093 C CA . LEU A 1 390 ? 11.553 -8.243 4.138 1.00 93.25 390 LEU A CA 1
ATOM 3094 C C . LEU A 1 390 ? 10.997 -7.305 5.228 1.00 93.25 390 LEU A C 1
ATOM 3096 O O . LEU A 1 390 ? 11.277 -6.104 5.215 1.00 93.25 390 LEU A O 1
ATOM 3100 N N . PHE A 1 391 ? 10.278 -7.873 6.201 1.00 93.31 391 PHE A N 1
ATOM 3101 C CA . PHE A 1 391 ? 9.722 -7.169 7.366 1.00 93.31 391 PHE A CA 1
ATOM 3102 C C . PHE A 1 391 ? 10.325 -7.649 8.702 1.00 93.31 391 PHE A C 1
ATOM 3104 O O . PHE A 1 391 ? 9.757 -7.404 9.762 1.00 93.31 391 PHE A O 1
ATOM 3111 N N . ALA A 1 392 ? 11.466 -8.347 8.685 1.00 92.94 392 ALA A N 1
ATOM 3112 C CA . ALA A 1 392 ? 12.130 -8.786 9.914 1.00 92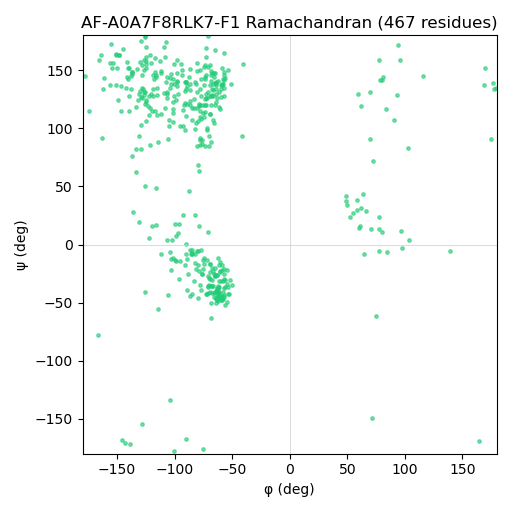.94 392 ALA A CA 1
ATOM 3113 C C . ALA A 1 392 ? 12.646 -7.597 10.748 1.00 92.94 392 ALA A C 1
ATOM 3115 O O . ALA A 1 392 ? 13.085 -6.586 10.191 1.00 92.94 392 ALA A O 1
ATOM 3116 N N . ASN A 1 393 ? 12.643 -7.741 12.078 1.00 92.56 393 ASN A N 1
ATOM 3117 C CA . ASN A 1 393 ? 13.184 -6.751 13.012 1.00 92.56 393 ASN A CA 1
ATOM 3118 C C . ASN A 1 393 ? 14.666 -6.448 12.700 1.00 92.56 393 ASN A C 1
ATOM 3120 O O . ASN A 1 393 ? 15.429 -7.353 12.355 1.00 92.56 393 ASN A O 1
ATOM 3124 N N . GLY A 1 394 ? 15.098 -5.192 12.865 1.00 89.12 394 GLY A N 1
ATOM 3125 C CA . GLY A 1 394 ? 16.483 -4.767 12.606 1.00 89.12 394 GLY A CA 1
ATOM 3126 C C . GLY A 1 394 ? 17.555 -5.525 13.410 1.00 89.12 394 GLY A C 1
ATOM 3127 O O . GLY A 1 394 ? 18.672 -5.694 12.935 1.00 89.12 394 GLY A O 1
ATOM 3128 N N . SER A 1 395 ? 17.206 -6.079 14.573 1.00 89.00 395 SER A N 1
ATOM 3129 C CA . SER A 1 395 ? 18.078 -6.957 15.373 1.00 89.00 395 SER A CA 1
ATOM 3130 C C . SER A 1 395 ? 18.288 -8.341 14.744 1.00 89.00 395 SER A C 1
ATOM 3132 O O . SER A 1 395 ? 19.308 -8.975 14.994 1.00 89.00 395 SER A O 1
ATOM 3134 N N . VAL A 1 396 ? 17.331 -8.815 13.937 1.00 90.56 396 VAL A N 1
ATOM 3135 C CA . VAL A 1 396 ? 17.405 -10.086 13.192 1.00 90.56 396 VAL A CA 1
ATOM 3136 C C . VAL A 1 396 ? 18.039 -9.864 11.817 1.00 90.56 396 VAL A C 1
ATOM 3138 O O . VAL A 1 396 ? 18.841 -10.674 11.360 1.00 90.56 396 VAL A O 1
ATOM 3141 N N . TYR A 1 397 ? 17.705 -8.749 11.163 1.00 92.81 397 TYR A N 1
ATOM 3142 C CA . TYR A 1 397 ? 18.246 -8.363 9.864 1.00 92.81 397 TYR A CA 1
ATOM 3143 C C . TYR A 1 397 ? 18.737 -6.902 9.900 1.00 92.81 397 TYR A C 1
ATOM 3145 O O . TYR A 1 397 ? 17.952 -5.989 9.635 1.00 92.81 397 TYR A O 1
ATOM 3153 N N . PRO A 1 398 ? 20.034 -6.657 10.191 1.00 93.00 398 PRO A N 1
ATOM 3154 C CA . PRO A 1 398 ? 20.596 -5.313 10.379 1.00 93.00 398 PRO A CA 1
ATOM 3155 C C . PRO A 1 398 ? 20.284 -4.269 9.291 1.00 93.00 398 PRO A C 1
ATOM 3157 O O . PRO A 1 398 ? 20.069 -3.110 9.652 1.00 93.00 398 PRO A O 1
ATOM 3160 N N . PRO A 1 399 ? 20.174 -4.609 7.988 1.00 92.94 399 PRO A N 1
ATOM 3161 C CA . PRO A 1 399 ? 19.761 -3.639 6.971 1.00 92.94 399 PRO A CA 1
ATOM 3162 C C . PRO A 1 399 ? 18.363 -3.037 7.193 1.00 92.94 399 PRO A C 1
ATOM 3164 O O . PRO A 1 399 ? 18.107 -1.927 6.730 1.00 92.94 399 PRO A O 1
ATOM 3167 N N . ASN A 1 400 ? 17.471 -3.707 7.936 1.00 93.56 400 ASN A N 1
ATOM 3168 C CA . ASN A 1 400 ? 16.155 -3.158 8.274 1.00 93.56 400 ASN A CA 1
ATOM 3169 C C . ASN A 1 400 ? 16.176 -2.150 9.439 1.00 93.56 400 ASN A C 1
ATOM 3171 O O . ASN A 1 400 ? 15.153 -1.521 9.701 1.00 93.56 400 ASN A O 1
ATOM 3175 N N . GLN A 1 401 ? 17.309 -1.938 10.120 1.00 91.81 401 GLN A N 1
ATOM 3176 C CA . GLN A 1 401 ? 17.396 -1.063 11.299 1.00 91.81 401 GLN A CA 1
ATOM 3177 C C . GLN A 1 401 ? 16.926 0.382 11.030 1.00 91.81 401 GLN A C 1
ATOM 3179 O O . GLN A 1 401 ? 16.404 1.043 11.927 1.00 91.81 401 GLN A O 1
ATOM 3184 N N . GLY A 1 402 ? 17.067 0.886 9.798 1.00 91.12 402 GLY A N 1
ATOM 3185 C CA . GLY A 1 402 ? 16.589 2.224 9.427 1.00 91.12 402 GLY A CA 1
ATOM 3186 C C . GLY A 1 402 ? 15.069 2.342 9.238 1.00 91.12 402 GLY A C 1
ATOM 3187 O O . GLY A 1 402 ? 14.568 3.465 9.209 1.00 91.12 402 GLY A O 1
ATOM 3188 N N . PHE A 1 403 ? 14.340 1.223 9.149 1.00 90.62 403 PHE A N 1
ATOM 3189 C CA . PHE A 1 403 ? 12.873 1.170 9.052 1.00 90.62 403 PHE A CA 1
ATOM 3190 C C . PHE A 1 403 ? 12.160 1.088 10.416 1.00 90.62 403 PHE A C 1
ATOM 3192 O O . PHE A 1 403 ? 10.932 0.997 10.466 1.00 90.62 403 PHE A O 1
ATOM 3199 N N . CYS A 1 404 ? 12.921 1.084 11.514 1.00 82.12 404 CYS A N 1
ATOM 3200 C CA . CYS A 1 404 ? 12.415 1.055 12.887 1.00 82.12 404 CYS A CA 1
ATOM 3201 C C . CYS A 1 404 ? 11.623 2.344 13.253 1.00 82.12 404 CYS A C 1
ATOM 3203 O O . CYS A 1 404 ? 11.670 3.304 12.488 1.00 82.12 404 CYS A O 1
ATOM 3205 N N . PRO A 1 405 ? 10.859 2.410 14.370 1.00 73.38 405 PRO A N 1
ATOM 3206 C CA . PRO A 1 405 ? 10.963 1.639 15.614 1.00 73.38 405 PRO A CA 1
ATOM 3207 C C . PRO A 1 405 ? 10.780 0.133 15.425 1.00 73.38 405 PRO A C 1
ATOM 3209 O O . PRO A 1 405 ? 9.850 -0.314 14.762 1.00 73.38 405 PRO A O 1
ATOM 3212 N N . CYS A 1 406 ? 11.699 -0.641 16.004 1.00 72.00 406 CYS A N 1
ATOM 3213 C CA . CYS A 1 406 ? 11.756 -2.081 15.812 1.00 72.00 406 CYS A CA 1
ATOM 3214 C C . CYS A 1 406 ? 10.743 -2.748 16.756 1.00 72.00 406 CYS A C 1
ATOM 3216 O O . CYS A 1 406 ? 11.017 -2.892 17.947 1.00 72.00 406 CYS A O 1
ATOM 3218 N N . LEU A 1 407 ? 9.572 -3.106 16.229 1.00 83.62 407 LEU A N 1
ATOM 3219 C CA . LEU A 1 407 ? 8.589 -3.960 16.906 1.00 83.62 407 LEU A CA 1
ATOM 3220 C C . LEU A 1 407 ? 8.861 -5.435 16.569 1.00 83.62 407 LEU A C 1
ATOM 3222 O O . LEU A 1 407 ? 9.915 -5.758 16.020 1.00 83.62 407 LEU A O 1
ATOM 3226 N N . GLU A 1 408 ? 7.926 -6.325 16.888 1.00 90.75 408 GLU A N 1
ATOM 3227 C CA . GLU A 1 408 ? 8.024 -7.740 16.522 1.00 90.75 408 GLU A CA 1
ATOM 3228 C C . GLU A 1 408 ? 8.271 -7.938 15.018 1.00 90.75 408 GLU A C 1
ATOM 3230 O O . GLU A 1 408 ? 7.887 -7.116 14.180 1.00 90.75 408 GLU A O 1
ATOM 3235 N N . SER A 1 409 ? 8.957 -9.025 14.661 1.00 93.94 409 SER A N 1
ATOM 3236 C CA . SER A 1 409 ? 9.288 -9.298 13.258 1.00 93.94 409 SER A CA 1
ATOM 3237 C C . SER A 1 409 ? 8.028 -9.558 12.431 1.00 93.94 409 SER A C 1
ATOM 3239 O O . SER A 1 409 ? 7.086 -10.185 12.901 1.00 93.94 409 SER A O 1
ATOM 3241 N N . GLY A 1 410 ? 8.030 -9.114 11.173 1.00 92.19 410 GLY A N 1
ATOM 3242 C CA . GLY A 1 410 ? 6.941 -9.321 10.214 1.00 92.19 410 GLY A CA 1
ATOM 3243 C C . GLY A 1 410 ? 5.964 -8.155 10.069 1.00 92.19 410 GLY A C 1
ATOM 3244 O O . GLY A 1 410 ? 5.092 -8.222 9.201 1.00 92.19 410 GLY A O 1
ATOM 3245 N N . ILE A 1 411 ? 6.126 -7.084 10.857 1.00 93.00 411 ILE A N 1
ATOM 3246 C CA . ILE A 1 411 ? 5.359 -5.839 10.720 1.00 93.00 411 ILE A CA 1
ATOM 3247 C C . ILE A 1 411 ? 6.257 -4.639 10.401 1.00 93.00 411 ILE A C 1
ATOM 3249 O O . ILE A 1 411 ? 7.353 -4.488 10.936 1.00 93.00 411 ILE A O 1
ATOM 3253 N N . GLN A 1 412 ? 5.763 -3.745 9.546 1.00 90.94 412 GLN A N 1
ATOM 3254 C CA . GLN A 1 412 ? 6.426 -2.501 9.158 1.00 90.94 412 GLN A CA 1
ATOM 3255 C C . GLN A 1 412 ? 5.548 -1.307 9.540 1.00 90.94 412 GLN A C 1
ATOM 3257 O O . GLN A 1 412 ? 4.482 -1.114 8.958 1.00 90.94 412 GLN A O 1
ATOM 3262 N N . ASN A 1 413 ? 6.004 -0.469 10.474 1.00 91.25 413 ASN A N 1
ATOM 3263 C CA . ASN A 1 413 ? 5.360 0.816 10.764 1.00 91.25 413 ASN A CA 1
ATOM 3264 C C . ASN A 1 413 ? 5.521 1.748 9.552 1.00 91.25 413 ASN A C 1
ATOM 3266 O O . ASN A 1 413 ? 6.644 1.931 9.087 1.00 91.25 413 ASN A O 1
ATOM 3270 N N . ILE A 1 414 ? 4.423 2.320 9.052 1.00 90.12 414 ILE A N 1
ATOM 3271 C CA . ILE A 1 414 ? 4.408 3.280 7.933 1.00 90.12 414 ILE A CA 1
ATOM 3272 C C . ILE A 1 414 ? 3.820 4.648 8.330 1.00 90.12 414 ILE A C 1
ATOM 3274 O O . ILE A 1 414 ? 3.490 5.467 7.473 1.00 90.12 414 ILE A O 1
ATOM 3278 N N . SER A 1 415 ? 3.700 4.937 9.630 1.00 86.06 415 SER A N 1
ATOM 3279 C CA . SER A 1 415 ? 3.166 6.217 10.129 1.00 86.06 415 SER A CA 1
ATOM 3280 C C . SER A 1 415 ? 3.880 7.449 9.555 1.00 86.06 415 SER A C 1
ATOM 3282 O O . SER A 1 415 ? 3.219 8.434 9.219 1.00 86.06 415 SER A O 1
ATOM 3284 N N . THR A 1 416 ? 5.200 7.382 9.343 1.00 86.19 416 THR A N 1
ATOM 3285 C CA . THR A 1 416 ? 6.031 8.496 8.847 1.00 86.19 416 THR A CA 1
ATOM 3286 C C . THR A 1 416 ? 5.664 8.976 7.440 1.00 86.19 416 THR A C 1
ATOM 3288 O O . THR A 1 416 ? 5.865 10.150 7.131 1.00 86.19 416 THR A O 1
ATOM 3291 N N . CYS A 1 417 ? 5.088 8.114 6.596 1.00 86.38 417 CYS A N 1
ATOM 3292 C CA . CYS A 1 417 ? 4.572 8.479 5.272 1.00 86.38 417 CYS A CA 1
ATOM 3293 C C . CYS A 1 417 ? 3.036 8.594 5.219 1.00 86.38 417 CYS A C 1
ATOM 3295 O O . CYS A 1 417 ? 2.488 9.025 4.206 1.00 86.38 417 CYS A O 1
ATOM 3297 N N . ARG A 1 418 ? 2.326 8.229 6.296 1.00 84.38 418 ARG A N 1
ATOM 3298 C CA . ARG A 1 418 ? 0.855 8.241 6.395 1.00 84.38 418 ARG A CA 1
ATOM 3299 C C . ARG A 1 418 ? 0.360 9.228 7.455 1.00 84.38 418 ARG A C 1
ATOM 3301 O O . ARG A 1 418 ? -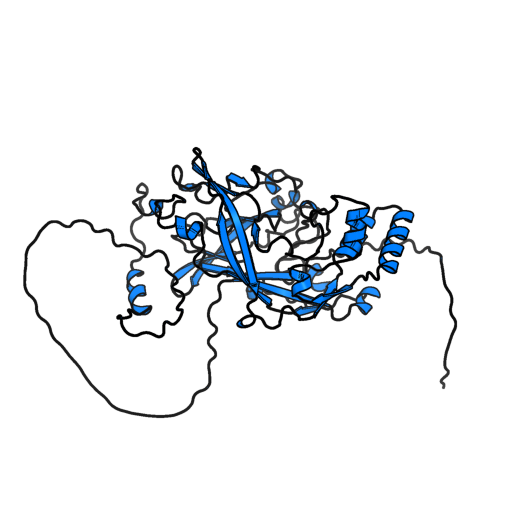0.472 8.892 8.289 1.00 84.38 418 ARG A O 1
ATOM 3308 N N . PHE A 1 419 ? 0.870 10.460 7.420 1.00 77.94 419 PHE A N 1
ATOM 3309 C CA . PHE A 1 419 ? 0.397 11.586 8.252 1.00 77.94 419 PHE A CA 1
ATOM 3310 C C . PHE A 1 419 ? 0.474 11.329 9.770 1.00 77.94 419 PHE A C 1
ATOM 3312 O O . PHE A 1 419 ? -0.321 11.858 10.542 1.00 77.94 419 PHE A O 1
ATOM 3319 N N . ASN A 1 420 ? 1.437 10.508 10.203 1.00 78.25 420 ASN A N 1
ATOM 3320 C CA . ASN A 1 420 ? 1.571 9.984 11.566 1.00 78.25 420 ASN A CA 1
ATOM 3321 C C . ASN A 1 420 ? 0.382 9.130 12.056 1.00 78.25 420 ASN A C 1
ATOM 3323 O O . ASN A 1 420 ? 0.283 8.859 13.253 1.00 78.25 420 ASN A O 1
ATOM 3327 N N . ALA A 1 421 ? -0.492 8.659 11.159 1.00 80.00 421 ALA A N 1
ATOM 3328 C CA . ALA A 1 421 ? -1.488 7.649 11.495 1.00 80.00 421 ALA A CA 1
ATOM 3329 C C . ALA A 1 421 ? -0.785 6.323 11.862 1.00 80.00 421 ALA A C 1
ATOM 3331 O O . ALA A 1 421 ? 0.179 5.946 11.191 1.00 80.00 421 ALA A O 1
ATOM 3332 N N . PRO A 1 422 ? -1.235 5.598 12.900 1.00 81.50 422 PRO A N 1
ATOM 3333 C CA . PRO A 1 422 ? -0.557 4.418 13.442 1.00 81.50 422 PRO A CA 1
ATOM 3334 C C . PRO A 1 422 ? -0.812 3.166 12.586 1.00 81.50 422 PRO A C 1
ATOM 3336 O O . PRO A 1 422 ? -1.445 2.210 13.022 1.00 81.50 422 PRO A O 1
ATOM 3339 N N . LEU A 1 423 ? -0.350 3.200 11.337 1.00 86.38 423 LEU A N 1
ATOM 3340 C CA . LEU A 1 423 ? -0.563 2.153 10.344 1.00 86.38 423 LEU A CA 1
ATOM 3341 C C . LEU A 1 423 ? 0.650 1.224 10.251 1.00 86.38 423 LEU A C 1
ATOM 3343 O O . LEU A 1 423 ? 1.795 1.682 10.183 1.00 86.38 423 LEU A O 1
ATOM 3347 N N . PHE A 1 424 ? 0.381 -0.081 10.187 1.00 90.69 424 PHE A N 1
ATOM 3348 C CA . PHE A 1 424 ? 1.394 -1.124 10.040 1.00 90.69 424 PHE A CA 1
ATOM 3349 C C . PHE A 1 424 ? 1.047 -2.051 8.875 1.00 90.69 424 PHE A C 1
ATOM 3351 O O . PHE A 1 424 ? -0.097 -2.498 8.752 1.00 90.69 424 PHE A O 1
ATOM 3358 N N . LEU A 1 425 ? 2.047 -2.350 8.045 1.00 92.25 425 LEU A N 1
ATOM 3359 C CA . LEU A 1 425 ? 1.980 -3.352 6.983 1.00 92.25 425 LEU A CA 1
ATOM 3360 C C . LEU A 1 425 ? 2.493 -4.700 7.486 1.00 92.25 425 LEU A C 1
ATOM 3362 O O . LEU A 1 425 ? 3.379 -4.749 8.334 1.00 92.25 425 LEU A O 1
ATOM 3366 N N . SER A 1 426 ? 1.966 -5.779 6.918 1.00 93.81 426 SER A N 1
ATOM 3367 C CA . SER A 1 426 ? 2.420 -7.159 7.112 1.00 93.81 426 SER A CA 1
ATOM 3368 C C . SER A 1 426 ? 2.025 -7.999 5.895 1.00 93.81 426 SER A C 1
ATOM 3370 O O . SER A 1 426 ? 1.282 -7.520 5.035 1.00 93.81 426 SER A O 1
ATOM 3372 N N . HIS A 1 427 ? 2.483 -9.251 5.820 1.00 94.62 427 HIS A N 1
ATOM 3373 C CA . HIS A 1 427 ? 1.812 -10.232 4.964 1.00 94.62 427 HIS A CA 1
ATOM 3374 C C . HIS A 1 427 ? 0.475 -10.657 5.601 1.00 94.62 427 HIS A C 1
ATOM 3376 O O . HIS A 1 427 ? 0.346 -10.610 6.830 1.00 94.62 427 HIS A O 1
ATOM 3382 N N . PRO A 1 428 ? -0.513 -11.117 4.813 1.00 95.81 428 PRO A N 1
ATOM 3383 C CA . PRO A 1 428 ? -1.819 -11.483 5.350 1.00 95.81 428 PRO A CA 1
ATOM 3384 C C . PRO A 1 428 ? -1.744 -12.559 6.437 1.00 95.81 428 PRO A C 1
ATOM 3386 O O . PRO A 1 428 ? -0.901 -13.459 6.393 1.00 95.81 428 PRO A O 1
ATOM 3389 N N . HIS A 1 429 ? -2.644 -12.456 7.422 1.00 95.81 429 HIS A N 1
ATOM 3390 C CA . HIS A 1 429 ? -2.671 -13.309 8.622 1.00 95.81 429 HIS A CA 1
ATOM 3391 C C . HIS A 1 429 ? -1.326 -13.369 9.374 1.00 95.81 429 HIS A C 1
ATOM 3393 O O . HIS A 1 429 ? -1.063 -14.343 10.073 1.00 95.81 429 HIS A O 1
ATOM 3399 N N . PHE A 1 430 ? -0.469 -12.352 9.219 1.00 96.06 430 PHE A N 1
ATOM 3400 C CA . PHE A 1 430 ? 0.892 -12.315 9.760 1.00 96.06 430 PHE A CA 1
ATOM 3401 C C . PHE A 1 430 ? 1.797 -13.467 9.284 1.00 96.06 430 PHE A C 1
ATOM 3403 O O . PHE A 1 430 ? 2.637 -13.983 10.023 1.00 96.06 430 PHE A O 1
ATOM 3410 N N . TYR A 1 431 ? 1.669 -13.865 8.016 1.00 95.00 431 TYR A N 1
ATOM 3411 C CA . TYR A 1 431 ? 2.617 -14.795 7.405 1.00 95.00 431 TYR A CA 1
ATOM 3412 C C . TYR A 1 431 ? 4.065 -14.246 7.446 1.00 95.00 431 TYR A C 1
ATOM 3414 O O . TYR A 1 431 ? 4.315 -13.061 7.215 1.00 95.00 431 TYR A O 1
ATOM 3422 N N . ASN A 1 432 ? 5.037 -15.114 7.755 1.00 92.94 432 ASN A N 1
ATOM 3423 C CA . ASN A 1 432 ? 6.441 -14.753 8.018 1.00 92.94 432 ASN A CA 1
ATOM 3424 C C . ASN A 1 432 ? 6.651 -13.691 9.126 1.00 92.94 432 ASN A C 1
ATOM 3426 O O . ASN A 1 432 ? 7.651 -12.970 9.100 1.00 92.94 432 ASN A O 1
ATOM 3430 N N . ALA A 1 433 ? 5.739 -13.597 10.095 1.00 94.31 433 ALA A N 1
ATOM 3431 C CA . ALA A 1 433 ? 5.879 -12.744 11.273 1.00 94.31 433 ALA A CA 1
ATOM 3432 C C . ALA A 1 433 ? 6.146 -13.544 12.557 1.00 94.31 433 ALA A C 1
ATOM 3434 O O . ALA A 1 433 ? 6.115 -14.776 12.557 1.00 94.31 433 ALA A O 1
ATOM 3435 N N . ASP A 1 434 ? 6.397 -12.832 13.654 1.00 95.06 434 ASP A N 1
ATOM 3436 C CA . ASP A 1 434 ? 6.483 -13.428 14.984 1.00 95.06 434 ASP A CA 1
ATOM 3437 C C . ASP A 1 434 ? 5.119 -14.028 15.402 1.00 95.06 434 ASP A C 1
ATOM 3439 O O . ASP A 1 434 ? 4.101 -13.326 15.307 1.00 95.06 434 ASP A O 1
ATOM 3443 N N . PRO A 1 435 ? 5.061 -15.295 15.867 1.00 95.06 435 PRO A N 1
ATOM 3444 C CA . PRO A 1 435 ? 3.818 -15.949 16.274 1.00 95.06 435 PRO A CA 1
ATOM 3445 C C . PRO A 1 435 ? 2.973 -15.151 17.270 1.00 95.06 435 PRO A C 1
ATOM 3447 O O . PRO A 1 435 ? 1.747 -15.223 17.196 1.00 95.06 435 PRO A O 1
ATOM 3450 N N . VAL A 1 436 ? 3.587 -14.333 18.138 1.00 95.56 436 VAL A N 1
ATOM 3451 C CA . VAL A 1 436 ? 2.858 -13.512 19.124 1.00 95.56 436 VAL A CA 1
ATOM 3452 C C . VAL A 1 436 ? 1.822 -12.583 18.478 1.00 95.56 436 VAL A C 1
ATOM 3454 O O . VAL A 1 436 ? 0.778 -12.309 19.071 1.00 95.56 436 VAL A O 1
ATOM 3457 N N . LEU A 1 437 ? 2.070 -12.131 17.243 1.00 94.88 437 LEU A N 1
ATOM 3458 C CA . LEU A 1 437 ? 1.153 -11.279 16.488 1.00 94.88 437 LEU A CA 1
ATOM 3459 C C . LEU A 1 437 ? -0.080 -12.063 16.019 1.00 94.88 437 LEU A C 1
ATOM 3461 O O . LEU A 1 437 ? -1.203 -11.575 16.145 1.00 94.88 437 LEU A O 1
ATOM 3465 N N . ALA A 1 438 ? 0.111 -13.289 15.522 1.00 94.62 438 ALA A N 1
ATOM 3466 C CA . ALA A 1 438 ? -0.987 -14.162 15.110 1.00 94.62 438 ALA A CA 1
ATOM 3467 C C . ALA A 1 438 ? -1.782 -14.679 16.320 1.00 94.62 438 ALA A C 1
ATOM 3469 O O . ALA A 1 438 ? -3.008 -14.669 16.314 1.00 94.62 438 ALA A O 1
ATOM 3470 N N . GLU A 1 439 ? -1.100 -15.058 17.402 1.00 96.00 439 GLU A N 1
ATOM 3471 C CA . GLU A 1 439 ? -1.718 -15.557 18.635 1.00 96.00 439 GLU A CA 1
ATOM 3472 C C . GLU A 1 439 ? -2.487 -14.481 19.422 1.00 96.00 439 GLU A C 1
ATOM 3474 O O . GLU A 1 439 ? -3.309 -14.811 20.288 1.00 96.00 439 GLU A O 1
ATOM 3479 N N . ALA A 1 440 ? -2.254 -13.195 19.144 1.00 95.00 440 ALA A N 1
ATOM 3480 C CA . ALA A 1 440 ? -3.001 -12.090 19.740 1.00 95.00 440 ALA A CA 1
ATOM 3481 C C . ALA A 1 440 ? -4.465 -12.017 19.264 1.00 95.00 440 ALA A C 1
ATOM 3483 O O . ALA A 1 440 ? -5.299 -11.475 19.992 1.00 95.00 440 ALA A O 1
ATOM 3484 N N . VAL A 1 441 ? -4.790 -12.568 18.086 1.00 96.12 441 VAL A N 1
ATOM 3485 C CA . VAL A 1 441 ? -6.104 -12.429 17.436 1.00 96.12 441 VAL A CA 1
ATOM 3486 C C . VAL A 1 441 ? -6.635 -13.785 16.965 1.00 96.12 441 VAL A C 1
ATOM 3488 O O . VAL A 1 441 ? -6.003 -14.506 16.199 1.00 96.12 441 VAL A O 1
ATOM 3491 N N . LEU A 1 442 ? -7.837 -14.138 17.415 1.00 97.38 442 LEU A N 1
ATOM 3492 C CA . LEU A 1 442 ? -8.495 -15.398 17.075 1.00 97.38 442 LEU A CA 1
ATOM 3493 C C . LEU A 1 442 ? -9.100 -15.327 15.665 1.00 97.38 442 LEU A C 1
ATOM 3495 O O . LEU A 1 442 ? -9.793 -14.366 15.340 1.00 97.38 442 LEU A O 1
ATOM 3499 N N . GLY A 1 443 ? -8.881 -16.366 14.854 1.00 95.00 443 GLY A N 1
ATOM 3500 C CA . GLY A 1 443 ? -9.350 -16.448 13.459 1.00 95.00 443 GLY A CA 1
ATOM 3501 C C . GLY A 1 443 ? -8.267 -16.217 12.396 1.00 95.00 443 GLY A C 1
ATOM 3502 O O . GLY A 1 443 ? -8.579 -16.202 11.207 1.00 95.00 443 GLY A O 1
ATOM 3503 N N . LEU A 1 444 ? -7.002 -16.050 12.801 1.00 95.62 444 LEU A N 1
ATOM 3504 C CA . LEU A 1 444 ? -5.869 -15.925 11.883 1.00 95.62 444 LEU A CA 1
ATOM 3505 C C . LEU A 1 444 ? -5.229 -17.277 11.564 1.00 95.62 444 LEU A C 1
ATOM 3507 O O . LEU A 1 444 ? -4.903 -18.057 12.460 1.00 95.62 444 LEU A O 1
ATOM 3511 N N . HIS A 1 445 ? -4.995 -17.523 10.276 1.00 95.75 445 HIS A N 1
ATOM 3512 C CA . HIS A 1 445 ? -4.444 -18.773 9.758 1.00 95.75 445 HIS A CA 1
ATOM 3513 C C . HIS A 1 445 ? -3.371 -18.493 8.685 1.00 95.75 445 HIS A C 1
ATOM 3515 O O . HIS A 1 445 ? -3.642 -18.615 7.488 1.00 95.75 445 HIS A O 1
ATOM 3521 N N . PRO A 1 446 ? -2.145 -18.080 9.071 1.00 95.06 446 PRO A N 1
ATOM 3522 C CA . PRO A 1 446 ? -1.063 -17.838 8.117 1.00 95.06 446 PRO A CA 1
ATOM 3523 C C . PRO A 1 446 ? -0.712 -19.096 7.306 1.00 95.06 446 PRO A C 1
ATOM 3525 O O . PRO A 1 446 ? -0.417 -20.153 7.859 1.00 95.06 446 PRO A O 1
ATOM 3528 N N . ASN A 1 447 ? -0.714 -18.965 5.977 1.00 94.31 447 ASN A N 1
ATOM 3529 C CA . ASN A 1 447 ? -0.483 -20.040 5.018 1.00 94.31 447 ASN A CA 1
ATOM 3530 C C . ASN A 1 447 ? 0.426 -19.525 3.888 1.00 94.31 447 ASN A C 1
ATOM 3532 O O . ASN A 1 447 ? 0.199 -18.440 3.357 1.00 94.31 447 ASN A O 1
ATOM 3536 N N . GLN A 1 448 ? 1.451 -20.292 3.506 1.00 92.31 448 GLN A N 1
ATOM 3537 C CA . GLN A 1 448 ? 2.404 -19.870 2.474 1.00 92.31 448 GLN A CA 1
ATOM 3538 C C . GLN A 1 448 ? 1.782 -19.775 1.072 1.00 92.31 448 GLN A C 1
ATOM 3540 O O . GLN A 1 448 ? 2.092 -18.840 0.338 1.00 92.31 448 GLN A O 1
ATOM 3545 N N . GLU A 1 449 ? 0.938 -20.724 0.676 1.00 90.44 449 GLU A N 1
ATOM 3546 C CA . GLU A 1 449 ? 0.329 -20.759 -0.661 1.00 90.44 449 GLU A CA 1
ATOM 3547 C C . GLU A 1 449 ? -0.655 -19.604 -0.867 1.00 90.44 449 GLU A C 1
ATOM 3549 O O . GLU A 1 449 ? -0.793 -19.096 -1.979 1.00 90.44 449 GLU A O 1
ATOM 3554 N N . GLU A 1 450 ? -1.305 -19.151 0.209 1.00 89.81 450 GLU A N 1
ATOM 3555 C CA . GLU A 1 450 ? -2.287 -18.072 0.142 1.00 89.81 450 GLU A CA 1
ATOM 3556 C C . GLU A 1 450 ? -1.746 -16.675 0.467 1.00 89.81 450 GLU A C 1
ATOM 3558 O O . GLU A 1 450 ? -2.305 -15.701 -0.042 1.00 89.81 450 GLU A O 1
ATOM 3563 N N . HIS A 1 451 ? -0.723 -16.558 1.323 1.00 94.00 451 HIS A N 1
ATOM 3564 C CA . HIS A 1 451 ? -0.276 -15.283 1.915 1.00 94.00 451 HIS A CA 1
ATOM 3565 C C . HIS A 1 451 ? 1.195 -14.940 1.629 1.00 94.00 451 HIS A C 1
ATOM 3567 O O . HIS A 1 451 ? 1.713 -13.964 2.173 1.00 94.00 451 HIS A O 1
ATOM 3573 N N . SER A 1 452 ? 1.899 -15.722 0.799 1.00 92.25 452 SER A N 1
ATOM 3574 C CA . SER A 1 452 ? 3.217 -15.307 0.308 1.00 92.25 452 SER A CA 1
ATOM 3575 C C . SER A 1 452 ? 3.086 -14.325 -0.856 1.00 92.25 452 SER A C 1
ATOM 3577 O O . SER A 1 452 ? 2.368 -14.576 -1.822 1.00 92.25 452 SER A O 1
ATOM 3579 N N . LEU A 1 453 ? 3.820 -13.213 -0.775 1.00 92.94 453 LEU A N 1
ATOM 3580 C CA . LEU A 1 453 ? 3.993 -12.293 -1.896 1.00 92.94 453 LEU A CA 1
ATOM 3581 C C . LEU A 1 453 ? 4.930 -12.932 -2.930 1.00 92.94 453 LEU A C 1
ATOM 3583 O O . LEU A 1 453 ? 6.087 -13.225 -2.612 1.00 92.94 453 LEU A O 1
ATOM 3587 N N . PHE A 1 454 ? 4.443 -13.122 -4.157 1.00 92.88 454 PHE A N 1
ATOM 3588 C CA . PHE A 1 454 ? 5.209 -13.673 -5.273 1.00 92.88 454 PHE A CA 1
ATOM 3589 C C . PHE A 1 454 ? 4.922 -12.982 -6.613 1.00 92.88 454 PHE A C 1
ATOM 3591 O O . PHE A 1 454 ? 3.819 -12.493 -6.867 1.00 92.88 454 PHE A O 1
ATOM 3598 N N . LEU A 1 455 ? 5.923 -13.000 -7.496 1.00 91.81 455 LEU A N 1
ATOM 3599 C CA . LEU A 1 455 ? 5.852 -12.564 -8.890 1.00 91.81 455 LEU A CA 1
ATOM 3600 C C . LEU A 1 455 ? 6.398 -13.676 -9.796 1.00 91.81 455 LEU A C 1
ATOM 3602 O O . LEU A 1 455 ? 7.536 -14.110 -9.618 1.00 91.81 455 LEU A O 1
ATOM 3606 N N . ASP A 1 456 ? 5.615 -14.094 -10.788 1.00 90.56 456 ASP A N 1
ATOM 3607 C CA . ASP A 1 456 ? 6.034 -15.033 -11.830 1.00 90.56 456 ASP A CA 1
ATOM 3608 C C . ASP A 1 456 ? 6.358 -14.239 -13.105 1.00 90.56 456 ASP A C 1
ATOM 3610 O O . ASP A 1 456 ? 5.465 -13.743 -13.803 1.00 90.56 456 ASP A O 1
ATOM 3614 N N . VAL A 1 457 ? 7.652 -14.100 -13.398 1.00 88.31 457 VAL A N 1
ATOM 3615 C CA . VAL A 1 457 ? 8.189 -13.294 -14.510 1.00 88.31 457 VAL A CA 1
ATOM 3616 C C . VAL A 1 457 ? 8.691 -14.213 -15.624 1.00 88.31 457 VAL A C 1
ATOM 3618 O O . VAL A 1 457 ? 9.216 -15.296 -15.358 1.00 88.31 457 VAL A O 1
ATOM 3621 N N . HIS A 1 458 ? 8.530 -13.808 -16.885 1.00 86.31 458 HIS A N 1
ATOM 3622 C CA . HIS A 1 458 ? 9.100 -14.547 -18.011 1.00 86.31 458 HIS A CA 1
ATOM 3623 C C . HIS A 1 458 ? 10.632 -14.363 -18.071 1.00 86.31 458 HIS A C 1
ATOM 3625 O O . HIS A 1 458 ? 11.083 -13.220 -18.091 1.00 86.31 458 HIS A O 1
ATOM 3631 N N . PRO A 1 459 ? 11.458 -15.424 -18.175 1.00 84.19 459 PRO A N 1
ATOM 3632 C CA . PRO A 1 459 ? 12.920 -15.286 -18.127 1.00 84.19 459 PRO A CA 1
ATOM 3633 C C . PRO A 1 459 ? 13.514 -14.342 -19.187 1.00 84.19 459 PRO A C 1
ATOM 3635 O O . PRO A 1 459 ? 14.451 -13.597 -18.917 1.00 84.19 459 PRO A O 1
ATOM 3638 N N . VAL A 1 460 ? 12.966 -14.348 -20.407 1.00 81.19 460 VAL A N 1
ATOM 3639 C CA . VAL A 1 460 ? 13.576 -13.680 -21.577 1.00 81.19 460 VAL A CA 1
ATOM 3640 C C . VAL A 1 460 ? 12.943 -12.315 -21.889 1.00 81.19 460 VAL A C 1
ATOM 3642 O O . VAL A 1 460 ? 13.498 -11.546 -22.664 1.00 81.19 460 VAL A O 1
ATOM 3645 N N . SER A 1 461 ? 11.790 -11.971 -21.308 1.00 76.38 461 SER A N 1
ATOM 3646 C CA . SER A 1 461 ? 11.033 -10.759 -21.674 1.00 76.38 461 SER A CA 1
ATOM 3647 C C . SER A 1 461 ? 10.650 -9.940 -20.436 1.00 76.38 461 SER A C 1
ATOM 3649 O O . SER A 1 461 ? 10.536 -10.509 -19.356 1.00 76.38 461 SER A O 1
ATOM 3651 N N . PRO A 1 462 ? 10.390 -8.623 -20.555 1.00 69.06 462 PRO A N 1
ATOM 3652 C CA . PRO A 1 462 ? 10.065 -7.768 -19.404 1.00 69.06 462 PRO A CA 1
ATOM 3653 C C . PRO A 1 462 ? 8.666 -8.036 -18.801 1.00 69.06 462 PRO A C 1
ATOM 3655 O O . PRO A 1 462 ? 8.163 -7.236 -18.010 1.00 69.06 462 PRO A O 1
ATOM 3658 N N . CYS A 1 463 ? 7.992 -9.116 -19.211 1.00 72.62 463 CYS A N 1
ATOM 3659 C CA . CYS A 1 463 ? 6.595 -9.397 -18.902 1.00 72.62 463 CYS A CA 1
ATOM 3660 C C . CYS A 1 463 ? 6.431 -10.133 -17.564 1.00 72.62 463 CYS A C 1
ATOM 3662 O O . CYS A 1 463 ? 6.855 -11.281 -17.410 1.00 72.62 463 CYS A O 1
ATOM 3664 N N . LEU A 1 464 ? 5.702 -9.503 -16.641 1.00 75.00 464 LEU A N 1
ATOM 3665 C CA . LEU A 1 464 ? 5.042 -10.181 -15.528 1.00 75.00 464 LEU A CA 1
ATOM 3666 C C . LEU A 1 464 ? 3.860 -11.008 -16.066 1.00 75.00 464 LEU A C 1
ATOM 3668 O O . LEU A 1 464 ? 3.056 -10.491 -16.843 1.00 75.00 464 LEU A O 1
ATOM 3672 N N . LEU A 1 465 ? 3.754 -12.278 -15.670 1.00 75.88 465 LEU A N 1
ATOM 3673 C CA . LEU A 1 465 ? 2.723 -13.203 -16.166 1.00 75.88 465 LEU A CA 1
ATOM 3674 C C . LEU A 1 465 ? 1.627 -13.456 -15.129 1.00 75.88 465 LEU A C 1
ATOM 3676 O O . LEU A 1 465 ? 0.440 -13.438 -15.455 1.00 75.88 465 LEU A O 1
ATOM 3680 N N . THR A 1 466 ? 2.015 -13.652 -13.871 1.00 77.75 466 THR A N 1
ATOM 3681 C CA . THR A 1 466 ? 1.089 -13.667 -12.738 1.00 77.75 466 THR A CA 1
ATOM 3682 C C . THR A 1 466 ? 1.795 -13.206 -11.465 1.00 77.75 466 THR A C 1
ATOM 3684 O O . THR A 1 466 ? 3.020 -13.116 -11.400 1.00 77.75 466 THR A O 1
ATOM 3687 N N . CYS A 1 467 ? 1.007 -12.861 -10.462 1.00 76.56 467 CYS A N 1
ATOM 3688 C CA . CYS A 1 467 ? 1.442 -12.389 -9.161 1.00 76.56 467 CYS A CA 1
ATOM 3689 C C . CYS A 1 467 ? 0.399 -12.789 -8.115 1.00 76.56 467 CYS A C 1
ATOM 3691 O O . CYS A 1 467 ? -0.732 -13.142 -8.462 1.00 76.56 467 CYS A O 1
ATOM 3693 N N . GLY A 1 468 ? 0.787 -12.742 -6.847 1.00 72.69 468 GLY A N 1
ATOM 3694 C CA . GLY A 1 468 ? -0.099 -12.947 -5.709 1.00 72.69 468 GLY A CA 1
ATOM 3695 C C . GLY A 1 468 ? 0.545 -12.440 -4.424 1.00 72.69 468 GLY A C 1
ATOM 3696 O O . GLY A 1 468 ? 1.749 -12.196 -4.389 1.00 72.69 468 GLY A O 1
ATOM 3697 N N . GLY A 1 469 ? -0.275 -12.246 -3.395 1.00 46.59 469 GLY A N 1
ATOM 3698 C CA . GLY A 1 469 ? 0.090 -11.731 -2.076 1.00 46.59 469 GLY A CA 1
ATOM 3699 C C . GLY A 1 469 ? -1.115 -11.711 -1.151 1.00 46.59 469 GLY A C 1
ATOM 3700 O O . GLY A 1 469 ? -2.242 -11.953 -1.655 1.00 46.59 469 GLY A O 1
#

Organism: Leptonychotes weddellii (NCBI:txid9713)

Solvent-accessible surface area (backbone atoms only — not comparable to full-atom values): 28150 Å² total; per-residue (Å²): 138,83,90,82,91,81,90,89,86,90,85,87,86,89,86,86,89,81,94,68,84,82,86,73,85,77,79,61,59,62,66,59,38,68,24,48,34,52,81,81,85,82,81,81,84,74,89,83,80,88,85,89,85,82,89,82,83,84,90,85,92,87,87,88,88,85,88,89,87,90,76,83,82,76,84,74,76,81,83,77,78,74,87,78,76,74,77,82,75,84,73,96,71,89,88,77,91,79,84,56,83,77,68,62,57,73,78,71,73,78,76,97,76,88,84,75,93,88,78,90,77,71,61,76,56,40,66,21,65,38,95,90,23,72,34,25,59,48,70,36,39,54,83,68,73,40,28,45,31,34,32,40,48,30,48,75,43,64,72,46,38,77,74,68,46,73,48,34,41,42,81,47,57,41,43,27,23,42,42,47,55,40,54,41,81,74,42,80,46,98,84,47,29,36,32,31,35,44,37,30,35,72,44,80,33,67,94,71,21,73,58,58,54,78,41,73,42,34,37,72,22,62,66,57,49,33,53,50,59,75,39,68,89,50,59,67,70,60,45,51,52,50,54,48,49,33,58,76,72,68,59,50,74,57,38,77,43,29,45,44,34,50,38,57,29,39,80,49,75,64,54,57,51,42,55,72,78,42,68,79,65,58,91,69,91,60,53,55,34,84,42,42,79,49,60,76,30,56,85,51,43,39,28,25,26,20,22,78,83,51,59,94,46,25,44,27,45,64,26,48,71,87,32,54,49,63,84,64,42,80,29,73,76,47,16,38,54,41,37,13,75,72,69,45,51,60,50,66,56,55,78,89,51,65,54,41,17,35,38,76,90,76,69,34,49,48,64,25,40,57,75,49,79,50,69,56,98,86,41,63,26,39,32,26,29,60,49,62,65,76,35,28,24,25,91,82,36,63,85,40,47,22,56,47,86,71,58,68,33,16,48,38,69,45,20,71,77,49,76,68,33,70,42,30,49,61,35,41,52,44,30,70,31,44,63,70,67,36,74,55,34,48,73,58,71,55,41,68,93,69,21,43,42,36,40,30,31,33,41,71,42,42,46,66,71,37,41,39,46